Protein AF-A0A2P5K7M0-F1 (afdb_monomer_lite)

Radius of gyration: 25.57 Å; chains: 1; bounding box: 89×86×61 Å

InterPro domains:
  IPR017946 PLC-like phosphodiesterase, TIM beta/alpha-barrel domain superfamily [G3DSA:3.20.20.190] (125-371)
  IPR017946 PLC-like phosphodiesterase, TIM beta/alpha-barrel domain superfamily [SSF51695] (128-298)
  IPR030395 Glycerophosphodiester phosphodiesterase domain [PF03009] (141-300)

Organism: NCBI:txid417203

pLDDT: mean 74.97, std 17.8, range [32.47, 98.62]

Secondary structure (DSSP, 8-state):
------HHHHHHHHHHHHHHHHT-TTHHHHHHHHHHHHHTT--TT--TT-PPTTHHHHHHHHHHHHHHHHHH-TT--HHHHHHHHTTHHHHHHHHHHHS---TT----HHHHHHHHHHHHHT--TTSEEEEETTTTSPPSEETTEEPPTT-HHHHSSPPTTSHHHHHHHHHTB--SSS--B-EEEEEEEE-TTS-EEE-S-SBHHHH--TT---TT--TT-BGGGS-HHHHTT-B-SSTT-B--BHHHHHHHTTTHHHHHHHHHSSPEEEEEEE---SS-STTHHHHHHHHHHHHHHHHHHHHHH-S-GGGEEEEEE-SSHHHHHHHHHHHHH-GGGTT-EEEEE--TT-HHHH--SEEEEEE-HHHHHHHHHSGGGGS--EEEEEET-----S-TT--S---------HHHHHHHHHHHHTTSSHHHHHHHHHHHHHHHHHHH-S-SPEEEEEES-GGGHHHHHHHHTT-S--HHHHHHHHHTT-------------

Foldseek 3Di:
DPPDPAPLVVLVVVLLVLQVLLVDPCSCVLCCLLVVLCVVPDDVPDDNQDDDPPSLVVSLVVLLVVLLVLLPPLPNFLSNLLSSLLCLQNNLSSVCSPPVDDSFDDPDSSVVSNLSVLQSLLAFLLQEAEEEELAQAFDCQFLQGGDALPDCSNAVTAQRVFPRRNLNRLVQDAFPVQFFHLEYEFEWAAALVLFTKTDPAQFPVSQAHPPWPDPDRDRPDGRNDHDPVVQQVTAHHDPRNGIDTPLVSLVSCQVRLVVRCVRGSHAREYEYEYDFHNDDPPCRVVRLVSNLVNNLVSLLVSLVPDPRSSSYAYEYEYADLVVLSVLCSSSNNGSSCSSYFYEYWDDPPRCVVSPGQEYEAELDPLLLVCCVPDCVQVDNHEYEYEFPLDDPDPDPPDDGHTSDSDNDNPVSSVQSVVQCVPCHHPRNVSLLSSLVSSLVCSVPDPPTGRYYYHDNNSVCRSVSSCVSVVVDDRVVVVVVVVVVPPDPPPDDDDDDDD

Structure (mmCIF, N/CA/C/O backbone):
data_AF-A0A2P5K7M0-F1
#
_entry.id   AF-A0A2P5K7M0-F1
#
loop_
_atom_site.group_PDB
_atom_site.id
_atom_site.type_symbol
_atom_site.label_atom_id
_atom_site.label_alt_id
_atom_site.label_comp_id
_atom_site.label_asym_id
_atom_site.label_entity_id
_atom_site.label_seq_id
_atom_site.pdbx_PDB_ins_code
_atom_site.Cartn_x
_atom_site.Cartn_y
_atom_site.Cartn_z
_atom_site.occupancy
_atom_site.B_iso_or_equiv
_atom_site.auth_seq_id
_atom_site.auth_comp_id
_atom_site.auth_asym_id
_atom_site.auth_atom_id
_atom_site.pdbx_PDB_model_num
ATOM 1 N N . MET A 1 1 ? -37.890 12.053 9.248 1.00 37.19 1 MET A N 1
ATOM 2 C CA . MET A 1 1 ? -36.636 12.473 9.912 1.00 37.19 1 MET A CA 1
ATOM 3 C C . MET A 1 1 ? -36.109 13.717 9.213 1.00 37.19 1 MET A C 1
ATOM 5 O O . MET A 1 1 ? -35.822 13.639 8.026 1.00 37.19 1 MET A O 1
ATOM 9 N N . LYS A 1 2 ? -36.056 14.869 9.896 1.00 32.47 2 LYS A N 1
ATOM 10 C CA . LYS A 1 2 ? -35.421 16.084 9.357 1.00 32.47 2 LYS A CA 1
ATOM 11 C C . LYS A 1 2 ? -33.904 15.856 9.306 1.00 32.47 2 LYS A C 1
ATOM 13 O O . LYS A 1 2 ? -33.331 15.390 10.283 1.00 32.47 2 LYS A O 1
ATOM 18 N N . GLU A 1 3 ? -33.267 16.149 8.173 1.00 34.50 3 GLU A N 1
ATOM 19 C CA . GLU A 1 3 ? -31.807 16.091 8.033 1.00 34.50 3 GLU A CA 1
ATOM 20 C C . GLU A 1 3 ? -31.141 17.087 8.992 1.00 34.50 3 GLU A C 1
ATOM 22 O O . GLU A 1 3 ? -31.204 18.301 8.793 1.00 34.50 3 GLU A O 1
ATOM 27 N N . PHE A 1 4 ? -30.469 16.575 10.021 1.00 38.88 4 PHE A N 1
ATOM 28 C CA . PHE A 1 4 ? -29.641 17.373 10.919 1.00 38.88 4 PHE A CA 1
ATOM 29 C C . PHE A 1 4 ? -28.419 17.915 10.149 1.00 38.88 4 PHE A C 1
ATOM 31 O O . PHE A 1 4 ? -27.549 17.165 9.696 1.00 38.88 4 PHE A O 1
ATOM 38 N N . LYS A 1 5 ? -28.381 19.238 9.932 1.00 36.28 5 LYS A N 1
ATOM 39 C CA . LYS A 1 5 ? -27.406 19.940 9.069 1.00 36.28 5 LYS A CA 1
ATOM 40 C C . LYS A 1 5 ? -26.126 20.406 9.780 1.00 36.28 5 LYS A C 1
ATOM 42 O O . LYS A 1 5 ? -25.376 21.182 9.200 1.00 36.28 5 LYS A O 1
ATOM 47 N N . THR A 1 6 ? -25.813 19.915 10.972 1.00 52.28 6 THR A N 1
ATOM 48 C CA . THR A 1 6 ? -24.583 20.266 11.704 1.00 52.28 6 THR A CA 1
ATOM 49 C C . THR A 1 6 ? -23.452 19.261 11.404 1.00 52.28 6 THR A C 1
ATOM 51 O O . THR A 1 6 ? -23.667 18.049 11.284 1.00 52.28 6 THR A O 1
ATOM 54 N N . ARG A 1 7 ? -22.217 19.750 11.193 1.00 55.56 7 ARG A N 1
ATOM 55 C CA . ARG A 1 7 ? -21.053 18.937 10.757 1.00 55.56 7 ARG A CA 1
ATOM 56 C C . ARG A 1 7 ? -20.733 17.728 11.662 1.00 55.56 7 ARG A C 1
ATOM 58 O O . ARG A 1 7 ? -20.451 16.670 11.089 1.00 55.56 7 ARG A O 1
ATOM 65 N N . PRO A 1 8 ? -20.781 17.828 13.007 1.00 54.31 8 PRO A N 1
ATOM 66 C CA . PRO A 1 8 ? -20.544 16.689 13.902 1.00 54.31 8 PRO A CA 1
ATOM 67 C C . PRO A 1 8 ? -21.585 15.576 13.726 1.00 54.31 8 PRO A C 1
ATOM 69 O O . PRO A 1 8 ? -21.228 14.410 13.581 1.00 54.31 8 PRO A O 1
ATOM 72 N N . PHE A 1 9 ? -22.864 15.934 13.590 1.00 57.84 9 PHE A N 1
ATOM 73 C CA . PHE A 1 9 ? -23.969 14.983 13.428 1.00 57.84 9 PHE A CA 1
ATOM 74 C C . PHE A 1 9 ? -23.925 14.236 12.095 1.00 57.84 9 PHE A C 1
ATOM 76 O O . PHE A 1 9 ? -24.226 13.046 12.028 1.00 57.84 9 PHE A O 1
ATOM 83 N N . ARG A 1 10 ? -23.448 14.885 11.025 1.00 64.12 10 ARG A N 1
ATOM 84 C CA . ARG A 1 10 ? -23.165 14.186 9.760 1.00 64.12 10 ARG A CA 1
ATOM 85 C C . ARG A 1 10 ? -22.044 13.155 9.894 1.00 64.12 10 ARG A C 1
ATOM 87 O O . ARG A 1 10 ? -22.083 12.150 9.187 1.00 64.12 10 ARG A O 1
ATOM 94 N N . LYS A 1 11 ? -21.032 13.404 10.736 1.00 64.50 11 LYS A N 1
ATOM 95 C CA . LYS A 1 11 ? -19.967 12.423 11.003 1.00 64.50 11 LYS A CA 1
ATOM 96 C C . LYS A 1 11 ? -20.510 11.260 11.827 1.00 64.50 11 LYS A C 1
ATOM 98 O O . LYS A 1 11 ? -20.302 10.128 11.418 1.00 64.50 11 LYS A O 1
ATOM 103 N N . ILE A 1 12 ? -21.284 11.551 12.874 1.00 63.34 12 ILE A N 1
ATOM 104 C CA . ILE A 1 12 ? -21.985 10.553 13.692 1.00 63.34 12 ILE A CA 1
ATOM 105 C C . ILE A 1 12 ? -22.838 9.641 12.810 1.00 63.34 12 ILE A C 1
ATOM 107 O O . ILE A 1 12 ? -22.583 8.447 12.763 1.00 63.34 12 ILE A O 1
ATOM 111 N N . ASN A 1 13 ? -23.758 10.192 12.014 1.00 64.50 13 ASN A N 1
ATOM 112 C CA . ASN A 1 13 ? -24.632 9.388 11.155 1.00 64.50 13 ASN A CA 1
ATOM 113 C C . ASN A 1 13 ? -23.854 8.498 10.176 1.00 64.50 13 ASN A C 1
ATOM 115 O O . ASN A 1 13 ? -24.241 7.360 9.942 1.00 64.50 13 ASN A O 1
ATOM 119 N N . ARG A 1 14 ? -22.738 8.986 9.618 1.00 69.12 14 ARG A N 1
ATOM 120 C CA . ARG A 1 14 ? -21.881 8.172 8.739 1.00 69.12 14 ARG A CA 1
ATOM 121 C C . ARG A 1 14 ? -21.170 7.055 9.495 1.00 69.12 14 ARG A C 1
ATOM 123 O O . ARG A 1 14 ? -21.085 5.948 8.979 1.00 69.12 14 ARG A O 1
ATOM 130 N N . SER A 1 15 ? -20.658 7.343 10.686 1.00 67.25 15 SER A N 1
ATOM 131 C CA . SER A 1 15 ? -20.027 6.352 11.555 1.00 67.25 15 SER A CA 1
ATOM 132 C C . SER A 1 15 ? -21.031 5.277 11.989 1.00 67.25 15 SER A C 1
ATOM 134 O O . SER A 1 15 ? -20.723 4.096 11.880 1.00 67.25 15 SER A O 1
ATOM 136 N N . LEU A 1 16 ? -22.257 5.662 12.362 1.00 67.12 16 LEU A N 1
ATOM 137 C CA . LEU A 1 16 ? -23.335 4.725 12.701 1.00 67.12 16 LEU A CA 1
ATOM 138 C C . LEU A 1 16 ? -23.734 3.860 11.496 1.00 67.12 16 LEU A C 1
ATOM 140 O O . LEU A 1 16 ? -23.862 2.653 11.639 1.00 67.12 16 LEU A O 1
ATOM 144 N N . GLN A 1 17 ? -23.832 4.435 10.291 1.00 70.88 17 GLN A N 1
ATOM 145 C CA . GLN A 1 17 ? -24.083 3.665 9.062 1.00 70.88 17 GLN A CA 1
ATOM 146 C C . GLN A 1 17 ? -22.982 2.639 8.755 1.00 70.88 17 GLN A C 1
ATOM 148 O O . GLN A 1 17 ? -23.269 1.590 8.185 1.00 70.88 17 GLN A O 1
ATOM 153 N N . LEU A 1 18 ? -21.718 2.941 9.074 1.00 69.31 18 LEU A N 1
ATOM 154 C CA . LEU A 1 18 ? -20.620 1.988 8.895 1.00 69.31 18 LEU A CA 1
ATOM 155 C C . LEU A 1 18 ? -20.689 0.848 9.908 1.00 69.31 18 LEU A C 1
ATOM 157 O O . LEU A 1 18 ? -20.469 -0.297 9.522 1.00 69.31 18 LEU A O 1
ATOM 161 N N . LEU A 1 19 ? -21.003 1.159 11.168 1.00 68.06 19 LEU A N 1
ATOM 162 C CA . LEU A 1 19 ? -21.202 0.149 12.203 1.00 68.06 19 LEU A CA 1
ATOM 163 C C . LEU A 1 19 ? -22.386 -0.768 11.851 1.00 68.06 19 LEU A C 1
ATOM 165 O O . LEU A 1 19 ? -22.241 -1.985 11.914 1.00 68.06 19 LEU A O 1
ATOM 169 N N . ASP A 1 20 ? -23.514 -0.197 11.418 1.00 68.94 20 ASP A N 1
ATOM 170 C CA . ASP A 1 20 ? -24.747 -0.927 11.079 1.00 68.94 20 ASP A CA 1
ATOM 171 C C . ASP A 1 20 ? -24.501 -1.929 9.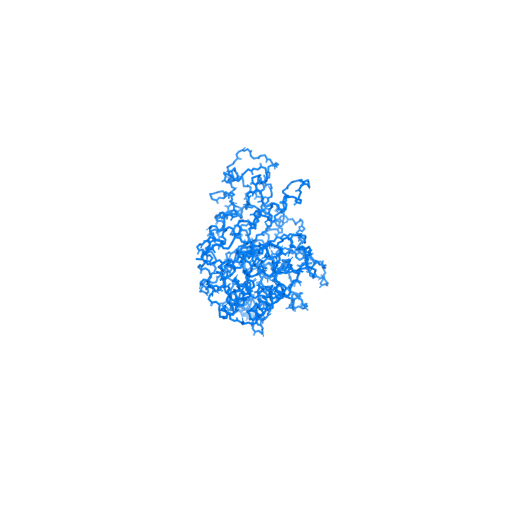944 1.00 68.94 20 ASP A C 1
ATOM 173 O O . ASP A 1 20 ? -24.766 -3.123 10.062 1.00 68.94 20 ASP A O 1
ATOM 177 N N . ARG A 1 21 ? -23.825 -1.481 8.879 1.00 70.81 21 ARG A N 1
ATOM 178 C CA . ARG A 1 21 ? -23.405 -2.356 7.770 1.00 70.81 21 ARG A CA 1
ATOM 179 C C . ARG A 1 21 ? -22.434 -3.461 8.184 1.00 70.81 21 ARG A C 1
ATOM 181 O O . ARG A 1 21 ? -22.356 -4.478 7.496 1.00 70.81 21 ARG A O 1
ATOM 188 N N . ALA A 1 22 ? -21.651 -3.248 9.239 1.00 67.38 22 ALA A N 1
ATOM 189 C CA . ALA A 1 22 ? -20.701 -4.239 9.725 1.00 67.38 22 ALA A CA 1
ATOM 190 C C . ALA A 1 22 ? -21.351 -5.310 10.611 1.00 67.38 22 ALA A C 1
ATOM 192 O O . ALA A 1 22 ? -20.707 -6.331 10.842 1.00 67.38 22 ALA A O 1
ATOM 193 N N . ASN A 1 23 ? -22.608 -5.115 11.038 1.00 70.44 23 ASN A N 1
ATOM 194 C CA . ASN A 1 23 ? -23.347 -6.023 11.918 1.00 70.44 23 ASN A CA 1
ATOM 195 C C . ASN A 1 23 ? -22.568 -6.360 13.206 1.00 70.44 23 ASN A C 1
ATOM 197 O O . ASN A 1 23 ? -22.436 -7.524 13.579 1.00 70.44 23 ASN A O 1
ATOM 201 N N . ILE A 1 24 ? -21.991 -5.334 13.838 1.00 67.69 24 ILE A N 1
ATOM 202 C CA . ILE A 1 24 ? -21.176 -5.470 15.053 1.00 67.69 24 ILE A CA 1
ATOM 203 C C . ILE A 1 24 ? -22.067 -5.773 16.266 1.00 67.69 24 ILE A C 1
ATOM 205 O O . ILE A 1 24 ? -23.018 -5.044 16.544 1.00 67.69 24 ILE A O 1
ATOM 209 N N . GLU A 1 25 ? -21.716 -6.798 17.045 1.00 60.56 25 GLU A N 1
ATOM 210 C CA . GLU A 1 25 ? -22.354 -7.074 18.339 1.00 60.56 25 GLU A CA 1
ATOM 211 C C . GLU A 1 25 ? -22.121 -5.906 19.323 1.00 60.56 25 GLU A C 1
ATOM 213 O O . GLU A 1 25 ? -21.001 -5.408 19.462 1.00 60.56 25 GLU A O 1
ATOM 218 N N . ASN A 1 26 ? -23.171 -5.476 20.035 1.00 58.47 26 ASN A N 1
ATOM 219 C CA . ASN A 1 26 ? -23.208 -4.291 20.921 1.00 58.47 26 ASN A CA 1
ATOM 220 C C . ASN A 1 26 ? -23.175 -2.929 20.205 1.00 58.47 26 ASN A C 1
ATOM 222 O O . ASN A 1 26 ? -22.952 -1.892 20.836 1.00 58.47 26 ASN A O 1
ATOM 226 N N . ILE A 1 27 ? -23.434 -2.902 18.893 1.00 59.09 27 ILE A N 1
ATOM 227 C CA . ILE A 1 27 ? -23.670 -1.646 18.179 1.00 59.09 27 ILE A CA 1
ATOM 228 C C . ILE A 1 27 ? -24.803 -0.840 18.821 1.00 59.09 27 ILE A C 1
ATOM 230 O O . ILE A 1 27 ? -24.690 0.379 18.907 1.00 59.09 27 ILE A O 1
ATOM 234 N N . ASP A 1 28 ? -25.840 -1.513 19.321 1.00 56.94 28 ASP A N 1
ATOM 235 C CA . ASP A 1 28 ? -27.009 -0.876 19.918 1.00 56.94 28 ASP A CA 1
ATOM 236 C C . ASP A 1 28 ? -26.656 -0.064 21.162 1.00 56.94 28 ASP A C 1
ATOM 238 O O . ASP A 1 28 ? -27.229 0.999 21.334 1.00 56.94 28 ASP A O 1
ATOM 242 N N . ASP A 1 29 ? -25.664 -0.456 21.964 1.00 59.62 29 ASP A N 1
ATOM 243 C CA . ASP A 1 29 ? -25.228 0.326 23.132 1.00 59.62 29 ASP A CA 1
ATOM 244 C C . ASP A 1 29 ? -24.412 1.562 22.728 1.00 59.62 29 ASP A C 1
ATOM 246 O O . ASP A 1 29 ? -24.553 2.640 23.317 1.00 59.62 29 ASP A O 1
ATOM 250 N N . ILE A 1 30 ? -23.581 1.436 21.684 1.00 61.38 30 ILE A N 1
ATOM 251 C CA . ILE A 1 30 ? -22.819 2.556 21.110 1.00 61.38 30 ILE A CA 1
ATOM 252 C C . ILE A 1 30 ? -23.785 3.544 20.451 1.00 61.38 30 ILE A C 1
ATOM 254 O O . ILE A 1 30 ? -23.723 4.746 20.711 1.00 61.38 30 ILE A O 1
ATOM 258 N N . VAL A 1 31 ? -24.698 3.043 19.616 1.00 59.38 31 VAL A N 1
ATOM 259 C CA . VAL A 1 31 ? -25.737 3.822 18.938 1.00 59.38 31 VAL A CA 1
ATOM 260 C C . VAL A 1 31 ? -26.665 4.436 19.969 1.00 59.38 31 VAL A C 1
ATOM 262 O O . VAL A 1 31 ? -26.881 5.637 19.904 1.00 59.38 31 VAL A O 1
ATOM 265 N N . ALA A 1 32 ? -27.177 3.672 20.933 1.00 56.81 32 ALA A N 1
ATOM 266 C CA . ALA A 1 32 ? -28.058 4.179 21.974 1.00 56.81 32 ALA A CA 1
ATOM 267 C C . ALA A 1 32 ? -27.348 5.244 22.790 1.00 56.81 32 ALA A C 1
ATOM 269 O O . ALA A 1 32 ? -27.918 6.303 22.972 1.00 56.81 32 ALA A O 1
ATOM 270 N N . THR A 1 33 ? -26.096 5.073 23.207 1.00 59.09 33 THR A N 1
ATOM 271 C CA . THR A 1 33 ? -25.444 6.117 24.012 1.00 59.09 33 THR A CA 1
ATOM 272 C C . THR A 1 33 ? -25.128 7.371 23.198 1.00 59.09 33 THR A C 1
ATOM 274 O O . THR A 1 33 ? -25.347 8.485 23.675 1.00 59.09 33 THR A O 1
ATOM 277 N N . VAL A 1 34 ? -24.690 7.217 21.945 1.00 60.53 34 VAL A N 1
ATOM 278 C CA . VAL A 1 34 ? -24.469 8.352 21.040 1.00 60.53 34 VAL A CA 1
ATOM 279 C C . VAL A 1 34 ? -25.795 9.060 20.746 1.00 60.53 34 VAL A C 1
ATOM 281 O O . VAL A 1 34 ? -25.895 10.268 20.916 1.00 60.53 34 VAL A O 1
ATOM 284 N N . VAL A 1 35 ? -26.839 8.332 20.359 1.00 56.59 35 VAL A N 1
ATOM 285 C CA . VAL A 1 35 ? -28.153 8.879 19.988 1.00 56.59 35 VAL A CA 1
ATOM 286 C C . VAL A 1 35 ? -28.909 9.417 21.202 1.00 56.59 35 VAL A C 1
ATOM 288 O O . VAL A 1 35 ? -29.479 10.495 21.114 1.00 56.59 35 VAL A O 1
ATOM 291 N N . PHE A 1 36 ? -28.910 8.723 22.337 1.00 52.56 36 PHE A N 1
ATOM 292 C CA . PHE A 1 36 ? -29.613 9.102 23.570 1.00 52.56 36 PHE A CA 1
ATOM 293 C C . PHE A 1 36 ? -28.892 10.237 24.299 1.00 52.56 36 PHE A C 1
ATOM 295 O O . PHE A 1 36 ? -29.540 11.170 24.769 1.00 52.56 36 PHE A O 1
ATOM 302 N N . GLY A 1 37 ? -27.556 10.225 24.321 1.00 54.53 37 GLY A N 1
ATOM 303 C CA . GLY A 1 37 ? -26.759 11.337 24.830 1.00 54.53 37 GLY A CA 1
ATOM 304 C C . GLY A 1 37 ? -26.921 12.613 23.995 1.00 54.53 37 GLY A C 1
ATOM 305 O O . GLY A 1 37 ? -26.982 13.708 24.554 1.00 54.53 37 GLY A O 1
ATOM 306 N N . LEU A 1 38 ? -27.072 12.479 22.672 1.00 54.28 38 LEU A N 1
ATOM 307 C CA . LEU A 1 38 ? -27.371 13.605 21.786 1.00 54.28 38 LEU A CA 1
ATOM 308 C C . LEU A 1 38 ? -28.842 14.043 21.857 1.00 54.28 38 LEU A C 1
ATOM 310 O O . LEU A 1 38 ? -29.089 15.241 21.865 1.00 54.28 38 LEU A O 1
ATOM 314 N N . ASN A 1 39 ? -29.806 13.117 21.939 1.00 46.50 39 ASN A N 1
ATOM 315 C CA . ASN A 1 39 ? -31.244 13.421 21.956 1.00 46.50 39 ASN A CA 1
ATOM 316 C C . ASN A 1 39 ? -31.726 14.006 23.292 1.00 46.50 39 ASN A C 1
ATOM 318 O O . ASN A 1 39 ? -32.560 14.902 23.273 1.00 46.50 39 ASN A O 1
ATOM 322 N N . ASN A 1 40 ? -31.211 13.553 24.441 1.00 43.84 40 ASN A N 1
ATOM 323 C CA . ASN A 1 40 ? -31.650 14.065 25.751 1.00 43.84 40 ASN A CA 1
ATOM 324 C C . ASN A 1 40 ? -31.080 15.435 26.113 1.00 43.84 40 ASN A C 1
ATOM 326 O O . ASN A 1 40 ? -31.511 16.036 27.094 1.00 43.84 40 ASN A O 1
ATOM 330 N N . LYS A 1 41 ? -30.101 15.923 25.351 1.00 47.16 41 LYS A N 1
ATOM 331 C CA . LYS A 1 41 ? -29.553 17.266 25.527 1.00 47.16 41 LYS A CA 1
ATOM 332 C C . LYS A 1 41 ? -29.832 18.177 24.331 1.00 47.16 41 LYS A C 1
ATOM 334 O O . LYS A 1 41 ? -29.496 19.345 24.422 1.00 47.16 41 LYS A O 1
ATOM 339 N N . PHE A 1 42 ? -30.451 17.687 23.250 1.00 41.56 42 PHE A N 1
ATOM 340 C CA . PHE A 1 42 ? -30.622 18.451 22.013 1.00 41.56 42 PHE A CA 1
ATOM 341 C C . PHE A 1 42 ? -31.480 19.703 22.233 1.00 41.56 42 PHE A C 1
ATOM 343 O O . PHE A 1 42 ? -32.709 19.635 22.265 1.00 41.56 42 PHE A O 1
ATOM 350 N N . ASP A 1 43 ? -30.820 20.852 22.328 1.00 47.47 43 ASP A N 1
ATOM 351 C CA . ASP A 1 43 ? -31.452 22.146 22.141 1.00 47.47 43 ASP A CA 1
ATOM 352 C C . ASP A 1 43 ? -31.387 22.478 20.637 1.00 47.47 43 ASP A C 1
ATOM 354 O O . ASP A 1 43 ? -30.291 22.484 20.060 1.00 47.47 43 ASP A O 1
ATOM 358 N N . PRO A 1 44 ? -32.524 22.706 19.953 1.00 49.22 44 PRO A N 1
ATOM 359 C CA . PRO A 1 44 ? -32.527 23.150 18.561 1.00 49.22 44 PRO A CA 1
ATOM 360 C C . PRO A 1 44 ? -31.715 24.438 18.311 1.00 49.22 44 PRO A C 1
ATOM 362 O O . PRO A 1 44 ? -31.369 24.686 17.153 1.00 49.22 44 PRO A O 1
ATOM 365 N N . ASP A 1 45 ? -31.359 25.192 19.357 1.00 47.25 45 ASP A N 1
ATOM 366 C CA . ASP A 1 45 ? -30.563 26.422 19.290 1.00 47.25 45 ASP A CA 1
ATOM 367 C C . ASP A 1 45 ? -29.041 26.225 19.487 1.00 47.25 45 ASP A C 1
ATOM 369 O O . ASP A 1 45 ? -28.288 27.206 19.523 1.00 47.25 45 ASP A O 1
ATOM 373 N N . TRP A 1 46 ? -28.533 24.986 19.567 1.00 47.00 46 TRP A N 1
ATOM 374 C CA . TRP A 1 46 ? -27.085 24.739 19.644 1.00 47.00 46 TRP A CA 1
ATOM 375 C C . TRP A 1 46 ? -26.324 25.291 18.434 1.00 47.00 46 TRP A C 1
ATOM 377 O O . TRP A 1 46 ? -26.466 24.833 17.295 1.00 47.00 46 TRP A O 1
ATOM 387 N N . LYS A 1 47 ? -25.437 26.251 18.708 1.00 46.72 47 LYS A N 1
ATOM 388 C CA . LYS A 1 47 ? -24.446 26.748 17.749 1.00 46.72 47 LYS A CA 1
ATOM 389 C C . LYS A 1 47 ? -23.300 25.738 17.619 1.00 46.72 47 LYS A C 1
ATOM 391 O O . LYS A 1 47 ? -23.104 24.897 18.490 1.00 46.72 47 LYS A O 1
ATOM 396 N N . GLU A 1 48 ? -22.534 25.819 16.526 1.00 43.50 48 GLU A N 1
ATOM 397 C CA . GLU A 1 48 ? -21.441 24.888 16.162 1.00 43.50 48 GLU A CA 1
ATOM 398 C C . GLU A 1 48 ? -20.364 24.667 17.253 1.00 43.50 48 GLU A C 1
ATOM 400 O O . GLU A 1 48 ? -19.545 23.763 17.108 1.00 43.50 48 GLU A O 1
ATOM 405 N N . GLU A 1 49 ? -20.379 25.454 18.332 1.00 44.12 49 GLU A N 1
ATOM 406 C CA . GLU A 1 49 ? -19.314 25.585 19.331 1.00 44.12 49 GLU A CA 1
ATOM 407 C C . GLU A 1 49 ? -19.650 25.001 20.717 1.00 44.12 49 GLU A C 1
ATOM 409 O O . GLU A 1 49 ? -18.775 24.964 21.573 1.00 44.12 49 GLU A O 1
ATOM 414 N N . THR A 1 50 ? -20.872 24.514 20.968 1.00 48.38 50 THR A N 1
ATOM 415 C CA . THR A 1 50 ? -21.267 24.040 22.311 1.00 48.38 50 THR A CA 1
ATOM 416 C C . THR A 1 50 ? -21.691 22.572 22.295 1.00 48.38 50 THR A C 1
ATOM 418 O O . THR A 1 50 ? -22.870 22.251 22.147 1.00 48.38 50 THR A O 1
ATOM 421 N N . VAL A 1 51 ? -20.725 21.660 22.444 1.00 51.69 51 VAL A N 1
ATOM 422 C CA . VAL A 1 51 ? -21.007 20.277 22.870 1.00 51.69 51 VAL A CA 1
ATOM 423 C C . VAL A 1 51 ? -21.307 20.318 24.375 1.00 51.69 51 VAL A C 1
ATOM 425 O O . VAL A 1 51 ? -20.563 20.974 25.101 1.00 51.69 51 VAL A O 1
ATOM 428 N N . PRO A 1 52 ? -22.365 19.661 24.885 1.00 51.75 52 PRO A N 1
ATOM 429 C CA . PRO A 1 52 ? -22.649 19.676 26.317 1.00 51.75 52 PRO A CA 1
ATOM 430 C C . PRO A 1 52 ? -21.519 19.087 27.139 1.00 51.75 52 PRO A C 1
ATOM 432 O O . PRO A 1 52 ? -21.030 18.000 26.818 1.00 51.75 52 PRO A O 1
ATOM 435 N N . GLU A 1 53 ? -21.222 19.725 28.269 1.00 52.59 53 GLU A N 1
ATOM 436 C CA . GLU A 1 53 ? -20.301 19.186 29.267 1.00 52.59 53 GLU A CA 1
ATOM 437 C C . GLU A 1 53 ? -20.653 17.721 29.615 1.00 52.59 53 GLU A C 1
ATOM 439 O O . GLU A 1 53 ? -21.819 17.362 29.856 1.00 52.59 53 GLU A O 1
ATOM 444 N N . GLY A 1 54 ? -19.631 16.857 29.566 1.00 57.59 54 GLY A N 1
ATOM 445 C CA . GLY A 1 54 ? -19.672 15.435 29.936 1.00 57.59 54 GLY A CA 1
ATOM 446 C C . GLY A 1 54 ? -20.232 14.457 28.890 1.00 57.59 54 GLY A C 1
ATOM 447 O O . GLY A 1 54 ? -20.075 13.242 29.051 1.00 57.59 54 GLY A O 1
ATOM 448 N N . LEU A 1 55 ? -20.867 14.935 27.809 1.00 60.72 55 LEU A N 1
ATOM 449 C CA . LEU A 1 55 ? -21.372 14.053 26.743 1.00 60.72 55 LEU A CA 1
ATOM 450 C C . LEU A 1 55 ? -20.220 13.452 25.925 1.00 60.72 55 LEU A C 1
ATOM 452 O O . LEU A 1 55 ? -20.209 12.260 25.621 1.00 60.72 55 LEU A O 1
ATOM 456 N N . SER A 1 56 ? -19.244 14.285 25.590 1.00 65.31 56 SER A N 1
ATOM 457 C CA . SER A 1 56 ? -18.038 13.922 24.850 1.00 65.31 56 SER A CA 1
ATOM 458 C C . SER A 1 56 ? -17.221 12.866 25.591 1.00 65.31 56 SER A C 1
ATOM 460 O O . SER A 1 56 ? -16.937 11.828 24.996 1.00 65.31 56 SER A O 1
ATOM 462 N N . SER A 1 57 ? -16.942 13.045 26.885 1.00 69.62 57 SER A N 1
ATOM 463 C CA . SER A 1 57 ? -16.143 12.089 27.667 1.00 69.62 57 SER A CA 1
ATOM 464 C C . SER A 1 57 ? -16.795 10.697 27.752 1.00 69.62 57 SER A C 1
ATOM 466 O O . SER A 1 57 ? -16.123 9.691 27.535 1.00 69.62 57 SER A O 1
ATOM 468 N N . SER A 1 58 ? -18.117 10.628 27.959 1.00 70.06 58 SER A N 1
ATOM 469 C CA . SER A 1 58 ? -18.856 9.352 28.032 1.00 70.06 58 SER A CA 1
ATOM 470 C C . SER A 1 58 ? -18.868 8.604 26.691 1.00 70.06 58 SER A C 1
ATOM 472 O O . SER A 1 58 ? -18.676 7.389 26.637 1.00 70.06 58 SER A O 1
ATOM 474 N N . VAL A 1 59 ? -19.067 9.329 25.581 1.00 70.69 59 VAL A N 1
ATOM 475 C CA . VAL A 1 59 ? -19.036 8.743 24.230 1.00 70.69 59 VAL A CA 1
ATOM 476 C C . VAL A 1 59 ? -17.627 8.264 23.873 1.00 70.69 59 VAL A C 1
ATOM 478 O O . VAL A 1 59 ? -17.476 7.184 23.303 1.00 70.69 59 VAL A O 1
ATOM 481 N N . ILE A 1 60 ? -16.597 9.040 24.218 1.00 74.12 60 ILE A N 1
ATOM 482 C CA . ILE A 1 60 ? -15.194 8.668 24.000 1.00 74.12 60 ILE A CA 1
ATOM 483 C C . ILE A 1 60 ? -14.861 7.377 24.751 1.00 74.12 60 ILE A C 1
ATOM 485 O O . ILE A 1 60 ? -14.320 6.464 24.133 1.00 74.12 60 ILE A O 1
ATOM 489 N N . GLU A 1 61 ? -15.233 7.260 26.028 1.00 77.12 61 GLU A N 1
ATOM 490 C CA . GLU A 1 61 ? -14.953 6.069 26.841 1.00 77.12 61 GLU A CA 1
ATOM 491 C C . GLU A 1 61 ? -15.592 4.801 26.250 1.00 77.12 61 GLU A C 1
ATOM 493 O O . GLU A 1 61 ? -14.965 3.742 26.193 1.00 77.12 61 GLU A O 1
ATOM 498 N N . ILE A 1 62 ? -16.831 4.896 25.761 1.00 75.75 62 ILE A N 1
ATOM 499 C CA . ILE A 1 62 ? -17.528 3.765 25.130 1.00 75.75 62 ILE A CA 1
ATOM 500 C C . ILE A 1 62 ? -16.847 3.358 23.825 1.00 75.75 62 ILE A C 1
ATOM 502 O O . ILE A 1 62 ? -16.627 2.168 23.590 1.00 75.75 62 ILE A O 1
ATOM 506 N N . VAL A 1 63 ? -16.478 4.331 22.988 1.00 76.25 63 VAL A N 1
ATOM 507 C CA . VAL A 1 63 ? -15.741 4.062 21.747 1.00 76.25 63 VAL A CA 1
ATOM 508 C C . VAL A 1 63 ? -14.380 3.431 22.061 1.00 76.25 63 VAL A C 1
ATOM 510 O O . VAL A 1 63 ? -14.019 2.432 21.444 1.00 76.25 63 VAL A O 1
ATOM 513 N N . GLU A 1 64 ? -13.653 3.945 23.053 1.00 78.25 64 GLU A N 1
ATOM 514 C CA . GLU A 1 64 ? -12.380 3.383 23.521 1.00 78.25 64 GLU A CA 1
ATOM 515 C C . GLU A 1 64 ? -12.540 1.931 23.998 1.00 78.25 64 GLU A C 1
ATOM 517 O O . GLU A 1 64 ? -11.774 1.058 23.574 1.00 78.25 64 GLU A O 1
ATOM 522 N N . LYS A 1 65 ? -13.567 1.635 24.806 1.00 80.50 65 LYS A N 1
ATOM 523 C CA . LYS A 1 65 ? -13.880 0.269 25.258 1.00 80.50 65 LYS A CA 1
ATOM 524 C C . LYS A 1 65 ? -14.202 -0.661 24.092 1.00 80.50 65 LYS A C 1
ATOM 526 O O . LYS A 1 65 ? -13.644 -1.757 24.033 1.00 80.50 65 LYS A O 1
ATOM 531 N N . ALA A 1 66 ? -15.037 -0.224 23.151 1.00 79.19 66 ALA A N 1
ATOM 532 C CA . ALA A 1 66 ? -15.442 -1.032 22.005 1.00 79.19 66 ALA A CA 1
ATOM 533 C C . ALA A 1 66 ? -14.254 -1.376 21.092 1.00 79.19 66 ALA A C 1
ATOM 535 O O . ALA A 1 66 ? -14.057 -2.538 20.735 1.00 79.19 66 ALA A O 1
ATOM 536 N N . ILE A 1 67 ? -13.405 -0.391 20.773 1.00 79.00 67 ILE A N 1
ATOM 537 C CA . ILE A 1 67 ? -12.198 -0.620 19.963 1.00 79.00 67 ILE A CA 1
ATOM 538 C C . ILE A 1 67 ? -11.214 -1.521 20.731 1.00 79.00 67 ILE A C 1
ATOM 540 O O . ILE A 1 67 ? -10.623 -2.427 20.144 1.00 79.00 67 ILE A O 1
ATOM 544 N N . THR A 1 68 ? -11.078 -1.344 22.050 1.00 83.06 68 THR A N 1
ATOM 545 C CA . THR A 1 68 ? -10.213 -2.195 22.889 1.00 83.06 68 THR A CA 1
ATOM 546 C C . THR A 1 68 ? -10.698 -3.642 22.911 1.00 83.06 68 THR A C 1
ATOM 548 O O . THR A 1 68 ? -9.898 -4.572 22.798 1.00 83.06 68 THR A O 1
ATOM 551 N N . GLN A 1 69 ? -12.008 -3.859 23.016 1.00 82.50 69 GLN A N 1
ATOM 552 C CA . GLN A 1 69 ? -12.599 -5.191 22.945 1.00 82.50 69 GLN A CA 1
ATOM 553 C C . GLN A 1 69 ? -12.364 -5.830 21.571 1.00 82.50 69 GLN A C 1
ATOM 555 O O . GLN A 1 69 ? -11.954 -6.989 21.504 1.00 82.50 69 GLN A O 1
ATOM 560 N N . ALA A 1 70 ? -12.527 -5.070 20.486 1.00 81.88 70 ALA A N 1
ATOM 561 C CA . ALA A 1 70 ? -12.239 -5.532 19.130 1.00 81.88 70 ALA A CA 1
ATOM 562 C C . ALA A 1 70 ? -10.753 -5.881 18.923 1.00 81.88 70 ALA A C 1
ATOM 564 O O . ALA A 1 70 ? -10.417 -6.875 18.273 1.00 81.88 70 ALA A O 1
ATOM 565 N N . GLN A 1 71 ? -9.840 -5.109 19.512 1.00 84.56 71 GLN A N 1
ATOM 566 C CA . GLN A 1 71 ? -8.409 -5.409 19.490 1.00 84.56 71 GLN A CA 1
ATOM 567 C C . GLN A 1 71 ? -8.119 -6.751 20.188 1.00 84.56 71 GLN A C 1
ATOM 569 O O . GLN A 1 71 ? -7.474 -7.622 19.591 1.00 84.56 71 GLN A O 1
ATOM 574 N N . LYS A 1 72 ? -8.679 -6.967 21.386 1.00 83.94 72 LYS A N 1
ATOM 575 C CA . LYS A 1 72 ? -8.489 -8.193 22.186 1.00 83.94 72 LYS A CA 1
ATOM 576 C C . LYS A 1 72 ? -9.193 -9.427 21.613 1.00 83.94 72 LYS A C 1
ATOM 578 O O . LYS A 1 72 ? -8.695 -10.541 21.775 1.00 83.94 72 LYS A O 1
ATOM 583 N N . ASN A 1 73 ? -10.331 -9.262 20.939 1.00 83.56 73 ASN A N 1
ATOM 584 C CA . ASN A 1 73 ? -11.095 -10.376 20.380 1.00 83.56 73 ASN A CA 1
ATOM 585 C C . ASN A 1 73 ? -10.368 -10.988 19.175 1.00 83.56 73 ASN A C 1
ATOM 587 O O . ASN A 1 73 ? -10.342 -10.398 18.100 1.00 83.56 73 ASN A O 1
ATOM 591 N N . LYS A 1 74 ? -9.807 -12.193 19.309 1.00 80.44 74 LYS A N 1
ATOM 592 C CA . LYS A 1 74 ? -9.073 -12.890 18.231 1.00 80.44 74 LYS A CA 1
ATOM 593 C C . LYS A 1 74 ? -9.883 -13.090 16.940 1.00 80.44 74 LYS A C 1
ATOM 595 O O . LYS A 1 74 ? -9.272 -13.229 15.888 1.00 80.44 74 LYS A O 1
ATOM 600 N N . ASN A 1 75 ? -11.213 -13.049 17.014 1.00 85.62 75 ASN A N 1
ATOM 601 C CA . ASN A 1 75 ? -12.106 -13.278 15.879 1.00 85.62 75 ASN A CA 1
ATOM 602 C C . ASN A 1 75 ? -12.549 -11.998 15.161 1.00 85.62 75 ASN A C 1
ATOM 604 O O . ASN A 1 75 ? -13.294 -12.103 14.191 1.00 85.62 75 ASN A O 1
ATOM 608 N N . THR A 1 76 ? -12.102 -10.815 15.601 1.00 86.44 76 THR A N 1
ATOM 609 C CA . THR A 1 76 ? -12.422 -9.554 14.919 1.00 86.44 76 THR A CA 1
ATOM 610 C C . THR A 1 76 ? -12.010 -9.619 13.453 1.00 86.44 76 THR A C 1
ATOM 612 O O . THR A 1 76 ? -10.841 -9.829 13.128 1.00 86.44 76 THR A O 1
ATOM 615 N N . THR A 1 77 ? -12.983 -9.419 12.579 1.00 89.81 77 THR A N 1
ATOM 616 C CA . THR A 1 77 ? -12.856 -9.452 11.125 1.00 89.81 77 THR A CA 1
ATOM 617 C C . THR A 1 77 ? -12.409 -8.098 10.572 1.00 89.81 77 THR A C 1
ATOM 619 O O . THR A 1 77 ? -12.586 -7.053 11.203 1.00 89.81 77 THR A O 1
ATOM 622 N N . ALA A 1 78 ? -11.900 -8.079 9.335 1.00 90.44 78 ALA A N 1
ATOM 623 C CA . ALA A 1 78 ? -11.567 -6.823 8.656 1.00 90.44 78 ALA A CA 1
ATOM 624 C C . ALA A 1 78 ? -12.794 -5.911 8.469 1.00 90.44 78 ALA A C 1
ATOM 626 O O . ALA A 1 78 ? -12.670 -4.687 8.497 1.00 90.44 78 ALA A O 1
ATOM 627 N N . ARG A 1 79 ? -13.989 -6.501 8.310 1.00 90.31 79 ARG A N 1
ATOM 628 C CA . ARG A 1 79 ? -15.259 -5.768 8.219 1.00 90.31 79 ARG A CA 1
ATOM 629 C C . ARG A 1 79 ? -15.537 -4.989 9.502 1.00 90.31 79 ARG A C 1
ATOM 631 O O . ARG A 1 79 ? -15.796 -3.788 9.434 1.00 90.31 79 ARG A O 1
ATOM 638 N N . GLU A 1 80 ? -15.446 -5.653 10.651 1.00 88.25 80 GLU A N 1
ATOM 639 C CA . GLU A 1 80 ? -15.644 -5.025 11.962 1.00 88.25 80 GLU A CA 1
ATOM 640 C C . GLU A 1 80 ? -14.559 -3.978 12.231 1.00 88.25 80 GLU A C 1
ATOM 642 O O . GLU A 1 80 ? -14.870 -2.837 12.576 1.00 88.25 80 GLU A O 1
ATOM 647 N N . ALA A 1 81 ? -13.288 -4.317 11.979 1.00 89.81 81 ALA A N 1
ATOM 648 C CA . ALA A 1 81 ? -12.171 -3.387 12.133 1.00 89.81 81 ALA A CA 1
ATOM 649 C C . ALA A 1 81 ? -12.364 -2.105 11.308 1.00 89.81 81 ALA A C 1
ATOM 651 O O . ALA A 1 81 ? -12.209 -1.002 11.833 1.00 89.81 81 ALA A O 1
ATOM 652 N N . ASN A 1 82 ? -12.792 -2.232 10.047 1.00 89.25 82 ASN A N 1
ATOM 653 C CA . ASN A 1 82 ? -13.079 -1.094 9.179 1.00 89.25 82 ASN A CA 1
ATOM 654 C C . ASN A 1 82 ? -14.176 -0.173 9.735 1.00 89.25 82 ASN A C 1
ATOM 656 O O . ASN A 1 82 ? -14.096 1.049 9.585 1.00 89.25 82 ASN A O 1
ATOM 660 N N . ALA A 1 83 ? -15.191 -0.725 10.395 1.00 84.94 83 ALA A N 1
ATOM 661 C CA . ALA A 1 83 ? -16.224 0.091 11.015 1.00 84.94 83 ALA A CA 1
ATOM 662 C C . ALA A 1 83 ? -15.714 0.812 12.274 1.00 84.94 83 ALA A C 1
ATOM 664 O O . ALA A 1 83 ? -15.982 2.006 12.431 1.00 84.94 83 ALA A O 1
ATOM 665 N N . TYR A 1 84 ? -14.891 0.154 13.099 1.00 86.25 84 TYR A N 1
ATOM 666 C CA . TYR A 1 84 ? -14.216 0.797 14.234 1.00 86.25 84 TYR A CA 1
ATOM 667 C C . TYR A 1 84 ? -13.271 1.924 13.802 1.00 86.25 84 TYR A C 1
ATOM 669 O O . TYR A 1 84 ? -13.226 2.977 14.441 1.00 86.25 84 TYR A O 1
ATOM 677 N N . TYR A 1 85 ? -12.558 1.759 12.687 1.00 87.81 85 TYR A N 1
ATOM 678 C CA . TYR A 1 85 ? -11.751 2.827 12.094 1.00 87.81 85 TYR A CA 1
ATOM 679 C C . TYR A 1 85 ? -12.590 4.038 11.668 1.00 87.81 85 TYR A C 1
ATOM 681 O O . TYR A 1 85 ? -12.147 5.181 11.773 1.00 87.81 85 TYR A O 1
ATOM 689 N N . GLY A 1 86 ? -13.836 3.820 11.248 1.00 81.06 86 GLY A N 1
ATOM 690 C CA . GLY A 1 86 ? -14.778 4.893 10.933 1.00 81.06 86 GLY A CA 1
ATOM 691 C C . GLY A 1 86 ? -15.131 5.798 12.123 1.00 81.06 86 GLY A C 1
ATOM 692 O O . GLY A 1 86 ? -15.753 6.846 11.923 1.00 81.06 86 GLY A O 1
ATOM 693 N N . LEU A 1 87 ? -14.745 5.439 13.352 1.00 79.62 87 LEU A N 1
ATOM 694 C CA . LEU A 1 87 ? -15.024 6.213 14.564 1.00 79.62 87 LEU A CA 1
ATOM 695 C C . LEU A 1 87 ? -13.962 7.280 14.872 1.00 79.62 87 LEU A C 1
ATOM 697 O O . LEU A 1 87 ? -14.258 8.219 15.611 1.00 79.62 87 LEU A O 1
ATOM 701 N N . SER A 1 88 ? -12.762 7.220 14.282 1.00 78.62 88 SER A N 1
ATOM 702 C CA . SER A 1 88 ? -11.671 8.159 14.614 1.00 78.62 88 SER A CA 1
ATOM 703 C C . SER A 1 88 ? -12.050 9.629 14.386 1.00 78.62 88 SER A C 1
ATOM 705 O O . SER A 1 88 ? -11.784 10.457 15.262 1.00 78.62 88 SER A O 1
ATOM 707 N N . PRO A 1 89 ? -12.736 10.002 13.282 1.00 76.62 89 PRO A N 1
ATOM 708 C CA . PRO A 1 89 ? -13.160 11.386 13.095 1.00 76.62 89 PRO A CA 1
ATOM 709 C C . PRO A 1 89 ? -14.230 11.865 14.068 1.00 76.62 89 PRO A C 1
ATOM 711 O O . PRO A 1 89 ? -14.356 13.077 14.257 1.00 76.62 89 PRO A O 1
ATOM 714 N N . LEU A 1 90 ? -15.024 10.953 14.637 1.00 75.38 90 LEU A N 1
ATOM 715 C CA . LEU A 1 90 ? -16.001 11.284 15.670 1.00 75.38 90 LEU A CA 1
ATOM 716 C C . LEU A 1 90 ? -15.273 11.652 16.961 1.00 75.38 90 LEU A C 1
ATOM 718 O O . LEU A 1 90 ? -15.436 12.771 17.437 1.00 75.38 90 LEU A O 1
ATOM 722 N N . VAL A 1 91 ? -14.405 10.759 17.446 1.00 76.00 91 VAL A N 1
ATOM 723 C CA . VAL A 1 91 ? -13.592 10.978 18.654 1.00 76.00 91 VAL A CA 1
ATOM 724 C C . VAL A 1 91 ? -12.793 12.276 18.544 1.00 76.00 91 VAL A C 1
ATOM 726 O O . VAL A 1 91 ? -12.862 13.117 19.434 1.00 76.00 91 VAL A O 1
ATOM 729 N N . SER A 1 92 ? -12.103 12.484 17.418 1.00 74.44 92 SER A N 1
ATOM 730 C CA . SER A 1 92 ? -11.325 13.705 17.177 1.00 74.44 92 SER A CA 1
ATOM 731 C C . SER A 1 92 ? -12.191 14.973 17.194 1.00 74.44 92 SER A C 1
ATOM 733 O O . SER A 1 92 ? -11.761 16.003 17.706 1.00 74.44 92 SER A O 1
ATOM 735 N N . SER A 1 93 ? -13.426 14.910 16.678 1.00 70.81 93 SER A N 1
ATOM 736 C CA . SER A 1 93 ? -14.328 16.072 16.697 1.00 70.81 93 SER A CA 1
ATOM 737 C C . SER A 1 93 ? -14.875 16.367 18.093 1.00 70.81 93 SER A C 1
ATOM 739 O O . SER A 1 93 ? -15.079 17.533 18.405 1.00 70.81 93 SER A O 1
ATOM 741 N N . LEU A 1 94 ? -15.128 15.334 18.904 1.00 70.75 94 LEU A N 1
ATOM 742 C CA . LEU A 1 94 ? -15.620 15.488 20.274 1.00 70.75 94 LEU A CA 1
ATOM 743 C C . LEU A 1 94 ? -14.534 16.057 21.198 1.00 70.75 94 LEU A C 1
ATOM 745 O O . LEU A 1 94 ? -14.811 17.014 21.908 1.00 70.75 94 LEU A O 1
ATOM 749 N N . LYS A 1 95 ? -13.294 15.552 21.117 1.00 68.94 95 LYS A N 1
ATOM 750 C CA . LYS A 1 95 ? -12.164 16.069 21.917 1.00 68.94 95 LYS A CA 1
ATOM 751 C C . LYS A 1 95 ? -11.802 17.512 21.560 1.00 68.94 95 LYS A C 1
ATOM 753 O O . LYS A 1 95 ? -11.643 18.350 22.438 1.00 68.94 95 LYS A O 1
ATOM 758 N N . GLY A 1 96 ? -11.773 17.838 20.265 1.00 64.81 96 GLY A N 1
ATOM 759 C CA . GLY A 1 96 ? -11.505 19.208 19.815 1.00 64.81 96 GLY A CA 1
ATOM 760 C C . GLY A 1 96 ? -12.556 20.237 20.253 1.00 64.81 96 GLY A C 1
ATOM 761 O O . GLY A 1 96 ? -12.267 21.429 20.225 1.00 64.81 96 GLY A O 1
ATOM 762 N N . ALA A 1 97 ? -13.758 19.798 20.646 1.00 57.22 97 ALA A N 1
ATOM 763 C CA . ALA A 1 97 ? -14.786 20.667 21.214 1.00 57.22 97 ALA A CA 1
ATOM 764 C C . ALA A 1 97 ? -14.629 20.878 22.734 1.00 57.22 97 ALA A C 1
ATOM 766 O O . ALA A 1 97 ? -15.072 21.906 23.230 1.00 57.22 97 ALA A O 1
ATOM 767 N N . GLU A 1 98 ? -14.000 19.945 23.461 1.00 57.38 98 GLU A N 1
ATOM 768 C CA . GLU A 1 98 ? -13.760 20.060 24.911 1.00 57.38 98 GLU A CA 1
ATOM 769 C C . GLU A 1 98 ? -12.553 20.950 25.239 1.00 57.38 98 GLU A C 1
ATOM 771 O O . GLU A 1 98 ? -12.581 21.687 26.220 1.00 57.38 98 GLU A O 1
ATOM 776 N N . GLU A 1 99 ? -11.488 20.890 24.437 1.00 54.41 99 GLU A N 1
ATOM 777 C CA . GLU A 1 99 ? -10.175 21.394 24.872 1.00 54.41 99 GLU A CA 1
ATOM 778 C C . GLU A 1 99 ? -9.784 22.756 24.283 1.00 54.41 99 GLU A C 1
ATOM 780 O O . GLU A 1 99 ? -8.761 23.316 24.672 1.00 54.41 99 GLU A O 1
ATOM 785 N N . GLY A 1 100 ? -10.559 23.315 23.345 1.00 47.66 100 GLY A N 1
ATOM 786 C CA . GLY A 1 100 ? -10.253 24.614 22.723 1.00 47.66 100 GLY A CA 1
ATOM 787 C C . GLY A 1 100 ? -8.852 24.715 22.085 1.00 47.66 100 GLY A C 1
ATOM 788 O O . GLY A 1 100 ? -8.394 25.821 21.799 1.00 47.66 100 GLY A O 1
ATOM 789 N N . GLN A 1 101 ? -8.161 23.585 21.876 1.00 43.59 101 GLN A N 1
ATOM 790 C CA . GLN A 1 101 ? -6.738 23.503 21.536 1.00 43.59 101 GLN A CA 1
ATOM 791 C C . GLN A 1 101 ? -6.452 22.841 20.180 1.00 43.59 101 GLN A C 1
ATOM 793 O O . GLN A 1 101 ? -7.291 22.191 19.553 1.00 43.59 101 GLN A O 1
ATOM 798 N N . ASP A 1 102 ? -5.230 23.107 19.717 1.00 43.94 102 ASP A N 1
ATOM 799 C CA . ASP A 1 102 ? -4.711 22.905 18.370 1.00 43.94 102 ASP A CA 1
ATOM 800 C C . ASP A 1 102 ? -4.695 21.429 17.926 1.00 43.94 102 ASP A C 1
ATOM 802 O O . ASP A 1 102 ? -4.349 20.514 18.672 1.00 43.94 102 ASP A O 1
ATOM 806 N N . LYS A 1 103 ? -5.052 21.192 16.662 1.00 48.59 103 LYS A N 1
ATOM 807 C CA . LYS A 1 103 ? -5.382 19.870 16.084 1.00 48.59 103 LYS A CA 1
ATOM 808 C C . LYS A 1 103 ? -4.167 18.959 15.829 1.00 48.59 103 LYS A C 1
ATOM 810 O O . LYS A 1 103 ? -4.332 17.919 15.197 1.00 48.59 103 LYS A O 1
ATOM 815 N N . GLY A 1 104 ? -2.967 19.370 16.240 1.00 41.34 104 GLY A N 1
ATOM 816 C CA . GLY A 1 104 ? -1.696 18.830 15.743 1.00 41.34 104 GLY A CA 1
ATOM 817 C C . GLY A 1 104 ? -1.116 17.633 16.497 1.00 41.34 104 GLY A C 1
ATOM 818 O O . GLY A 1 104 ? -0.407 16.843 15.889 1.00 41.34 104 GLY A O 1
ATOM 819 N N . THR A 1 105 ? -1.423 17.439 17.783 1.00 43.28 105 THR A N 1
ATOM 820 C CA . THR A 1 105 ? -0.567 16.587 18.641 1.00 43.28 105 THR A CA 1
ATOM 821 C C . THR A 1 105 ? -1.339 15.565 19.475 1.00 43.28 105 THR A C 1
ATOM 823 O O . THR A 1 105 ? -1.038 15.366 20.648 1.00 43.28 105 THR A O 1
ATOM 826 N N . TYR A 1 106 ? -2.349 14.902 18.908 1.00 50.25 106 TYR A N 1
ATOM 827 C CA . TYR A 1 106 ? -3.145 13.924 19.663 1.00 50.25 106 TYR A CA 1
ATOM 828 C C . TYR A 1 106 ? -2.909 12.481 19.220 1.00 50.25 106 TYR A C 1
ATOM 830 O O . TYR A 1 106 ? -3.668 11.913 18.436 1.00 50.25 106 TYR A O 1
ATOM 838 N N . VAL A 1 107 ? -1.897 11.857 19.828 1.00 53.28 107 VAL A N 1
ATOM 839 C CA . VAL A 1 107 ? -1.791 10.396 19.960 1.00 53.28 107 VAL A CA 1
ATOM 840 C C . VAL A 1 107 ? -2.676 9.989 21.139 1.00 53.28 107 VAL A C 1
ATOM 842 O O . VAL A 1 107 ? -2.252 9.944 22.290 1.00 53.28 107 VAL A O 1
ATOM 845 N N . SER A 1 108 ? -3.970 9.815 20.878 1.00 66.38 108 SER A N 1
ATOM 846 C CA . SER A 1 108 ? -4.918 9.372 21.907 1.00 66.38 108 SER A CA 1
ATOM 847 C C . SER A 1 108 ? -4.846 7.856 22.119 1.00 66.38 108 SER A C 1
ATOM 849 O O . SER A 1 108 ? -4.444 7.128 21.214 1.00 66.38 108 SER A O 1
ATOM 851 N N . ILE A 1 109 ? -5.326 7.364 23.267 1.00 66.00 109 ILE A N 1
ATOM 852 C CA . ILE A 1 109 ? -5.538 5.923 23.521 1.00 66.00 109 ILE A CA 1
ATOM 853 C C . ILE A 1 109 ? -6.300 5.266 22.355 1.00 66.00 109 ILE A C 1
ATOM 855 O O . ILE A 1 109 ? -5.958 4.161 21.944 1.00 66.00 109 ILE A O 1
ATOM 859 N N . VAL A 1 110 ? -7.272 5.965 21.753 1.00 71.81 110 VAL A N 1
ATOM 860 C CA . VAL A 1 110 ? -7.983 5.489 20.553 1.00 71.81 110 VAL A CA 1
ATOM 861 C C . VAL A 1 110 ? -7.041 5.214 19.386 1.00 71.81 110 VAL A C 1
ATOM 863 O O . VAL A 1 110 ? -7.201 4.183 18.739 1.00 71.81 110 VAL A O 1
ATOM 866 N N . ASP A 1 111 ? -6.077 6.093 19.102 1.00 76.50 111 ASP A N 1
ATOM 867 C CA . ASP A 1 111 ? -5.152 5.867 17.986 1.00 76.50 111 ASP A CA 1
ATOM 868 C C . ASP A 1 111 ? -4.256 4.661 18.252 1.00 76.50 111 ASP A C 1
ATOM 870 O O . ASP A 1 111 ? -4.095 3.826 17.371 1.00 76.50 111 ASP A O 1
ATOM 874 N N . GLU A 1 112 ? -3.761 4.506 19.480 1.00 78.44 112 GLU A N 1
ATOM 875 C CA . GLU A 1 112 ? -2.926 3.363 19.861 1.00 78.44 112 GLU A CA 1
ATOM 876 C C . GLU A 1 112 ? -3.675 2.031 19.778 1.00 78.44 112 GLU A C 1
ATOM 878 O O . GLU A 1 112 ? -3.183 1.059 19.202 1.00 78.44 112 GLU A O 1
ATOM 883 N N . VAL A 1 113 ? -4.914 1.982 20.267 1.00 79.81 113 VAL A N 1
ATOM 884 C CA . VAL A 1 113 ? -5.734 0.769 20.165 1.00 79.81 113 VAL A CA 1
ATOM 885 C C . VAL A 1 113 ? -6.111 0.489 18.703 1.00 79.81 113 VAL A C 1
ATOM 887 O O . VAL A 1 113 ? -6.064 -0.661 18.257 1.00 79.81 113 VAL A O 1
ATOM 890 N N . GLN A 1 114 ? -6.439 1.519 17.916 1.00 86.06 114 GLN A N 1
ATOM 891 C CA . GLN A 1 114 ? -6.705 1.360 16.483 1.00 86.06 114 GLN A CA 1
ATOM 892 C C . GLN A 1 114 ? -5.456 0.946 15.703 1.00 86.06 114 GLN A C 1
ATOM 894 O O . GLN A 1 114 ? -5.567 0.174 14.752 1.00 86.06 114 GLN A O 1
ATOM 899 N N . ARG A 1 115 ? -4.277 1.413 16.112 1.00 87.00 115 ARG A N 1
ATOM 900 C CA . ARG A 1 115 ? -2.982 0.998 15.580 1.00 87.00 115 ARG A CA 1
ATOM 901 C C . ARG A 1 115 ? -2.744 -0.476 15.853 1.00 87.00 115 ARG A C 1
ATOM 903 O O . ARG A 1 115 ? -2.534 -1.229 14.910 1.00 87.00 115 ARG A O 1
ATOM 910 N N . ALA A 1 116 ? -2.891 -0.924 17.095 1.00 85.62 116 ALA A N 1
ATOM 911 C CA . ALA A 1 116 ? -2.807 -2.344 17.430 1.00 85.62 116 ALA A CA 1
ATOM 912 C C . ALA A 1 116 ? -3.800 -3.192 16.608 1.00 85.62 116 ALA A C 1
ATOM 914 O O . ALA A 1 116 ? -3.447 -4.261 16.105 1.00 85.62 116 ALA A O 1
ATOM 915 N N . LEU A 1 117 ? -5.023 -2.691 16.391 1.00 87.38 117 LEU A N 1
ATOM 916 C CA . LEU A 1 117 ? -5.998 -3.341 15.515 1.00 87.38 117 LEU A CA 1
ATOM 917 C C . LEU A 1 117 ? -5.527 -3.377 14.049 1.00 87.38 117 LEU A C 1
ATOM 919 O O . LEU A 1 117 ? -5.653 -4.417 13.412 1.00 87.38 117 LEU A O 1
ATOM 923 N N . ARG A 1 118 ? -4.955 -2.288 13.513 1.00 91.44 118 ARG A N 1
ATOM 924 C CA . ARG A 1 118 ? -4.354 -2.241 12.161 1.00 91.44 118 ARG A CA 1
ATOM 925 C C . ARG A 1 118 ? -3.264 -3.296 12.002 1.00 91.44 118 ARG A C 1
ATOM 927 O O . ARG A 1 118 ? -3.298 -4.077 11.054 1.00 91.44 118 ARG A O 1
ATOM 934 N N . LEU A 1 119 ? -2.334 -3.374 12.943 1.00 89.06 119 LEU A N 1
ATOM 935 C CA . LEU A 1 119 ? -1.232 -4.336 12.890 1.00 89.06 119 LEU A CA 1
ATOM 936 C C . LEU A 1 119 ? -1.729 -5.780 12.883 1.00 89.06 119 LEU A C 1
ATOM 938 O O . LEU A 1 119 ? -1.247 -6.594 12.100 1.00 89.06 119 LEU A O 1
ATOM 942 N N . LYS A 1 120 ? -2.749 -6.071 13.693 1.00 86.38 120 LYS A N 1
ATOM 943 C CA . LYS A 1 120 ? -3.434 -7.363 13.691 1.00 86.38 120 LYS A CA 1
ATOM 944 C C . LYS A 1 120 ? -4.104 -7.660 12.346 1.00 86.38 120 LYS A C 1
ATOM 946 O O . LYS A 1 120 ? -3.957 -8.761 11.834 1.00 86.38 120 LYS A O 1
ATOM 951 N N . MET A 1 121 ? -4.802 -6.692 11.744 1.00 89.44 121 MET A N 1
ATOM 952 C CA . MET A 1 121 ? -5.442 -6.869 10.427 1.00 89.44 121 MET A CA 1
ATOM 953 C C . MET A 1 121 ? -4.434 -7.053 9.280 1.00 89.44 121 MET A C 1
ATOM 955 O O . MET A 1 121 ? -4.771 -7.645 8.256 1.00 89.44 121 MET A O 1
ATOM 959 N N . ALA A 1 122 ? -3.193 -6.594 9.458 1.00 91.06 122 ALA A N 1
ATOM 960 C CA . ALA A 1 122 ? -2.114 -6.806 8.498 1.00 91.06 122 ALA A CA 1
ATOM 961 C C . ALA A 1 122 ? -1.459 -8.197 8.611 1.00 91.06 122 ALA A C 1
ATOM 963 O O . ALA A 1 122 ? -0.622 -8.537 7.772 1.00 91.06 122 ALA A O 1
ATOM 964 N N . GLN A 1 123 ? -1.766 -9.000 9.638 1.00 87.81 123 GLN A N 1
ATOM 965 C CA . GLN A 1 123 ? -1.228 -10.358 9.780 1.00 87.81 123 GLN A CA 1
ATOM 966 C C . GLN A 1 123 ? -1.873 -11.303 8.757 1.00 87.81 123 GLN A C 1
ATOM 968 O O . GLN A 1 123 ? -3.088 -11.323 8.581 1.00 87.81 123 GLN A O 1
ATOM 973 N N . ARG A 1 124 ? -1.058 -12.127 8.089 1.00 87.00 124 ARG A N 1
ATOM 974 C CA . ARG A 1 124 ? -1.529 -13.164 7.155 1.00 87.00 124 ARG A CA 1
ATOM 975 C C . ARG A 1 124 ? -1.471 -14.534 7.821 1.00 87.00 124 ARG A C 1
ATOM 977 O O . ARG A 1 124 ? -0.602 -14.788 8.649 1.00 87.00 124 ARG A O 1
ATOM 984 N N . SER A 1 125 ? -2.377 -15.441 7.452 1.00 79.69 125 SER A N 1
ATOM 985 C CA . SER A 1 125 ? -2.494 -16.757 8.108 1.00 79.69 125 SER A CA 1
ATOM 986 C C . SER A 1 125 ? -1.266 -17.658 7.928 1.00 79.69 125 SER A C 1
ATOM 988 O O . SER A 1 125 ? -1.063 -18.593 8.692 1.00 79.69 125 SER A O 1
ATOM 990 N N . ASP A 1 126 ? -0.470 -17.407 6.893 1.00 80.44 126 ASP A N 1
ATOM 991 C CA . ASP A 1 126 ? 0.811 -18.065 6.623 1.00 80.44 126 ASP A CA 1
ATOM 992 C C . ASP A 1 126 ? 2.014 -17.295 7.198 1.00 80.44 126 ASP A C 1
ATOM 994 O O . ASP A 1 126 ? 3.150 -17.713 7.005 1.00 80.44 126 ASP A O 1
ATOM 998 N N . GLY A 1 127 ? 1.787 -16.193 7.915 1.00 83.25 127 GLY A N 1
ATOM 999 C CA . GLY A 1 127 ? 2.817 -15.419 8.606 1.00 83.25 127 GLY A CA 1
ATOM 1000 C C . GLY A 1 127 ? 3.602 -14.437 7.735 1.00 83.25 127 GLY A C 1
ATOM 1001 O O . GLY A 1 127 ? 4.408 -13.690 8.288 1.00 83.25 127 GLY A O 1
ATOM 1002 N N . VAL A 1 128 ? 3.376 -14.394 6.414 1.00 89.56 128 VAL A N 1
ATOM 1003 C CA . VAL A 1 128 ? 4.025 -13.419 5.522 1.00 89.56 128 VAL A CA 1
ATOM 1004 C C . VAL A 1 128 ? 3.052 -12.851 4.495 1.00 89.56 128 VAL A C 1
ATOM 1006 O O . VAL A 1 128 ? 2.250 -13.575 3.921 1.00 89.56 128 VAL A O 1
ATOM 1009 N N . SER A 1 129 ? 3.177 -11.571 4.185 1.00 94.00 129 SER A N 1
ATOM 1010 C CA . SER A 1 129 ? 2.534 -10.918 3.048 1.00 94.00 129 SER A CA 1
ATOM 1011 C C . SER A 1 129 ? 3.551 -10.751 1.913 1.00 94.00 129 SER A C 1
ATOM 1013 O O . SER A 1 129 ? 4.678 -10.325 2.155 1.00 94.00 129 SER A O 1
ATOM 1015 N N . ILE A 1 130 ? 3.204 -11.092 0.674 1.00 95.12 130 ILE A N 1
ATOM 1016 C CA . ILE A 1 130 ? 4.074 -10.917 -0.497 1.00 95.12 130 ILE A CA 1
ATOM 1017 C C . ILE A 1 130 ? 3.468 -9.860 -1.411 1.00 95.12 130 ILE A C 1
ATOM 1019 O O . ILE A 1 130 ? 2.372 -10.035 -1.949 1.00 95.12 130 ILE A O 1
ATOM 1023 N N . ILE A 1 131 ? 4.218 -8.782 -1.612 1.00 95.94 131 ILE A N 1
ATOM 1024 C CA . ILE A 1 131 ? 3.781 -7.581 -2.316 1.00 95.94 131 ILE A CA 1
ATOM 1025 C C . ILE A 1 131 ? 4.563 -7.447 -3.618 1.00 95.94 131 ILE A C 1
ATOM 1027 O O . ILE A 1 131 ? 5.794 -7.507 -3.632 1.00 95.94 131 ILE A O 1
ATOM 1031 N N . ALA A 1 132 ? 3.850 -7.273 -4.729 1.00 94.56 132 ALA A N 1
ATOM 1032 C CA . ALA A 1 132 ? 4.474 -7.032 -6.023 1.00 94.56 132 ALA A CA 1
ATOM 1033 C C . ALA A 1 132 ? 4.928 -5.572 -6.137 1.00 94.56 132 ALA A C 1
ATOM 1035 O O . ALA A 1 132 ? 4.090 -4.671 -6.178 1.00 94.56 132 ALA A O 1
ATOM 1036 N N . HIS A 1 133 ? 6.237 -5.349 -6.221 1.00 91.69 133 HIS A N 1
ATOM 1037 C CA . HIS A 1 133 ? 6.822 -4.020 -6.387 1.00 91.69 133 HIS A CA 1
ATOM 1038 C C . HIS A 1 133 ? 6.475 -3.476 -7.779 1.00 91.69 133 HIS A C 1
ATOM 1040 O O . HIS A 1 133 ? 6.915 -4.029 -8.788 1.00 91.69 133 HIS A O 1
ATOM 1046 N N . ARG A 1 134 ? 5.648 -2.420 -7.837 1.00 91.38 134 ARG A N 1
ATOM 1047 C CA . ARG A 1 134 ? 5.195 -1.757 -9.080 1.00 91.38 134 ARG A CA 1
ATOM 1048 C C . ARG A 1 134 ? 4.443 -2.666 -10.050 1.00 91.38 134 ARG A C 1
ATOM 1050 O O . ARG A 1 134 ? 4.504 -2.493 -11.275 1.00 91.38 134 ARG A O 1
ATOM 1057 N N . GLY A 1 135 ? 3.737 -3.652 -9.503 1.00 91.06 135 GLY A N 1
ATOM 1058 C CA . GLY A 1 135 ? 3.051 -4.697 -10.259 1.00 91.06 135 GLY A CA 1
ATOM 1059 C C . GLY A 1 135 ? 3.997 -5.802 -10.745 1.00 91.06 135 GLY A C 1
ATOM 1060 O O . GLY A 1 135 ? 4.970 -6.151 -10.090 1.00 91.06 135 GLY A O 1
ATOM 1061 N N . HIS A 1 136 ? 3.690 -6.419 -11.888 1.00 85.12 136 HIS A N 1
ATOM 1062 C CA . HIS A 1 136 ? 4.460 -7.552 -12.426 1.00 85.12 136 HIS A CA 1
ATOM 1063 C C . HIS A 1 136 ? 5.644 -7.146 -13.333 1.00 85.12 136 HIS A C 1
ATOM 1065 O O . HIS A 1 136 ? 6.362 -8.008 -13.865 1.00 85.12 136 HIS A O 1
ATOM 1071 N N . GLY A 1 137 ? 5.870 -5.846 -13.525 1.00 72.69 137 GLY A N 1
ATOM 1072 C CA . GLY A 1 137 ? 7.005 -5.314 -14.282 1.00 72.69 137 GLY A CA 1
ATOM 1073 C C . GLY A 1 137 ? 8.307 -5.329 -13.473 1.00 72.69 137 GLY A C 1
ATOM 1074 O O . GLY A 1 137 ? 8.264 -5.430 -12.252 1.00 72.69 137 GLY A O 1
ATOM 1075 N N . PRO A 1 138 ? 9.486 -5.303 -14.112 1.00 72.25 138 PRO A N 1
ATOM 1076 C CA . PRO A 1 138 ? 10.734 -5.050 -13.411 1.00 72.25 138 PRO A CA 1
ATOM 1077 C C . PRO A 1 138 ? 10.929 -3.551 -13.197 1.00 72.25 138 PRO A C 1
ATOM 1079 O O . PRO A 1 138 ? 10.592 -2.743 -14.059 1.00 72.25 138 PRO A O 1
ATOM 1082 N N . THR A 1 139 ? 11.578 -3.208 -12.092 1.00 71.12 139 THR A N 1
ATOM 1083 C CA . THR A 1 139 ? 12.051 -1.856 -11.797 1.00 71.12 139 THR A CA 1
ATOM 1084 C C . THR A 1 139 ? 12.905 -1.306 -12.949 1.00 71.12 139 THR A C 1
ATOM 1086 O O . THR A 1 139 ? 13.913 -1.926 -13.296 1.00 71.12 139 THR A O 1
ATOM 1089 N N . ASN A 1 140 ? 12.556 -0.155 -13.544 1.00 63.97 140 ASN A N 1
ATOM 1090 C CA . ASN A 1 140 ? 13.320 0.420 -14.676 1.00 63.97 140 ASN A CA 1
ATOM 1091 C C . ASN A 1 140 ? 14.734 0.851 -14.271 1.00 63.97 140 ASN A C 1
ATOM 1093 O O . ASN A 1 140 ? 15.670 0.822 -15.073 1.00 63.97 140 ASN A O 1
ATOM 1097 N N . ARG A 1 141 ? 14.896 1.226 -13.005 1.00 60.94 141 ARG A N 1
ATOM 1098 C CA . ARG A 1 141 ? 16.179 1.493 -12.374 1.00 60.94 141 ARG A CA 1
ATOM 1099 C C . ARG A 1 141 ? 16.522 0.304 -11.498 1.00 60.94 141 ARG A C 1
ATOM 1101 O O . ARG A 1 141 ? 16.039 0.186 -10.381 1.00 60.94 141 ARG A O 1
ATOM 1108 N N . THR A 1 142 ? 17.372 -0.595 -11.982 1.00 53.12 142 THR A N 1
ATOM 1109 C CA . THR A 1 142 ? 18.026 -1.499 -11.036 1.00 53.12 142 THR A CA 1
ATOM 1110 C C . THR A 1 142 ? 18.942 -0.695 -10.136 1.00 53.12 142 THR A C 1
ATOM 1112 O O . THR A 1 142 ? 19.348 0.412 -10.474 1.00 53.12 142 THR A O 1
ATOM 1115 N N . ARG A 1 143 ? 19.340 -1.282 -9.012 1.00 51.09 143 ARG A N 1
ATOM 1116 C CA . ARG A 1 143 ? 20.211 -0.612 -8.049 1.00 51.09 143 ARG A CA 1
ATOM 1117 C C . ARG A 1 143 ? 21.448 -0.015 -8.722 1.00 51.09 143 ARG A C 1
ATOM 1119 O O . ARG A 1 143 ? 21.775 1.098 -8.381 1.00 51.09 143 ARG A O 1
ATOM 1126 N N . GLY A 1 144 ? 21.984 -0.656 -9.772 1.00 43.06 144 GLY A N 1
ATOM 1127 C CA . GLY A 1 144 ? 23.062 -0.226 -10.687 1.00 43.06 144 GLY A CA 1
ATOM 1128 C C . GLY A 1 144 ? 22.855 1.033 -11.549 1.00 43.06 144 GLY A C 1
ATOM 1129 O O . GLY A 1 144 ? 23.646 1.262 -12.464 1.00 43.06 144 GLY A O 1
ATOM 1130 N N . GLY A 1 145 ? 21.769 1.779 -11.340 1.00 52.69 145 GLY A N 1
ATOM 1131 C CA . GLY A 1 145 ? 21.304 2.831 -12.241 1.00 52.69 145 GLY A CA 1
ATOM 1132 C C . GLY A 1 145 ? 20.272 2.339 -13.261 1.00 52.69 145 GLY A C 1
ATOM 1133 O O . GLY A 1 145 ? 19.777 1.205 -13.207 1.00 52.69 145 GLY A O 1
ATOM 1134 N N . LEU A 1 146 ? 19.910 3.231 -14.186 1.00 62.09 146 LEU A N 1
ATOM 1135 C CA . LEU A 1 146 ? 18.890 2.967 -15.197 1.00 62.09 146 LEU A CA 1
ATOM 1136 C C . LEU A 1 146 ? 19.264 1.725 -16.017 1.00 62.09 146 LEU A C 1
ATOM 1138 O O . LEU A 1 146 ? 20.354 1.639 -16.588 1.00 62.09 146 LEU A O 1
ATOM 1142 N N . ILE A 1 147 ? 18.359 0.748 -16.082 1.00 63.59 147 ILE A N 1
ATOM 1143 C CA . ILE A 1 147 ? 18.549 -0.407 -16.954 1.00 63.59 147 ILE A CA 1
ATOM 1144 C C . ILE A 1 147 ? 18.494 0.098 -18.397 1.00 63.59 147 ILE A C 1
ATOM 1146 O O . ILE A 1 147 ? 17.570 0.829 -18.766 1.00 63.59 147 ILE A O 1
ATOM 1150 N N . LYS A 1 148 ? 19.466 -0.324 -19.218 1.00 65.56 148 LYS A N 1
ATOM 1151 C CA . LYS A 1 148 ? 19.509 0.005 -20.649 1.00 65.56 148 LYS A CA 1
ATOM 1152 C C . LYS A 1 148 ? 18.163 -0.292 -21.312 1.00 65.56 148 LYS A C 1
ATOM 1154 O O . LYS A 1 148 ? 17.541 -1.313 -21.026 1.00 65.56 148 LYS A O 1
ATOM 1159 N N . LEU A 1 149 ? 17.748 0.579 -22.226 1.00 65.81 149 LEU A N 1
ATOM 1160 C CA . LEU A 1 149 ? 16.444 0.494 -22.889 1.00 65.81 149 LEU A CA 1
ATOM 1161 C C . LEU A 1 149 ? 16.266 -0.802 -23.700 1.00 65.81 149 LEU A C 1
ATOM 1163 O O . LEU A 1 149 ? 15.148 -1.286 -23.840 1.00 65.81 149 LEU A O 1
ATOM 1167 N N . THR A 1 150 ? 17.375 -1.403 -24.139 1.00 66.75 150 THR A N 1
ATOM 1168 C CA . THR A 1 150 ? 17.440 -2.675 -24.874 1.00 66.75 150 THR A CA 1
ATOM 1169 C C . THR A 1 150 ? 17.517 -3.924 -23.986 1.00 66.75 150 THR A C 1
ATOM 1171 O O . THR A 1 150 ? 17.684 -5.032 -24.496 1.00 66.75 150 THR A O 1
ATOM 1174 N N . ASP A 1 151 ? 17.516 -3.789 -22.657 1.00 68.44 151 ASP A N 1
ATOM 1175 C CA . ASP A 1 151 ? 17.616 -4.943 -21.760 1.00 68.44 151 ASP A CA 1
ATOM 1176 C C . ASP A 1 151 ? 16.325 -5.767 -21.812 1.00 68.44 151 ASP A C 1
ATOM 1178 O O . ASP A 1 151 ? 15.236 -5.236 -21.587 1.00 68.44 151 ASP A O 1
ATOM 1182 N N . LYS A 1 152 ? 16.457 -7.083 -22.025 1.00 69.19 152 LYS A N 1
ATOM 1183 C CA . LYS A 1 152 ? 15.329 -8.027 -22.106 1.00 69.19 152 LYS A CA 1
ATOM 1184 C C . LYS A 1 152 ? 14.362 -7.935 -20.933 1.00 69.19 152 LYS A C 1
ATOM 1186 O O . LYS A 1 152 ? 13.175 -8.191 -21.082 1.00 69.19 152 LYS A O 1
ATOM 1191 N N . ARG A 1 153 ? 14.833 -7.536 -19.748 1.00 68.44 153 ARG A N 1
ATOM 1192 C CA . ARG A 1 153 ? 13.950 -7.319 -18.597 1.00 68.44 153 ARG A CA 1
ATOM 1193 C C . ARG A 1 153 ? 12.934 -6.208 -18.883 1.00 68.44 153 ARG A C 1
ATOM 1195 O O . ARG A 1 153 ? 11.772 -6.394 -18.552 1.00 68.44 153 ARG A O 1
ATOM 1202 N N . ARG A 1 154 ? 13.341 -5.101 -19.514 1.00 67.94 154 ARG A N 1
ATOM 1203 C CA . ARG A 1 154 ? 12.450 -3.982 -19.871 1.00 67.94 154 ARG A CA 1
ATOM 1204 C C . ARG A 1 154 ? 11.576 -4.275 -21.090 1.00 67.94 154 ARG A C 1
ATOM 1206 O O . ARG A 1 154 ? 10.507 -3.684 -21.192 1.00 67.94 154 ARG A O 1
ATOM 1213 N N . THR A 1 155 ? 12.019 -5.134 -22.008 1.00 69.44 155 THR A N 1
ATOM 1214 C CA . THR A 1 155 ? 11.296 -5.402 -23.265 1.00 69.44 155 THR A CA 1
ATOM 1215 C C . THR A 1 155 ? 10.373 -6.618 -23.200 1.00 69.44 155 THR A C 1
ATOM 1217 O O . THR A 1 155 ? 9.341 -6.616 -23.860 1.00 69.44 155 THR A O 1
ATOM 1220 N N . ASP A 1 156 ? 10.705 -7.636 -22.399 1.00 74.06 156 ASP A N 1
ATOM 1221 C CA . ASP A 1 156 ? 9.984 -8.921 -22.378 1.00 74.06 156 ASP A CA 1
ATOM 1222 C C . ASP A 1 156 ? 8.947 -8.999 -21.240 1.00 74.06 156 ASP A C 1
ATOM 1224 O O . ASP A 1 156 ? 8.243 -9.999 -21.086 1.00 74.06 156 ASP A O 1
ATOM 1228 N N . ARG A 1 157 ? 8.868 -7.966 -20.394 1.00 76.75 157 ARG A N 1
ATOM 1229 C CA . ARG A 1 157 ? 7.913 -7.858 -19.284 1.00 76.75 157 ARG A CA 1
ATOM 1230 C C . ARG A 1 157 ? 7.116 -6.554 -19.401 1.00 76.75 157 ARG A C 1
ATOM 1232 O O . ARG A 1 157 ? 7.645 -5.578 -19.931 1.00 76.75 157 ARG A O 1
ATOM 1239 N N . PRO A 1 158 ? 5.889 -6.506 -18.849 1.00 85.50 158 PRO A N 1
ATOM 1240 C CA . PRO A 1 158 ? 5.128 -5.262 -18.739 1.00 85.50 158 PRO A CA 1
ATOM 1241 C C . PRO A 1 158 ? 5.947 -4.138 -18.088 1.00 85.50 158 PRO A C 1
ATOM 1243 O O . PRO A 1 158 ? 6.731 -4.415 -17.177 1.00 85.50 158 PRO A O 1
ATOM 1246 N N . ALA A 1 159 ? 5.760 -2.879 -18.503 1.00 86.38 159 ALA A N 1
ATOM 1247 C CA . ALA A 1 159 ? 6.347 -1.734 -17.791 1.00 86.38 159 ALA A CA 1
ATOM 1248 C C . ALA A 1 159 ? 5.918 -1.727 -16.321 1.00 86.38 159 ALA A C 1
ATOM 1250 O O . ALA A 1 159 ? 4.740 -1.917 -16.027 1.00 86.38 159 ALA A O 1
ATOM 1251 N N . GLU A 1 160 ? 6.837 -1.431 -15.400 1.00 88.50 160 GLU A N 1
ATOM 1252 C CA . GLU A 1 160 ? 6.480 -1.095 -14.014 1.00 88.50 160 GLU A CA 1
ATOM 1253 C C . GLU A 1 160 ? 5.377 -0.022 -13.972 1.00 88.50 160 GLU A C 1
ATOM 1255 O O . GLU A 1 160 ? 5.317 0.837 -14.853 1.00 88.50 160 GLU A O 1
ATOM 1260 N N . ASN A 1 161 ? 4.503 -0.034 -12.965 1.00 93.56 161 ASN A N 1
ATOM 1261 C CA . ASN A 1 161 ? 3.459 0.989 -12.818 1.00 93.56 161 ASN A CA 1
ATOM 1262 C C . ASN A 1 161 ? 2.544 1.142 -14.066 1.00 93.56 161 ASN A C 1
ATOM 1264 O O . ASN A 1 161 ? 2.030 2.225 -14.345 1.00 93.56 161 ASN A O 1
ATOM 1268 N N . SER A 1 162 ? 2.379 0.096 -14.884 1.00 93.75 162 SER A N 1
ATOM 1269 C CA . SER A 1 162 ? 1.468 0.073 -16.044 1.00 93.75 162 SER A CA 1
ATOM 1270 C C . SER A 1 162 ? 0.227 -0.762 -15.764 1.00 93.75 162 SER A C 1
ATOM 1272 O O . SER A 1 162 ? 0.238 -1.650 -14.910 1.00 93.75 162 SER A O 1
ATOM 1274 N N . GLU A 1 163 ? -0.839 -0.531 -16.529 1.00 94.75 163 GLU A N 1
ATOM 1275 C CA . GLU A 1 163 ? -2.046 -1.354 -16.452 1.00 94.75 163 GLU A CA 1
ATOM 1276 C C . GLU A 1 163 ? -1.742 -2.844 -16.658 1.00 94.75 163 GLU A C 1
ATOM 1278 O O . GLU A 1 163 ? -2.177 -3.667 -15.853 1.00 94.75 163 GLU A O 1
ATOM 1283 N N . SER A 1 164 ? -0.948 -3.197 -17.671 1.00 92.81 164 SER A N 1
ATOM 1284 C CA . SER A 1 164 ? -0.587 -4.592 -17.948 1.00 92.81 164 SER A CA 1
ATOM 1285 C C . SER A 1 164 ? 0.219 -5.228 -16.804 1.00 92.81 164 SER A C 1
ATOM 1287 O O . SER A 1 164 ? -0.031 -6.382 -16.443 1.00 92.81 164 SER A O 1
ATOM 1289 N N . ALA A 1 165 ? 1.116 -4.478 -16.150 1.00 93.00 165 ALA A N 1
ATOM 1290 C CA . ALA A 1 165 ? 1.824 -4.952 -14.958 1.00 93.00 165 ALA A CA 1
ATOM 1291 C C . ALA A 1 165 ? 0.882 -5.208 -13.778 1.00 93.00 165 ALA A C 1
ATOM 1293 O O . ALA A 1 165 ? 1.032 -6.223 -13.092 1.00 93.00 165 ALA A O 1
ATOM 1294 N N . PHE A 1 166 ? -0.085 -4.322 -13.535 1.00 96.06 166 PHE A N 1
ATOM 1295 C CA . PHE A 1 166 ? -1.038 -4.498 -12.441 1.00 96.06 166 PHE A CA 1
ATOM 1296 C C . PHE A 1 166 ? -2.049 -5.603 -12.728 1.00 96.06 166 PHE A C 1
ATOM 1298 O O . PHE A 1 166 ? -2.296 -6.420 -11.848 1.00 96.06 166 PHE A O 1
ATOM 1305 N N . ARG A 1 167 ? -2.564 -5.722 -13.958 1.00 95.12 167 ARG A N 1
ATOM 1306 C CA . ARG A 1 167 ? -3.422 -6.849 -14.365 1.00 95.12 167 ARG A CA 1
ATOM 1307 C C . ARG A 1 167 ? -2.723 -8.188 -14.153 1.00 95.12 167 ARG A C 1
ATOM 1309 O O . ARG A 1 167 ? -3.309 -9.097 -13.570 1.00 95.12 167 ARG A O 1
ATOM 1316 N N . ALA A 1 168 ? -1.457 -8.297 -14.552 1.00 92.88 168 ALA A N 1
ATOM 1317 C CA . ALA A 1 168 ? -0.664 -9.495 -14.304 1.00 92.88 168 ALA A CA 1
ATOM 1318 C C . ALA A 1 168 ? -0.479 -9.775 -12.798 1.00 92.88 168 ALA A C 1
ATOM 1320 O O . ALA A 1 168 ? -0.601 -10.923 -12.374 1.00 92.88 168 ALA A O 1
ATOM 1321 N N . ALA A 1 169 ? -0.247 -8.746 -11.975 1.00 94.81 169 ALA A N 1
ATOM 1322 C CA . ALA A 1 169 ? -0.155 -8.903 -10.523 1.00 94.81 169 ALA A CA 1
ATOM 1323 C C . ALA A 1 169 ? -1.498 -9.313 -9.887 1.00 94.81 169 ALA A C 1
ATOM 1325 O O . ALA A 1 169 ? -1.530 -10.226 -9.068 1.00 94.81 169 ALA A O 1
ATOM 1326 N N . PHE A 1 170 ? -2.621 -8.725 -10.308 1.00 95.56 170 PHE A N 1
ATOM 1327 C CA . PHE A 1 170 ? -3.957 -9.125 -9.857 1.00 95.56 170 PHE A CA 1
ATOM 1328 C C . PHE A 1 170 ? -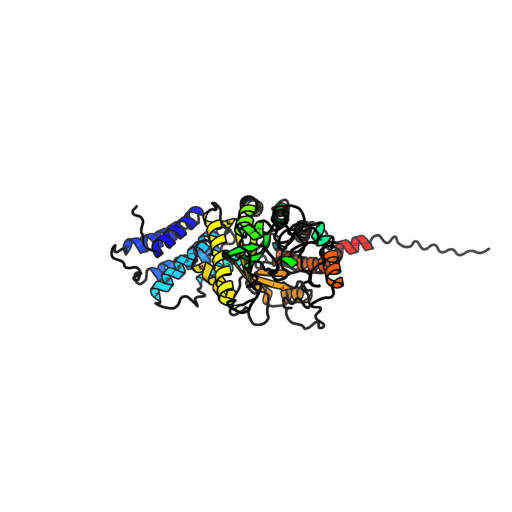4.289 -10.569 -10.253 1.00 95.56 170 PHE A C 1
ATOM 1330 O O . PHE A 1 170 ? -4.888 -11.303 -9.467 1.00 95.56 170 PHE A O 1
ATOM 1337 N N . ASN A 1 171 ? -3.854 -11.027 -11.426 1.00 92.88 171 ASN A N 1
ATOM 1338 C CA . ASN A 1 171 ? -4.018 -12.425 -11.826 1.00 92.88 171 ASN A CA 1
ATOM 1339 C C . ASN A 1 171 ? -3.183 -13.376 -10.953 1.00 92.88 171 ASN A C 1
ATOM 1341 O O . ASN A 1 171 ? -3.651 -14.462 -10.627 1.00 92.88 171 ASN A O 1
ATOM 1345 N N . ALA A 1 172 ? -1.995 -12.947 -10.517 1.00 92.69 172 ALA A N 1
ATOM 1346 C CA . ALA A 1 172 ? -1.117 -13.700 -9.617 1.00 92.69 172 ALA A CA 1
ATOM 1347 C C . ALA A 1 172 ? -1.465 -13.553 -8.119 1.00 92.69 172 ALA A C 1
ATOM 1349 O O . ALA A 1 172 ? -0.822 -14.171 -7.265 1.00 92.69 172 ALA A O 1
ATOM 1350 N N . ALA A 1 173 ? -2.458 -12.730 -7.775 1.00 92.88 173 ALA A N 1
ATOM 1351 C CA . ALA A 1 173 ? -2.896 -12.568 -6.398 1.00 92.88 173 ALA A CA 1
ATOM 1352 C C . ALA A 1 173 ? -3.648 -13.804 -5.895 1.00 92.88 173 ALA A C 1
ATOM 1354 O O . ALA A 1 173 ? -4.505 -14.363 -6.589 1.00 92.88 173 ALA A O 1
ATOM 1355 N N . GLY A 1 174 ? -3.269 -14.230 -4.693 1.00 85.44 174 GLY A N 1
ATOM 1356 C CA . GLY A 1 174 ? -3.556 -15.553 -4.167 1.00 85.44 174 GLY A CA 1
ATOM 1357 C C . GLY A 1 174 ? -4.975 -15.734 -3.642 1.00 85.44 174 GLY A C 1
ATOM 1358 O O . GLY A 1 174 ? -5.739 -14.798 -3.442 1.00 85.44 174 GLY A O 1
ATOM 1359 N N . THR A 1 175 ? -5.311 -16.986 -3.376 1.00 83.81 175 THR A N 1
ATOM 1360 C CA . THR A 1 175 ? -6.443 -17.414 -2.554 1.00 83.81 175 THR A CA 1
ATOM 1361 C C . THR A 1 175 ? -5.939 -18.455 -1.556 1.00 83.81 175 THR A C 1
ATOM 1363 O O . THR A 1 175 ? -4.812 -18.944 -1.670 1.00 83.81 175 THR A O 1
ATOM 1366 N N . LYS A 1 176 ? -6.773 -18.878 -0.602 1.00 75.69 176 LYS A N 1
ATOM 1367 C CA . LYS A 1 176 ? -6.412 -19.978 0.307 1.00 75.69 176 LYS A CA 1
ATOM 1368 C C . LYS A 1 176 ? -6.069 -21.288 -0.422 1.00 75.69 176 LYS A C 1
ATOM 1370 O O . LYS A 1 176 ? -5.265 -22.068 0.083 1.00 75.69 176 LYS A O 1
ATOM 1375 N N . LEU A 1 177 ? -6.665 -21.533 -1.593 1.00 78.50 177 LEU A N 1
ATOM 1376 C CA . LEU A 1 177 ? -6.430 -22.742 -2.396 1.00 78.50 177 LEU A CA 1
ATOM 1377 C C . LEU A 1 177 ? -5.255 -22.595 -3.369 1.00 78.50 177 LEU A C 1
ATOM 1379 O O . LEU A 1 177 ? -4.585 -23.579 -3.669 1.00 78.50 177 LEU A O 1
ATOM 1383 N N . GLN A 1 178 ? -5.002 -21.377 -3.841 1.00 86.19 178 GLN A N 1
ATOM 1384 C CA . GLN A 1 178 ? -3.919 -21.045 -4.763 1.00 86.19 178 GLN A CA 1
ATOM 1385 C C . GLN A 1 178 ? -3.111 -19.895 -4.162 1.00 86.19 178 GLN A C 1
ATOM 1387 O O . GLN A 1 178 ? -3.432 -18.734 -4.420 1.00 86.19 178 GLN A O 1
ATOM 1392 N N . PRO A 1 179 ? -2.128 -20.183 -3.295 1.00 89.50 179 PRO A N 1
ATOM 1393 C CA . PRO A 1 179 ? -1.383 -19.133 -2.624 1.00 89.50 179 PRO A CA 1
ATOM 1394 C C . PRO A 1 179 ? -0.599 -18.294 -3.640 1.00 89.50 179 PRO A C 1
ATOM 1396 O O . PRO A 1 179 ? -0.092 -18.812 -4.630 1.00 89.50 179 PRO A O 1
ATOM 1399 N N . GLY A 1 180 ? -0.482 -16.994 -3.393 1.00 93.75 180 GLY A N 1
ATOM 1400 C CA . GLY A 1 180 ? 0.088 -16.053 -4.355 1.00 93.75 180 GLY A CA 1
ATOM 1401 C C . GLY A 1 180 ? 0.394 -14.709 -3.709 1.00 93.75 180 GLY A C 1
ATOM 1402 O O . GLY A 1 180 ? 0.773 -14.666 -2.540 1.00 93.75 180 GLY A O 1
ATOM 1403 N N . LEU A 1 181 ? 0.243 -13.627 -4.473 1.00 95.81 181 LEU A N 1
ATOM 1404 C CA . LEU A 1 181 ? 0.445 -12.264 -3.968 1.00 95.81 181 LEU A CA 1
ATOM 1405 C C . LEU A 1 181 ? -0.688 -11.837 -3.032 1.00 95.81 181 LEU A C 1
ATOM 1407 O O . LEU A 1 181 ? -1.852 -12.150 -3.288 1.00 95.81 181 LEU A O 1
ATOM 1411 N N . ASP A 1 182 ? -0.344 -11.058 -2.012 1.00 96.81 182 ASP A N 1
ATOM 1412 C CA . ASP A 1 182 ? -1.285 -10.459 -1.055 1.00 96.81 182 ASP A CA 1
ATOM 1413 C C . ASP A 1 182 ? -1.511 -8.961 -1.326 1.00 96.81 182 ASP A C 1
ATOM 1415 O O . ASP A 1 182 ? -2.393 -8.333 -0.734 1.00 96.81 182 ASP A O 1
ATOM 1419 N N . GLY A 1 183 ? -0.711 -8.379 -2.223 1.00 97.25 183 GLY A N 1
ATOM 1420 C CA . GLY A 1 183 ? -0.803 -6.971 -2.564 1.00 97.25 183 GLY A CA 1
ATOM 1421 C C . GLY A 1 183 ? 0.099 -6.527 -3.707 1.00 97.25 183 GLY A C 1
ATOM 1422 O O . GLY A 1 183 ? 0.873 -7.300 -4.282 1.00 97.25 183 GLY A O 1
ATOM 1423 N N . ILE A 1 184 ? -0.007 -5.241 -4.010 1.00 97.69 184 ILE A N 1
ATOM 1424 C CA . ILE A 1 184 ? 0.832 -4.514 -4.962 1.00 97.69 184 ILE A CA 1
ATOM 1425 C C . ILE A 1 184 ? 1.370 -3.246 -4.308 1.00 97.69 184 ILE A C 1
ATOM 1427 O O . ILE A 1 184 ? 0.744 -2.688 -3.411 1.00 97.69 184 ILE A O 1
ATOM 1431 N N . GLU A 1 185 ? 2.494 -2.767 -4.808 1.00 96.50 185 GLU A N 1
ATOM 1432 C CA . GLU A 1 185 ? 3.025 -1.439 -4.531 1.00 96.50 185 GLU A CA 1
ATOM 1433 C C . GLU A 1 185 ? 3.000 -0.610 -5.825 1.00 96.50 185 GLU A C 1
ATOM 1435 O O . GLU A 1 185 ? 3.010 -1.166 -6.930 1.00 96.50 185 GLU A O 1
ATOM 1440 N N . CYS A 1 186 ? 2.887 0.710 -5.689 1.00 96.00 186 CYS A N 1
ATOM 1441 C CA . CYS A 1 186 ? 2.988 1.660 -6.786 1.00 96.00 186 CYS A CA 1
ATOM 1442 C C . CYS A 1 186 ? 3.585 2.997 -6.329 1.00 96.00 186 CYS A C 1
ATOM 1444 O O . CYS A 1 186 ? 3.364 3.442 -5.201 1.00 96.00 186 CYS A O 1
ATOM 1446 N N . ASP A 1 187 ? 4.250 3.678 -7.259 1.00 95.00 187 ASP A N 1
ATOM 1447 C CA . ASP A 1 187 ? 4.831 5.003 -7.047 1.00 95.00 187 ASP A CA 1
ATOM 1448 C C . ASP A 1 187 ? 3.945 6.093 -7.664 1.00 95.00 187 ASP A C 1
ATOM 1450 O O . ASP A 1 187 ? 3.404 5.915 -8.760 1.00 95.00 187 ASP A O 1
ATOM 1454 N N . VAL A 1 188 ? 3.837 7.248 -7.005 1.00 95.81 188 VAL A N 1
ATOM 1455 C CA . VAL A 1 188 ? 2.959 8.346 -7.426 1.00 95.81 188 VAL A CA 1
ATOM 1456 C C . VAL A 1 188 ? 3.685 9.688 -7.495 1.00 95.81 188 VAL A C 1
ATOM 1458 O O . VAL A 1 188 ? 4.298 10.142 -6.523 1.00 95.81 188 VAL A O 1
ATOM 1461 N N . PHE A 1 189 ? 3.480 10.375 -8.619 1.00 95.00 189 PHE A N 1
ATOM 1462 C CA . PHE A 1 189 ? 3.724 11.808 -8.811 1.00 95.00 189 PHE A CA 1
ATOM 1463 C C . PHE A 1 189 ? 2.408 12.542 -9.111 1.00 95.00 189 PHE A C 1
ATOM 1465 O O . PHE A 1 189 ? 1.388 11.916 -9.397 1.00 95.00 189 PHE A O 1
ATOM 1472 N N . LEU A 1 190 ? 2.413 13.874 -9.067 1.00 95.19 190 LEU A N 1
ATOM 1473 C CA . LEU A 1 190 ? 1.329 14.699 -9.591 1.00 95.19 190 LEU A CA 1
ATOM 1474 C C . LEU A 1 190 ? 1.653 15.175 -11.002 1.00 95.19 190 LEU A C 1
ATOM 1476 O O . LEU A 1 190 ? 2.756 15.648 -11.265 1.00 95.19 190 LEU A O 1
ATOM 1480 N N . SER A 1 191 ? 0.661 15.101 -11.882 1.00 95.44 191 SER A N 1
ATOM 1481 C CA . SER A 1 191 ? 0.644 15.857 -13.132 1.00 95.44 191 SER A CA 1
ATOM 1482 C C . SER A 1 191 ? 0.464 17.360 -12.877 1.00 95.44 191 SER A C 1
ATOM 1484 O O . SER A 1 191 ? 0.108 17.786 -11.773 1.00 95.44 191 SER A O 1
ATOM 1486 N N . LYS A 1 192 ? 0.629 18.170 -13.927 1.00 93.81 192 LYS A N 1
ATOM 1487 C CA . LYS A 1 192 ? 0.420 19.628 -13.902 1.00 93.81 192 LYS A CA 1
ATOM 1488 C C . LYS A 1 192 ? -0.967 20.041 -13.388 1.00 93.81 192 LYS A C 1
ATOM 1490 O O . LYS A 1 192 ? -1.110 21.057 -12.713 1.00 93.81 192 LYS A O 1
ATOM 1495 N N . ASP A 1 193 ? -1.990 19.245 -13.686 1.00 95.75 193 ASP A N 1
ATOM 1496 C CA . ASP A 1 193 ? -3.381 19.419 -13.256 1.00 95.75 193 ASP A CA 1
ATOM 1497 C C . ASP A 1 193 ? -3.710 18.712 -11.922 1.00 95.75 193 ASP A C 1
ATOM 1499 O O . ASP A 1 193 ? -4.879 18.548 -11.571 1.00 95.75 193 ASP A O 1
ATOM 1503 N N . ASN A 1 194 ? -2.688 18.351 -11.135 1.00 95.25 194 ASN A N 1
ATOM 1504 C CA . ASN A 1 194 ? -2.789 17.724 -9.811 1.00 95.25 194 ASN A CA 1
ATOM 1505 C C . ASN A 1 194 ? -3.496 16.356 -9.802 1.00 95.25 194 ASN A C 1
ATOM 1507 O O . ASN A 1 194 ? -4.124 15.973 -8.808 1.00 95.25 194 ASN A O 1
ATOM 1511 N N . ILE A 1 195 ? -3.389 15.591 -10.887 1.00 97.81 195 ILE A N 1
ATOM 1512 C CA . ILE A 1 195 ? -3.858 14.206 -10.922 1.00 97.81 195 ILE A CA 1
ATOM 1513 C C . ILE A 1 195 ? -2.718 13.286 -10.466 1.00 97.81 195 ILE A C 1
ATOM 1515 O O . ILE A 1 195 ? -1.604 13.408 -10.970 1.00 97.81 195 ILE A O 1
ATOM 1519 N N . PRO A 1 196 ? -2.958 12.348 -9.529 1.00 97.81 196 PRO A N 1
ATOM 1520 C CA . PRO A 1 196 ? -1.960 11.351 -9.154 1.00 97.81 196 PRO A CA 1
ATOM 1521 C C . PRO A 1 196 ? -1.684 10.378 -10.311 1.00 97.81 196 PRO A C 1
ATOM 1523 O O . PRO A 1 196 ? -2.574 9.616 -10.702 1.00 97.81 196 PRO A O 1
ATOM 1526 N N . ILE A 1 197 ? -0.463 10.397 -10.841 1.00 98.00 197 ILE A N 1
ATOM 1527 C CA . ILE A 1 197 ? 0.017 9.574 -11.957 1.00 98.00 197 ILE A CA 1
ATOM 1528 C C . ILE A 1 197 ? 0.998 8.528 -11.441 1.00 98.00 197 ILE A C 1
ATOM 1530 O O . ILE A 1 197 ? 1.895 8.848 -10.660 1.00 98.00 197 I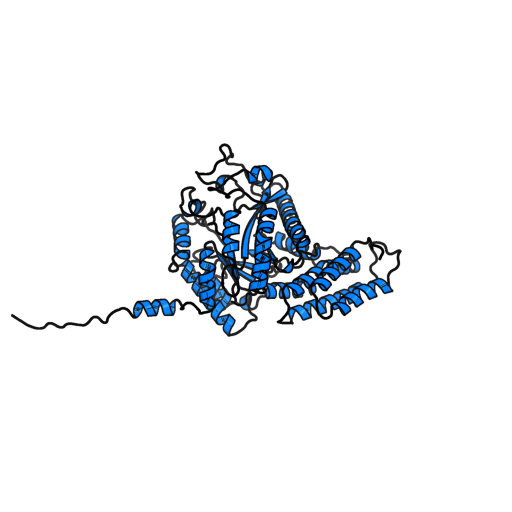LE A O 1
ATOM 1534 N N . LEU A 1 198 ? 0.837 7.288 -11.907 1.00 96.50 198 LEU A N 1
ATOM 1535 C CA . LEU A 1 198 ? 1.720 6.187 -11.548 1.00 96.50 198 LEU A CA 1
ATOM 1536 C C . LEU A 1 198 ? 3.011 6.241 -12.361 1.00 96.50 198 LEU A C 1
ATOM 1538 O O . LEU A 1 198 ? 2.996 6.076 -13.582 1.00 96.50 198 LEU A O 1
ATOM 1542 N N . SER A 1 199 ? 4.127 6.471 -11.678 1.00 93.00 199 SER A N 1
ATOM 1543 C CA . SER A 1 199 ? 5.466 6.470 -12.265 1.00 93.00 199 SER A CA 1
ATOM 1544 C C . SER A 1 199 ? 6.503 6.358 -11.163 1.00 93.00 199 SER A C 1
ATOM 1546 O O . SER A 1 199 ? 6.397 7.040 -10.148 1.00 93.00 199 SER A O 1
ATOM 1548 N N . HIS A 1 200 ? 7.540 5.555 -11.388 1.00 88.00 200 HIS A N 1
ATOM 1549 C CA . HIS A 1 200 ? 8.662 5.494 -10.458 1.00 88.00 200 HIS A CA 1
ATOM 1550 C C . HIS A 1 200 ? 9.585 6.709 -10.569 1.00 88.00 200 HIS A C 1
ATOM 1552 O O . HIS A 1 200 ? 10.089 7.201 -9.562 1.00 88.00 200 HIS A O 1
ATOM 1558 N N . GLU A 1 201 ? 9.813 7.181 -11.794 1.00 86.56 201 GLU A N 1
ATOM 1559 C CA . GLU A 1 201 ? 10.720 8.294 -12.063 1.00 86.56 201 GLU A CA 1
ATOM 1560 C C . GLU A 1 201 ? 9.925 9.551 -12.394 1.00 86.56 201 GLU A C 1
ATOM 1562 O O . GLU A 1 201 ? 8.894 9.502 -13.076 1.00 86.56 201 GLU A O 1
ATOM 1567 N N . GLY A 1 202 ? 10.437 10.686 -11.925 1.00 86.50 202 GLY A N 1
ATOM 1568 C CA . GLY A 1 202 ? 9.841 11.984 -12.200 1.00 86.50 202 GLY A CA 1
ATOM 1569 C C . GLY A 1 202 ? 10.082 12.436 -13.640 1.00 86.50 202 GLY A C 1
ATOM 1570 O O . GLY A 1 202 ? 9.199 13.045 -14.236 1.00 86.50 202 GLY A O 1
ATOM 1571 N N . LYS A 1 203 ? 11.245 12.110 -14.224 1.00 88.00 203 LYS A N 1
ATOM 1572 C CA . LYS A 1 203 ? 11.571 12.403 -15.628 1.00 88.00 203 LYS A CA 1
ATOM 1573 C C . LYS A 1 203 ? 10.930 11.370 -16.554 1.00 88.00 203 LYS A C 1
ATOM 1575 O O . LYS A 1 203 ? 11.165 10.169 -16.419 1.00 88.00 203 LYS A O 1
ATOM 1580 N N . ILE A 1 204 ? 10.169 11.834 -17.547 1.00 87.75 204 ILE A N 1
ATOM 1581 C CA . ILE A 1 204 ? 9.413 10.951 -18.451 1.00 87.75 204 ILE A CA 1
ATOM 1582 C C . ILE A 1 204 ? 10.358 10.073 -19.274 1.00 87.75 204 ILE A C 1
ATOM 1584 O O . ILE A 1 204 ? 10.103 8.881 -19.441 1.00 87.75 204 ILE A O 1
ATOM 1588 N N . LYS A 1 205 ? 11.473 10.635 -19.756 1.00 83.06 205 LYS A N 1
ATOM 1589 C CA . LYS A 1 205 ? 12.424 9.929 -20.627 1.00 83.06 205 LYS A CA 1
ATOM 1590 C C . LYS A 1 205 ? 13.035 8.686 -19.970 1.00 83.06 205 LYS A C 1
ATOM 1592 O O . LYS A 1 205 ? 13.296 7.707 -20.660 1.00 83.06 205 LYS A O 1
ATOM 1597 N N . GLU A 1 206 ? 13.191 8.673 -18.647 1.00 80.06 206 GLU A N 1
ATOM 1598 C CA . GLU A 1 206 ? 13.726 7.515 -17.913 1.00 80.06 206 GLU A CA 1
ATOM 1599 C C . GLU A 1 206 ? 12.773 6.305 -17.942 1.00 80.06 206 GLU A C 1
ATOM 1601 O O . GLU A 1 206 ? 13.199 5.148 -17.868 1.00 80.06 206 GLU A O 1
ATOM 1606 N N . GLN A 1 207 ? 11.478 6.561 -18.125 1.00 81.50 207 GLN A N 1
ATOM 1607 C CA . GLN A 1 207 ? 10.435 5.541 -18.205 1.00 81.50 207 GLN A CA 1
ATOM 1608 C C . GLN A 1 207 ? 10.245 4.980 -19.623 1.00 81.50 207 GLN A C 1
ATOM 1610 O O . GLN A 1 207 ? 9.614 3.934 -19.776 1.00 81.50 207 GLN A O 1
ATOM 1615 N N . LEU A 1 208 ? 10.791 5.629 -20.655 1.00 80.38 208 LEU A N 1
ATOM 1616 C CA . LEU A 1 208 ? 10.647 5.203 -22.049 1.00 80.38 208 LEU A CA 1
ATOM 1617 C C . LEU A 1 208 ? 11.691 4.154 -22.435 1.00 80.38 208 LEU A C 1
ATOM 1619 O O . LEU A 1 208 ? 12.801 4.161 -21.918 1.00 80.38 208 LEU A O 1
ATOM 1623 N N . SER A 1 209 ? 11.335 3.268 -23.363 1.00 71.25 209 SER A N 1
ATOM 1624 C CA . SER A 1 209 ? 12.266 2.383 -24.081 1.00 71.25 209 SER A CA 1
ATOM 1625 C C . SER A 1 209 ? 12.591 2.936 -25.475 1.00 71.25 209 SER A C 1
ATOM 1627 O O . SER A 1 209 ? 11.877 3.805 -25.966 1.00 71.25 209 SER A O 1
ATOM 1629 N N . ASP A 1 210 ? 13.599 2.383 -26.160 1.00 64.75 210 ASP A N 1
ATOM 1630 C CA . ASP A 1 210 ? 13.923 2.751 -27.554 1.00 64.75 210 ASP A CA 1
ATOM 1631 C C . ASP A 1 210 ? 12.754 2.468 -28.519 1.00 64.75 210 ASP A C 1
ATOM 1633 O O . ASP A 1 210 ? 12.657 3.056 -29.591 1.00 64.75 210 ASP A O 1
ATOM 1637 N N . SER A 1 211 ? 11.843 1.572 -28.121 1.00 56.72 211 SER A N 1
ATOM 1638 C CA . SER A 1 211 ? 10.621 1.224 -28.857 1.00 56.72 211 SER A CA 1
ATOM 1639 C C . SER A 1 211 ? 9.423 2.139 -28.555 1.00 56.72 211 SER A C 1
ATOM 1641 O O . SER A 1 211 ? 8.327 1.911 -29.070 1.00 56.72 211 SER A O 1
ATOM 1643 N N . ALA A 1 212 ? 9.593 3.148 -27.695 1.00 61.16 212 ALA A N 1
ATOM 1644 C CA . ALA A 1 212 ? 8.533 4.076 -27.326 1.00 61.16 212 ALA A CA 1
ATOM 1645 C C . ALA A 1 212 ? 8.150 4.987 -28.500 1.00 61.16 212 ALA A C 1
ATOM 1647 O O . ALA A 1 212 ? 8.991 5.622 -29.133 1.00 61.16 212 ALA A O 1
ATOM 1648 N N . SER A 1 213 ? 6.850 5.114 -28.752 1.00 54.53 213 SER A N 1
ATOM 1649 C CA . SER A 1 213 ? 6.314 6.025 -29.759 1.00 54.53 213 SER A CA 1
ATOM 1650 C C . SER A 1 213 ? 5.936 7.361 -29.114 1.00 54.53 213 SER A C 1
ATOM 1652 O O . SER A 1 213 ? 4.789 7.546 -28.707 1.00 54.53 213 SER A O 1
ATOM 1654 N N . TYR A 1 214 ? 6.882 8.298 -29.005 1.00 61.78 214 TYR A N 1
ATOM 1655 C CA . TYR A 1 214 ? 6.551 9.720 -28.837 1.00 61.78 214 TYR A CA 1
ATOM 1656 C C . TYR A 1 214 ? 7.708 10.617 -29.321 1.00 61.78 214 TYR A C 1
ATOM 1658 O O . TYR A 1 214 ? 8.628 10.898 -28.553 1.00 61.78 214 TYR A O 1
ATOM 1666 N N . PRO A 1 215 ? 7.702 11.066 -30.590 1.00 54.25 215 PRO A N 1
ATOM 1667 C CA . PRO A 1 215 ? 8.897 11.618 -31.236 1.00 54.25 215 PRO A CA 1
ATOM 1668 C C . PRO A 1 215 ? 9.446 12.956 -30.691 1.00 54.25 215 PRO A C 1
ATOM 1670 O O . PRO A 1 215 ? 10.452 13.428 -31.207 1.00 54.25 215 PRO A O 1
ATOM 1673 N N . HIS A 1 216 ? 8.866 13.570 -29.649 1.00 60.38 216 HIS A N 1
ATOM 1674 C CA . HIS A 1 216 ? 9.242 14.927 -29.203 1.00 60.38 216 HIS A CA 1
ATOM 1675 C C . HIS A 1 216 ? 9.164 15.167 -27.678 1.00 60.38 216 HIS A C 1
ATOM 1677 O O . HIS A 1 216 ? 8.777 16.254 -27.236 1.00 60.38 216 HIS A O 1
ATOM 1683 N N . ILE A 1 217 ? 9.493 14.173 -26.843 1.00 69.31 217 ILE A N 1
ATOM 1684 C CA . ILE A 1 217 ? 9.642 14.422 -25.396 1.00 69.31 217 ILE A CA 1
ATOM 1685 C C . ILE A 1 217 ? 11.037 14.982 -25.126 1.00 69.31 217 ILE A C 1
ATOM 1687 O O . ILE A 1 217 ? 12.033 14.272 -25.242 1.00 69.31 217 ILE A O 1
ATOM 1691 N N . ASP A 1 218 ? 11.071 16.267 -24.784 1.00 72.81 218 ASP A N 1
ATOM 1692 C CA . ASP A 1 218 ? 12.249 16.968 -24.273 1.00 72.81 218 ASP A CA 1
ATOM 1693 C C . ASP A 1 218 ? 12.850 16.219 -23.067 1.00 72.81 218 ASP A C 1
ATOM 1695 O O . ASP A 1 218 ? 12.114 15.684 -22.234 1.00 72.81 218 ASP A O 1
ATOM 1699 N N . GLU A 1 219 ? 14.181 16.168 -22.979 1.00 72.38 219 GLU A N 1
ATOM 1700 C CA . GLU A 1 219 ? 14.909 15.440 -21.931 1.00 72.38 219 GLU A CA 1
ATOM 1701 C C . GLU A 1 219 ? 14.573 15.944 -20.524 1.00 72.38 219 GLU A C 1
ATOM 1703 O O . GLU A 1 219 ? 14.582 15.162 -19.571 1.00 72.38 219 GLU A O 1
ATOM 1708 N N . GLU A 1 220 ? 14.207 17.221 -20.407 1.00 77.81 220 GLU A N 1
ATOM 1709 C CA . GLU A 1 220 ? 13.858 17.855 -19.134 1.00 77.81 220 GLU A CA 1
ATOM 1710 C C . GLU A 1 220 ? 12.368 17.754 -18.775 1.00 77.81 220 GLU A C 1
ATOM 1712 O O . GLU A 1 220 ? 11.943 18.218 -17.715 1.00 77.81 220 GLU A O 1
ATOM 1717 N N . LYS A 1 221 ? 11.532 17.125 -19.615 1.00 85.94 221 LYS A N 1
ATOM 1718 C CA . LYS A 1 221 ? 10.115 16.942 -19.276 1.00 85.94 221 LYS A CA 1
ATOM 1719 C C . LYS A 1 221 ? 9.923 15.895 -18.177 1.00 85.94 221 LYS A C 1
ATOM 1721 O O . LYS A 1 221 ? 10.180 14.701 -18.360 1.00 85.94 221 LYS A O 1
ATOM 1726 N N . SER A 1 222 ? 9.376 16.348 -17.057 1.00 90.38 222 SER A N 1
ATOM 1727 C CA . SER A 1 222 ? 8.900 15.543 -15.943 1.00 90.38 222 SER A CA 1
ATOM 1728 C C . SER A 1 222 ? 7.376 15.391 -15.939 1.00 90.38 222 SER A C 1
ATOM 1730 O O . SER A 1 222 ? 6.661 16.035 -16.712 1.00 90.38 222 SER A O 1
ATOM 1732 N N . ILE A 1 223 ? 6.874 14.512 -15.068 1.00 92.50 223 ILE A N 1
ATOM 1733 C CA . ILE A 1 223 ? 5.441 14.237 -14.895 1.00 92.50 223 ILE A CA 1
ATOM 1734 C C . ILE A 1 223 ? 4.645 15.516 -14.581 1.00 92.50 223 ILE A C 1
ATOM 1736 O O . ILE A 1 223 ? 3.571 15.717 -15.143 1.00 92.50 223 ILE A O 1
ATOM 1740 N N . ASP A 1 224 ? 5.181 16.414 -13.753 1.00 92.00 224 ASP A N 1
ATOM 1741 C CA . ASP A 1 224 ? 4.518 17.651 -13.321 1.00 92.00 224 ASP A CA 1
ATOM 1742 C C . ASP A 1 224 ? 4.486 18.758 -14.393 1.00 92.00 224 ASP A C 1
ATOM 1744 O O . ASP A 1 224 ? 3.814 19.773 -14.212 1.00 92.00 224 ASP A O 1
ATOM 1748 N N . HIS A 1 225 ? 5.139 18.559 -15.545 1.00 91.88 225 HIS A N 1
ATOM 1749 C CA . HIS A 1 225 ? 5.079 19.489 -16.679 1.00 91.88 225 HIS A CA 1
ATOM 1750 C C . HIS A 1 225 ? 3.883 19.257 -17.612 1.00 91.88 225 HIS A C 1
ATOM 1752 O O . HIS A 1 225 ? 3.529 20.160 -18.376 1.00 91.88 225 HIS A O 1
ATOM 1758 N N . LEU A 1 226 ? 3.266 18.074 -17.573 1.00 92.50 226 LEU A N 1
ATOM 1759 C CA . LEU A 1 226 ? 2.180 17.680 -18.475 1.00 92.50 226 LEU A CA 1
ATOM 1760 C C . LEU A 1 226 ? 0.882 17.442 -17.703 1.00 92.50 226 LEU A C 1
ATOM 1762 O O . LEU A 1 226 ? 0.904 17.010 -16.549 1.00 92.50 226 LEU A O 1
ATOM 1766 N N . ASN A 1 227 ? -0.258 17.701 -18.342 1.00 95.75 227 ASN A N 1
ATOM 1767 C CA . ASN A 1 227 ? -1.554 17.304 -17.797 1.00 95.75 227 ASN A CA 1
ATOM 1768 C C . ASN A 1 227 ? -1.745 15.784 -17.924 1.00 95.75 227 ASN A C 1
ATOM 1770 O O . ASN A 1 227 ? -1.124 15.120 -18.763 1.00 95.75 227 ASN A O 1
ATOM 1774 N N . ALA A 1 228 ? -2.659 15.226 -17.133 1.00 96.62 228 ALA A N 1
ATOM 1775 C CA . ALA A 1 228 ? -2.935 13.792 -17.118 1.00 96.62 228 ALA A CA 1
ATOM 1776 C C . ALA A 1 228 ? -3.281 13.216 -18.506 1.00 96.62 228 ALA A C 1
ATOM 1778 O O . ALA A 1 228 ? -2.746 12.181 -18.898 1.00 96.62 228 ALA A O 1
ATOM 1779 N N . GLU A 1 229 ? -4.115 13.911 -19.285 1.00 95.31 229 GLU A N 1
ATOM 1780 C CA . GLU A 1 229 ? -4.519 13.466 -20.628 1.00 95.31 229 GLU A CA 1
ATOM 1781 C C . GLU A 1 229 ? -3.356 13.380 -21.624 1.00 95.31 229 GLU A C 1
ATOM 1783 O O . GLU A 1 229 ? -3.383 12.562 -22.544 1.00 95.31 229 GLU A O 1
ATOM 1788 N N . GLU A 1 230 ? -2.339 14.228 -21.465 1.00 93.62 230 GLU A N 1
ATOM 1789 C CA . GLU A 1 230 ? -1.129 14.182 -22.286 1.00 93.62 230 GLU A CA 1
ATOM 1790 C C . GLU A 1 230 ? -0.272 12.978 -21.886 1.00 93.62 230 GLU A C 1
ATOM 1792 O O . GLU A 1 230 ? 0.191 12.233 -22.749 1.00 93.62 230 GLU A O 1
ATOM 1797 N N . LEU A 1 231 ? -0.134 12.732 -20.579 1.00 93.81 231 LEU A N 1
ATOM 1798 C CA . LEU A 1 231 ? 0.604 11.589 -20.038 1.00 93.81 231 LEU A CA 1
ATOM 1799 C C . LEU A 1 231 ? -0.007 10.251 -20.466 1.00 93.81 231 LEU A C 1
ATOM 1801 O O . LEU A 1 231 ? 0.723 9.341 -20.857 1.00 93.81 231 LEU A O 1
ATOM 1805 N N . TYR A 1 232 ? -1.336 10.140 -20.488 1.00 94.12 232 TYR A N 1
ATOM 1806 C CA . TYR A 1 232 ? -2.027 8.919 -20.921 1.00 94.12 232 TYR A CA 1
ATOM 1807 C C . TYR A 1 232 ? -1.781 8.563 -22.389 1.00 94.12 232 TYR A C 1
ATOM 1809 O O . TYR A 1 232 ? -1.982 7.414 -22.773 1.00 94.12 232 TYR A O 1
ATOM 1817 N N . LYS A 1 233 ? -1.329 9.506 -23.223 1.00 90.50 233 LYS A N 1
ATOM 1818 C CA . LYS A 1 233 ? -0.998 9.256 -24.636 1.00 90.50 233 LYS A CA 1
ATOM 1819 C C . LYS A 1 233 ? 0.434 8.751 -24.828 1.00 90.50 233 LYS A C 1
ATOM 1821 O O . LYS A 1 233 ? 0.763 8.272 -25.911 1.00 90.50 233 LYS A O 1
ATOM 1826 N N . ILE A 1 234 ? 1.283 8.839 -23.803 1.00 88.88 234 ILE A N 1
ATOM 1827 C CA . ILE A 1 234 ? 2.688 8.437 -23.886 1.00 88.88 234 ILE A CA 1
ATOM 1828 C C . ILE A 1 234 ? 2.811 6.939 -23.605 1.00 88.88 234 ILE A C 1
ATOM 1830 O O . ILE A 1 234 ? 2.515 6.471 -22.507 1.00 88.88 234 ILE A O 1
ATOM 1834 N N . ARG A 1 235 ? 3.299 6.194 -24.599 1.00 86.94 235 ARG A N 1
ATOM 1835 C CA . ARG A 1 235 ? 3.545 4.746 -24.544 1.00 86.94 235 ARG A CA 1
ATOM 1836 C C . ARG A 1 235 ? 5.008 4.470 -24.183 1.00 86.94 235 ARG A C 1
ATOM 1838 O O . ARG A 1 235 ? 5.900 4.993 -24.847 1.00 86.94 235 ARG A O 1
ATOM 1845 N N . ARG A 1 236 ? 5.262 3.654 -23.153 1.00 82.81 236 ARG A N 1
ATOM 1846 C CA . ARG A 1 236 ? 6.605 3.451 -22.571 1.00 82.81 236 ARG A CA 1
ATOM 1847 C C . ARG A 1 236 ? 7.394 2.293 -23.195 1.00 82.81 236 ARG A C 1
ATOM 1849 O O . ARG A 1 236 ? 8.537 2.479 -23.613 1.00 82.81 236 ARG A O 1
ATOM 1856 N N . ASN A 1 237 ? 6.810 1.099 -23.262 1.00 76.19 237 ASN A N 1
ATOM 1857 C CA . ASN A 1 237 ? 7.427 -0.123 -23.798 1.00 76.19 237 ASN A CA 1
ATOM 1858 C C . ASN A 1 237 ? 6.362 -1.099 -24.351 1.00 76.19 237 ASN A C 1
ATOM 1860 O O . ASN A 1 237 ? 5.800 -1.922 -23.639 1.00 76.19 237 ASN A O 1
ATOM 1864 N N . GLY A 1 238 ? 6.055 -1.036 -25.647 1.00 70.00 238 GLY A N 1
ATOM 1865 C CA . GLY A 1 238 ? 5.057 -1.954 -26.218 1.00 70.00 238 GLY A CA 1
ATOM 1866 C C . GLY A 1 238 ? 3.615 -1.652 -25.773 1.00 70.00 238 GLY A C 1
ATOM 1867 O O . GLY A 1 238 ? 3.330 -0.562 -25.276 1.00 70.00 238 GLY A O 1
ATOM 1868 N N . GLU A 1 239 ? 2.663 -2.520 -26.133 1.00 70.25 239 GLU A N 1
ATOM 1869 C CA . GLU A 1 239 ? 1.211 -2.256 -25.995 1.00 70.25 239 GLU A CA 1
ATOM 1870 C C . GLU A 1 239 ? 0.797 -2.146 -24.519 1.00 70.25 239 GLU A C 1
ATOM 1872 O O . GLU A 1 239 ? 1.422 -2.754 -23.657 1.00 70.25 239 GLU A O 1
ATOM 1877 N N . GLU A 1 240 ? -0.214 -1.323 -24.216 1.00 81.44 240 GLU A N 1
ATOM 1878 C CA . GLU A 1 240 ? -0.749 -1.132 -22.850 1.00 81.44 240 GLU A CA 1
ATOM 1879 C C . GLU A 1 240 ? 0.277 -0.665 -21.792 1.00 81.44 240 GLU A C 1
ATOM 1881 O O . GLU A 1 240 ? 0.125 -0.900 -20.590 1.00 81.44 240 GLU A O 1
ATOM 1886 N N . SER A 1 241 ? 1.338 0.016 -22.227 1.00 87.06 241 SER A N 1
ATOM 1887 C CA . SER A 1 241 ? 2.398 0.546 -21.356 1.00 87.06 241 SER A CA 1
ATOM 1888 C C . SER A 1 241 ? 2.243 2.035 -21.042 1.00 87.06 241 SER A C 1
ATOM 1890 O O . SER A 1 241 ? 3.182 2.679 -20.572 1.00 87.06 241 SER A O 1
ATOM 1892 N N . ASN A 1 242 ? 1.078 2.610 -21.322 1.00 91.81 242 ASN A N 1
ATOM 1893 C CA . ASN A 1 242 ? 0.815 4.022 -21.095 1.00 91.81 242 ASN A CA 1
ATOM 1894 C C . ASN A 1 242 ? 0.916 4.373 -19.599 1.00 91.81 242 ASN A C 1
ATOM 1896 O O . ASN A 1 242 ? 0.827 3.501 -18.724 1.00 91.81 242 ASN A O 1
ATOM 1900 N N . PHE A 1 243 ? 1.137 5.651 -19.295 1.00 94.50 243 PHE A N 1
ATOM 1901 C CA . PHE A 1 243 ? 0.934 6.135 -17.930 1.00 94.50 243 PHE A CA 1
ATOM 1902 C C . PHE A 1 243 ? -0.546 6.013 -17.567 1.00 94.50 243 PHE A C 1
ATOM 1904 O O . PHE A 1 243 ? -1.419 6.211 -18.411 1.00 94.50 243 PHE A O 1
ATOM 1911 N N . ILE A 1 244 ? -0.825 5.712 -16.302 1.00 97.00 244 ILE A N 1
ATOM 1912 C CA . ILE A 1 244 ? -2.185 5.635 -15.764 1.00 97.00 244 ILE A CA 1
ATOM 1913 C C . ILE A 1 244 ? -2.267 6.435 -14.465 1.00 97.00 244 ILE A C 1
ATOM 1915 O O . ILE A 1 244 ? -1.251 6.695 -13.818 1.00 97.00 244 ILE A O 1
ATOM 1919 N N . SER A 1 245 ? -3.471 6.845 -14.072 1.00 98.44 245 SER A N 1
ATOM 1920 C CA . SER A 1 245 ? -3.680 7.456 -12.758 1.00 98.44 245 SER A CA 1
ATOM 1921 C C . SER A 1 245 ? -3.840 6.424 -11.652 1.00 98.44 245 SER A C 1
ATOM 1923 O O . SER A 1 245 ? -4.202 5.270 -11.893 1.00 98.44 245 SER A O 1
ATOM 1925 N N . LEU A 1 246 ? -3.684 6.889 -10.411 1.00 98.62 246 LEU A N 1
ATOM 1926 C CA . LEU A 1 246 ? -4.096 6.127 -9.236 1.00 98.62 246 LEU A CA 1
ATOM 1927 C C . LEU A 1 246 ? -5.585 5.745 -9.312 1.00 98.62 246 LEU A C 1
ATOM 1929 O O . LEU A 1 246 ? -5.927 4.609 -9.019 1.00 98.62 246 LEU A O 1
ATOM 1933 N N . GLU A 1 247 ? -6.476 6.648 -9.750 1.00 98.44 247 GLU A N 1
ATOM 1934 C CA . GLU A 1 247 ? -7.915 6.341 -9.887 1.00 98.44 247 GLU A CA 1
ATOM 1935 C C . GLU A 1 247 ? -8.158 5.164 -10.845 1.00 98.44 247 GLU A C 1
ATOM 1937 O O . GLU A 1 247 ? -8.971 4.288 -10.547 1.00 98.44 247 GLU A O 1
ATOM 1942 N N . HIS A 1 248 ? -7.406 5.096 -11.949 1.00 98.25 248 HIS A N 1
ATOM 1943 C CA . HIS A 1 248 ? -7.475 3.972 -12.883 1.00 98.25 248 HIS A CA 1
ATOM 1944 C C . HIS A 1 248 ? -6.989 2.662 -12.254 1.00 98.25 248 HIS A C 1
ATOM 1946 O O . HIS A 1 248 ? -7.683 1.653 -12.352 1.00 98.25 248 HIS A O 1
ATOM 1952 N N . LEU A 1 249 ? -5.857 2.671 -11.537 1.00 98.19 249 LEU A N 1
ATOM 1953 C CA . LEU A 1 249 ? -5.380 1.491 -10.803 1.00 98.19 249 LEU A CA 1
ATOM 1954 C C . LEU A 1 249 ? -6.408 0.987 -9.783 1.00 98.19 249 LEU A C 1
ATOM 1956 O O . LEU A 1 249 ? -6.684 -0.211 -9.726 1.00 98.19 249 LEU A O 1
ATOM 1960 N N . LEU A 1 250 ? -7.000 1.887 -8.994 1.00 98.56 250 LEU A N 1
ATOM 1961 C CA . LEU A 1 250 ? -8.006 1.497 -8.005 1.00 98.56 250 LEU A CA 1
ATOM 1962 C C . LEU A 1 250 ? -9.213 0.835 -8.679 1.00 98.56 250 LEU A C 1
ATOM 1964 O O . LEU A 1 250 ? -9.691 -0.189 -8.193 1.00 98.56 250 LEU A O 1
ATOM 1968 N N . LYS A 1 251 ? -9.638 1.340 -9.843 1.00 97.75 251 LYS A N 1
ATOM 1969 C CA . LYS A 1 251 ? -10.701 0.723 -10.645 1.00 97.75 251 LYS A CA 1
ATOM 1970 C C . LYS A 1 251 ? -10.344 -0.696 -11.106 1.00 97.75 251 LYS A C 1
ATOM 1972 O O . LYS A 1 251 ? -11.187 -1.585 -11.051 1.00 97.75 251 LYS A O 1
ATOM 1977 N N . LEU A 1 252 ? -9.094 -0.946 -11.505 1.00 96.69 252 LEU A N 1
ATOM 1978 C CA . LEU A 1 252 ? -8.637 -2.298 -11.868 1.00 96.69 252 LEU A CA 1
ATOM 1979 C C . LEU A 1 252 ? -8.729 -3.289 -10.694 1.00 96.69 252 LEU A C 1
ATOM 1981 O O . LEU A 1 252 ? -8.910 -4.486 -10.915 1.00 96.69 252 LEU A O 1
ATOM 1985 N N . SER A 1 253 ? -8.640 -2.801 -9.454 1.00 97.44 253 SER A N 1
ATOM 1986 C CA . SER A 1 253 ? -8.720 -3.638 -8.252 1.00 97.44 253 SER A CA 1
ATOM 1987 C C . SER A 1 253 ? -10.151 -4.019 -7.835 1.00 97.44 253 SER A C 1
ATOM 1989 O O . SER A 1 253 ? -10.302 -4.922 -7.012 1.00 97.44 253 SER A O 1
ATOM 1991 N N . GLU A 1 254 ? -11.191 -3.389 -8.406 1.00 96.19 254 GLU A N 1
ATOM 1992 C CA . GLU A 1 254 ? -12.601 -3.528 -7.980 1.00 96.19 254 GLU A CA 1
ATOM 1993 C C . GLU A 1 254 ? -13.107 -4.970 -7.981 1.00 96.19 254 GLU A C 1
ATOM 1995 O O . GLU A 1 254 ? -13.841 -5.369 -7.084 1.00 96.19 254 GLU A O 1
ATOM 2000 N N . GLN A 1 255 ? -12.682 -5.776 -8.953 1.00 92.19 255 GLN A N 1
ATOM 2001 C CA . GLN A 1 255 ? -13.063 -7.188 -9.015 1.00 92.19 255 GLN A CA 1
ATOM 2002 C C . GLN A 1 255 ? -12.141 -8.074 -8.174 1.00 92.19 255 GLN A C 1
ATOM 2004 O O . GLN A 1 255 ? -12.585 -9.065 -7.588 1.00 92.19 255 GLN A O 1
ATOM 2009 N N . LYS A 1 256 ? -10.845 -7.741 -8.112 1.00 94.69 256 LYS A N 1
ATOM 2010 C CA . LYS A 1 256 ? -9.854 -8.633 -7.509 1.00 94.69 256 LYS A CA 1
ATOM 2011 C C . LYS A 1 256 ? -9.857 -8.570 -5.988 1.00 94.69 256 LYS A C 1
ATOM 2013 O O . LYS A 1 256 ? -9.775 -9.624 -5.364 1.00 94.69 256 LYS A O 1
ATOM 2018 N N . ALA A 1 257 ? -9.962 -7.385 -5.393 1.00 96.81 257 ALA A N 1
ATOM 2019 C CA . ALA A 1 257 ? -9.882 -7.237 -3.943 1.00 96.81 257 ALA A CA 1
ATOM 2020 C C . ALA A 1 257 ? -11.029 -7.952 -3.196 1.00 96.81 257 ALA A C 1
ATOM 2022 O O . ALA A 1 257 ? -10.722 -8.693 -2.262 1.00 96.81 257 ALA A O 1
ATOM 2023 N N . PRO A 1 258 ? -12.309 -7.877 -3.622 1.00 96.06 258 PRO A N 1
ATOM 2024 C CA . PRO A 1 258 ? -13.374 -8.678 -3.011 1.00 96.06 258 PRO A CA 1
ATOM 2025 C C . PRO A 1 258 ? -13.185 -10.188 -3.200 1.00 96.06 258 PRO A C 1
ATOM 2027 O O . PRO A 1 258 ? -13.377 -10.962 -2.267 1.00 96.06 258 PRO A O 1
ATOM 2030 N N . SER A 1 259 ? -12.750 -10.629 -4.388 1.00 94.69 259 SER A N 1
ATOM 2031 C CA . SER A 1 259 ? -12.456 -12.047 -4.645 1.00 94.69 259 SER A CA 1
ATOM 2032 C C . SER A 1 259 ? -11.323 -12.569 -3.751 1.00 94.69 259 SER A C 1
ATOM 2034 O O . SER A 1 259 ? -11.446 -13.641 -3.155 1.00 94.69 259 SER A O 1
ATOM 2036 N N . TYR A 1 260 ? -10.252 -11.786 -3.609 1.00 95.38 260 TYR A N 1
ATOM 2037 C CA . TYR A 1 260 ? -9.146 -12.062 -2.697 1.00 95.38 260 TYR A CA 1
ATOM 2038 C C . TYR A 1 260 ? -9.629 -12.120 -1.243 1.00 95.38 260 TYR A C 1
ATOM 2040 O O . TYR A 1 260 ? -9.332 -13.087 -0.538 1.00 95.38 260 TYR A O 1
ATOM 2048 N N . PHE A 1 261 ? -10.429 -11.139 -0.815 1.00 95.12 261 PHE A N 1
ATOM 2049 C CA . PHE A 1 261 ? -10.999 -11.082 0.528 1.00 95.12 261 PHE A CA 1
ATOM 2050 C C . PHE A 1 261 ? -11.848 -12.316 0.835 1.00 95.12 261 PHE A C 1
ATOM 2052 O O . PHE A 1 261 ? -11.608 -12.992 1.829 1.00 95.12 261 PHE A O 1
ATOM 2059 N N . ASN A 1 262 ? -12.761 -12.697 -0.057 1.00 93.44 262 ASN A N 1
ATOM 2060 C CA . ASN A 1 262 ? -13.592 -13.892 0.115 1.00 93.44 262 ASN A CA 1
ATOM 2061 C C . ASN A 1 262 ? -12.762 -15.185 0.170 1.00 93.44 262 ASN A C 1
ATOM 2063 O O . ASN A 1 262 ? -13.115 -16.128 0.875 1.00 93.44 262 ASN A O 1
ATOM 2067 N N . GLY A 1 263 ? -11.644 -15.234 -0.560 1.00 91.50 263 GLY A N 1
ATOM 2068 C CA . GLY A 1 263 ? -10.754 -16.391 -0.592 1.00 91.50 263 GLY A CA 1
ATOM 2069 C C . GLY A 1 263 ? -9.782 -16.491 0.586 1.00 91.50 263 GLY A C 1
ATOM 2070 O O . GLY A 1 263 ? -9.244 -17.574 0.809 1.00 91.50 263 GLY A O 1
ATOM 2071 N N . THR A 1 264 ? -9.517 -15.400 1.311 1.00 91.12 264 THR A N 1
ATOM 2072 C CA . THR A 1 264 ? -8.442 -15.327 2.326 1.00 91.12 264 THR A CA 1
ATOM 2073 C C . THR A 1 264 ? -8.884 -14.764 3.679 1.00 91.12 264 THR A C 1
ATOM 2075 O O . THR A 1 264 ? -8.131 -14.865 4.646 1.00 91.12 264 THR A O 1
ATOM 2078 N N . ASN A 1 265 ? -10.076 -14.168 3.753 1.00 91.00 265 ASN A N 1
ATOM 2079 C CA . ASN A 1 265 ? -10.563 -13.318 4.845 1.00 91.00 265 ASN A CA 1
ATOM 2080 C C . ASN A 1 265 ? -9.630 -12.137 5.188 1.00 91.00 265 ASN A C 1
ATOM 2082 O O . ASN A 1 265 ? -9.692 -11.583 6.283 1.00 91.00 265 ASN A O 1
ATOM 2086 N N . ASN A 1 266 ? -8.741 -11.772 4.262 1.00 92.50 266 ASN A N 1
ATOM 2087 C CA . ASN A 1 266 ? -7.772 -10.698 4.406 1.00 92.50 266 ASN A CA 1
ATOM 2088 C C . ASN A 1 266 ? -8.013 -9.642 3.323 1.00 92.50 266 ASN A C 1
ATOM 2090 O O . ASN A 1 266 ? -8.311 -10.005 2.184 1.00 92.50 266 ASN A O 1
ATOM 2094 N N . PRO A 1 267 ? -7.893 -8.344 3.632 1.00 95.62 267 PRO A N 1
ATOM 2095 C CA . PRO A 1 267 ? -7.971 -7.308 2.612 1.00 95.62 267 PRO A CA 1
ATOM 2096 C C . PRO A 1 267 ? -6.800 -7.413 1.627 1.00 95.62 267 PRO A C 1
ATOM 2098 O O . PRO A 1 267 ? -5.686 -7.783 2.003 1.00 95.62 267 PRO A O 1
ATOM 2101 N N . PHE A 1 268 ? -7.049 -7.071 0.362 1.00 97.31 268 PHE A N 1
ATOM 2102 C CA . PHE A 1 268 ? -5.986 -6.961 -0.630 1.00 97.31 268 PHE A CA 1
ATOM 2103 C C . PHE A 1 268 ? -5.222 -5.657 -0.422 1.00 97.31 268 PHE A C 1
ATOM 2105 O O . PHE A 1 268 ? -5.822 -4.581 -0.314 1.00 97.31 268 PHE A O 1
ATOM 2112 N N . ARG A 1 269 ? -3.897 -5.749 -0.379 1.00 97.69 269 ARG A N 1
ATOM 2113 C CA . ARG A 1 269 ? -3.048 -4.627 0.004 1.00 97.69 269 ARG A CA 1
ATOM 2114 C C . ARG A 1 269 ? -2.586 -3.803 -1.195 1.00 97.69 269 ARG A C 1
ATOM 2116 O O . ARG A 1 269 ? -2.142 -4.346 -2.205 1.00 97.69 269 ARG A O 1
ATOM 2123 N N . ILE A 1 270 ? -2.676 -2.482 -1.073 1.00 98.25 270 ILE A N 1
ATOM 2124 C CA . ILE A 1 270 ? -2.193 -1.516 -2.061 1.00 98.25 270 ILE A CA 1
ATOM 2125 C C . ILE A 1 270 ? -1.280 -0.522 -1.348 1.00 98.25 270 ILE A C 1
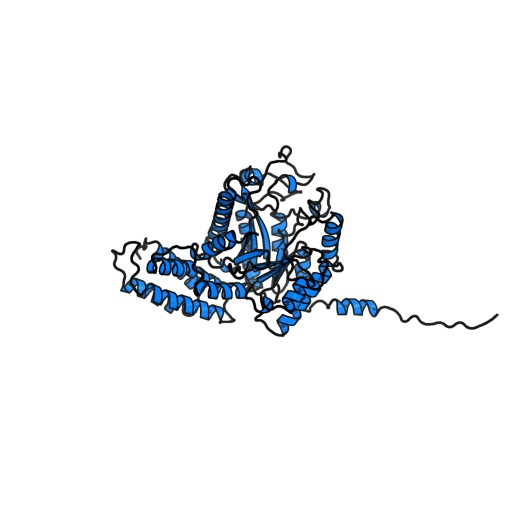ATOM 2127 O O . ILE A 1 270 ? -1.731 0.293 -0.538 1.00 98.25 270 ILE A O 1
ATOM 2131 N N . GLU A 1 271 ? 0.007 -0.593 -1.669 1.00 97.56 271 GLU A N 1
ATOM 2132 C CA . GLU A 1 271 ? 1.020 0.316 -1.152 1.00 97.56 271 GLU A CA 1
ATOM 2133 C C . GLU A 1 271 ? 1.273 1.466 -2.117 1.00 97.56 271 GLU A C 1
ATOM 2135 O O . GLU A 1 271 ? 1.459 1.254 -3.313 1.00 97.56 271 GLU A O 1
ATOM 2140 N N . ILE A 1 272 ? 1.251 2.692 -1.596 1.00 97.31 272 ILE A N 1
ATOM 2141 C CA . ILE A 1 272 ? 1.360 3.908 -2.400 1.00 97.31 272 ILE A CA 1
ATOM 2142 C C . ILE A 1 272 ? 2.556 4.718 -1.901 1.00 97.31 272 ILE A C 1
ATOM 2144 O O . ILE A 1 272 ? 2.481 5.361 -0.851 1.00 97.31 272 ILE A O 1
ATOM 2148 N N . GLU A 1 273 ? 3.650 4.699 -2.661 1.00 93.94 273 GLU A N 1
ATOM 2149 C CA . GLU A 1 273 ? 4.846 5.503 -2.410 1.00 93.94 273 GLU A CA 1
ATOM 2150 C C . GLU A 1 273 ? 4.741 6.871 -3.099 1.00 93.94 273 GLU A C 1
ATOM 2152 O O . GLU A 1 273 ? 4.629 6.981 -4.318 1.00 93.94 273 GLU A O 1
ATOM 2157 N N . MET A 1 274 ? 4.778 7.947 -2.315 1.00 91.69 274 MET A N 1
ATOM 2158 C CA . MET A 1 274 ? 4.727 9.321 -2.818 1.00 91.69 274 MET A CA 1
ATOM 2159 C C . MET A 1 274 ? 6.141 9.849 -3.059 1.00 91.69 274 MET A C 1
ATOM 2161 O O . MET A 1 274 ? 6.916 10.005 -2.122 1.00 91.69 274 MET A O 1
ATOM 2165 N N . LYS A 1 275 ? 6.480 10.161 -4.314 1.00 86.06 275 LYS A N 1
ATOM 2166 C CA . LYS A 1 275 ? 7.874 10.421 -4.728 1.00 86.06 275 LYS A CA 1
ATOM 2167 C C . LYS A 1 275 ? 8.361 11.863 -4.559 1.00 86.06 275 LYS A C 1
ATOM 2169 O O . LYS A 1 275 ? 9.522 12.155 -4.831 1.00 86.06 275 LYS A O 1
ATOM 2174 N N . GLY A 1 276 ? 7.507 12.770 -4.087 1.00 79.94 276 GLY A N 1
ATOM 2175 C CA . GLY A 1 276 ? 7.831 14.196 -4.003 1.00 79.94 276 GLY A CA 1
ATOM 2176 C C . GLY A 1 276 ? 7.938 14.860 -5.383 1.00 79.94 276 GLY A C 1
ATOM 2177 O O . GLY A 1 276 ? 7.508 14.300 -6.393 1.00 79.94 276 GLY A O 1
ATOM 2178 N N . LYS A 1 277 ? 8.430 16.103 -5.424 1.00 79.88 277 LYS A N 1
ATOM 2179 C CA . LYS A 1 277 ? 8.501 16.888 -6.664 1.00 79.88 277 LYS A CA 1
ATOM 2180 C C . LYS A 1 277 ? 9.681 16.424 -7.546 1.00 79.88 277 LYS A C 1
ATOM 2182 O O . LYS A 1 277 ? 10.790 16.350 -7.019 1.00 79.88 277 LYS A O 1
ATOM 2187 N N . PRO A 1 278 ? 9.478 16.146 -8.852 1.00 66.00 278 PRO A N 1
ATOM 2188 C CA . PRO A 1 278 ? 10.536 15.715 -9.778 1.00 66.00 278 PRO A CA 1
ATOM 2189 C C . PRO A 1 278 ? 11.706 16.691 -9.961 1.00 66.00 278 PRO A C 1
ATOM 2191 O O . PRO A 1 278 ? 12.834 16.252 -10.180 1.00 66.00 278 PRO A O 1
ATOM 2194 N N . SER A 1 279 ? 11.439 18.000 -9.913 1.00 63.88 279 SER A N 1
ATOM 2195 C CA . SER A 1 279 ? 12.402 19.064 -10.228 1.00 63.88 279 SER A CA 1
ATOM 2196 C C . SER A 1 279 ? 12.101 20.354 -9.450 1.00 63.88 279 SER A C 1
ATOM 2198 O O . SER A 1 279 ? 10.941 20.689 -9.215 1.00 63.88 279 SER A O 1
ATOM 2200 N N . ASP A 1 280 ? 13.157 21.087 -9.080 1.00 56.94 280 ASP A N 1
ATOM 2201 C CA . ASP A 1 280 ? 13.192 22.307 -8.249 1.00 56.94 280 ASP A CA 1
ATOM 2202 C C . ASP A 1 280 ? 12.833 22.166 -6.757 1.00 56.94 280 ASP A C 1
ATOM 2204 O O . ASP A 1 280 ? 11.745 21.736 -6.380 1.00 56.94 280 ASP A O 1
ATOM 2208 N N . GLU A 1 281 ? 13.712 22.686 -5.888 1.00 60.09 281 GLU A N 1
ATOM 2209 C CA . GLU A 1 281 ? 13.434 22.872 -4.451 1.00 60.09 281 GLU A CA 1
ATOM 2210 C C . GLU A 1 281 ? 12.316 23.900 -4.198 1.00 60.09 281 GLU A C 1
ATOM 2212 O O . GLU A 1 281 ? 11.635 23.860 -3.168 1.00 60.09 281 GLU A O 1
ATOM 2217 N N . LYS A 1 282 ? 12.078 24.808 -5.156 1.00 65.00 282 LYS A N 1
ATOM 2218 C CA . LYS A 1 282 ? 11.016 25.814 -5.062 1.00 65.00 282 LYS A CA 1
ATOM 2219 C C . LYS A 1 282 ? 9.643 25.131 -5.043 1.00 65.00 282 LYS A C 1
ATOM 2221 O O . LYS A 1 282 ? 9.263 24.411 -5.971 1.00 65.00 282 LYS A O 1
ATOM 2226 N N . ASN A 1 283 ? 8.890 25.400 -3.979 1.00 79.06 283 ASN A N 1
ATOM 2227 C CA . ASN A 1 283 ? 7.544 24.884 -3.705 1.00 79.06 283 ASN A CA 1
ATOM 2228 C C . ASN A 1 283 ? 7.465 23.367 -3.436 1.00 79.06 283 ASN A C 1
ATOM 2230 O O . ASN A 1 283 ? 6.381 22.792 -3.555 1.00 79.06 283 ASN A O 1
ATOM 2234 N N . LYS A 1 284 ? 8.566 22.706 -3.032 1.00 82.12 284 LYS A N 1
ATOM 2235 C CA . LYS A 1 284 ? 8.555 21.271 -2.669 1.00 82.12 284 LYS A CA 1
ATOM 2236 C C . LYS A 1 284 ? 7.479 20.951 -1.623 1.00 82.12 284 LYS A C 1
ATOM 2238 O O . LYS A 1 284 ? 6.734 19.991 -1.790 1.00 82.12 284 LYS A O 1
ATOM 2243 N N . ASP A 1 285 ? 7.351 21.778 -0.586 1.00 83.50 285 ASP A N 1
ATOM 2244 C CA . ASP A 1 285 ? 6.369 21.553 0.482 1.00 83.50 285 ASP A CA 1
ATOM 2245 C C . ASP A 1 285 ? 4.918 21.719 0.010 1.00 83.50 285 ASP A C 1
ATOM 2247 O O . ASP A 1 285 ? 4.045 20.953 0.417 1.00 83.50 285 ASP A O 1
ATOM 2251 N N . GLU A 1 286 ? 4.643 22.696 -0.858 1.00 87.94 286 GLU A N 1
ATOM 2252 C CA . GLU A 1 286 ? 3.308 22.878 -1.441 1.00 87.94 286 GLU A CA 1
ATOM 2253 C C . GLU A 1 286 ? 2.941 21.689 -2.331 1.00 87.94 286 GLU A C 1
ATOM 2255 O O . GLU A 1 286 ? 1.853 21.125 -2.201 1.00 87.94 286 GLU A O 1
ATOM 2260 N N . TYR A 1 287 ? 3.878 21.247 -3.172 1.00 88.81 287 TYR A N 1
ATOM 2261 C CA . TYR A 1 287 ? 3.696 20.064 -4.001 1.00 88.81 287 TYR A CA 1
ATOM 2262 C C . TYR A 1 287 ? 3.440 18.813 -3.149 1.00 88.81 287 TYR A C 1
ATOM 2264 O O . TYR A 1 287 ? 2.474 18.097 -3.404 1.00 88.81 287 TYR A O 1
ATOM 2272 N N . SER A 1 288 ? 4.236 18.561 -2.101 1.00 87.44 288 SER A N 1
ATOM 2273 C CA . SER A 1 288 ? 4.038 17.408 -1.207 1.00 87.44 288 SER A CA 1
ATOM 2274 C C . SER A 1 288 ? 2.680 17.443 -0.498 1.00 87.44 288 SER A C 1
ATOM 2276 O O . SER A 1 288 ? 2.002 16.414 -0.397 1.00 87.44 288 SER A O 1
ATOM 2278 N N . LYS A 1 289 ? 2.223 18.628 -0.066 1.00 87.50 289 LYS A N 1
ATOM 2279 C CA . LYS A 1 289 ? 0.874 18.812 0.500 1.00 87.50 289 LYS A CA 1
ATOM 2280 C C . LYS A 1 289 ? -0.214 18.506 -0.530 1.00 87.50 289 LYS A C 1
ATOM 2282 O O . LYS A 1 289 ? -1.164 17.779 -0.221 1.00 87.50 289 LYS A O 1
ATOM 2287 N N . ASN A 1 290 ? -0.070 19.009 -1.756 1.00 91.69 290 ASN A N 1
ATOM 2288 C CA . ASN A 1 290 ? -1.015 18.757 -2.844 1.00 91.69 290 ASN A CA 1
ATOM 2289 C C . ASN A 1 290 ? -1.038 17.279 -3.245 1.00 91.69 290 ASN A C 1
ATOM 2291 O O . ASN A 1 290 ? -2.121 16.732 -3.469 1.00 91.69 290 ASN A O 1
ATOM 2295 N N . LEU A 1 291 ? 0.121 16.615 -3.276 1.00 92.75 291 LEU A N 1
ATOM 2296 C CA . LEU A 1 291 ? 0.252 15.190 -3.578 1.00 92.75 291 LEU A CA 1
ATOM 2297 C C . LEU A 1 291 ? -0.496 14.360 -2.536 1.00 92.75 291 LEU A C 1
ATOM 2299 O O . LEU A 1 291 ? -1.405 13.606 -2.886 1.00 92.75 291 LEU A O 1
ATOM 2303 N N . THR A 1 292 ? -0.203 14.597 -1.258 1.00 91.38 292 THR A N 1
ATOM 2304 C CA . THR A 1 292 ? -0.873 13.944 -0.126 1.00 91.38 292 THR A CA 1
ATOM 2305 C C . THR A 1 292 ? -2.390 14.123 -0.195 1.00 91.38 292 THR A C 1
ATOM 2307 O O . THR A 1 292 ? -3.151 13.156 -0.125 1.00 91.38 292 THR A O 1
ATOM 2310 N N . SER A 1 293 ? -2.848 15.363 -0.388 1.00 92.44 293 SER A N 1
ATOM 2311 C CA . SER A 1 293 ? -4.272 15.697 -0.471 1.00 92.44 293 SER A CA 1
ATOM 2312 C C . SER A 1 293 ? -4.961 15.011 -1.656 1.00 92.44 293 SER A C 1
ATOM 2314 O O . SER A 1 293 ? -6.058 14.463 -1.509 1.00 92.44 293 SER A O 1
ATOM 2316 N N . SER A 1 294 ? -4.317 14.988 -2.824 1.00 95.81 294 SER A N 1
ATOM 2317 C CA . SER A 1 294 ? -4.873 14.415 -4.056 1.00 95.81 294 SER A CA 1
ATOM 2318 C C . SER A 1 294 ? -4.939 12.888 -4.007 1.00 95.81 294 SER A C 1
ATOM 2320 O O . SER A 1 294 ? -5.961 12.306 -4.391 1.00 95.81 294 SER A O 1
ATOM 2322 N N . VAL A 1 295 ? -3.910 12.234 -3.458 1.00 96.56 295 VAL A N 1
ATOM 2323 C CA . VAL A 1 295 ? -3.902 10.786 -3.190 1.00 96.56 295 VAL A CA 1
ATOM 2324 C C . VAL A 1 295 ? -5.002 10.431 -2.189 1.00 96.56 295 VAL A C 1
ATOM 2326 O O . VAL A 1 295 ? -5.884 9.627 -2.502 1.00 96.56 295 VAL A O 1
ATOM 2329 N N . ALA A 1 296 ? -5.048 11.106 -1.036 1.00 95.12 296 ALA A N 1
ATOM 2330 C CA . ALA A 1 296 ? -6.064 10.875 -0.010 1.00 95.12 296 ALA A CA 1
ATOM 2331 C C . ALA A 1 296 ? -7.490 11.090 -0.540 1.00 95.12 296 ALA A C 1
ATOM 2333 O O . ALA A 1 296 ? -8.400 10.303 -0.264 1.00 95.12 296 ALA A O 1
ATOM 2334 N N . LYS A 1 297 ? -7.707 12.143 -1.341 1.00 96.19 297 LYS A N 1
ATOM 2335 C CA . LYS A 1 297 ? -8.995 12.418 -1.992 1.00 96.19 297 LYS A CA 1
ATOM 2336 C C . LYS A 1 297 ? -9.378 11.305 -2.962 1.00 96.19 297 LYS A C 1
ATOM 2338 O O . LYS A 1 297 ? -10.557 10.960 -3.026 1.00 96.19 297 LYS A O 1
ATOM 2343 N N . THR A 1 298 ? -8.422 10.752 -3.700 1.00 98.00 298 THR A N 1
ATOM 2344 C CA . THR A 1 298 ? -8.656 9.659 -4.652 1.00 98.00 298 THR A CA 1
ATOM 2345 C C . THR A 1 298 ? -9.060 8.377 -3.931 1.00 98.00 298 THR A C 1
ATOM 2347 O O . THR A 1 298 ? -10.147 7.867 -4.203 1.00 98.00 298 THR A O 1
ATOM 2350 N N . ILE A 1 299 ? -8.295 7.945 -2.922 1.00 98.00 299 ILE A N 1
ATOM 2351 C CA . ILE A 1 299 ? -8.608 6.754 -2.111 1.00 98.00 299 ILE A CA 1
ATOM 2352 C C . ILE A 1 299 ? -9.964 6.909 -1.408 1.00 98.00 299 ILE A C 1
ATOM 2354 O O . ILE A 1 299 ? -10.830 6.043 -1.495 1.00 98.00 299 ILE A O 1
ATOM 2358 N N . ASN A 1 300 ? -10.211 8.052 -0.762 1.00 95.56 300 ASN A N 1
ATOM 2359 C CA . ASN A 1 300 ? -11.468 8.292 -0.052 1.00 95.56 300 ASN A CA 1
ATOM 2360 C C . ASN A 1 300 ? -12.680 8.364 -0.999 1.00 95.56 300 ASN A C 1
ATOM 2362 O O . ASN A 1 300 ? -13.770 7.946 -0.616 1.00 95.56 300 ASN A O 1
ATOM 2366 N N . ARG A 1 301 ? -12.535 8.906 -2.221 1.00 96.62 301 ARG A N 1
ATOM 2367 C CA . ARG A 1 301 ? -13.611 8.868 -3.233 1.00 96.62 301 ARG A CA 1
ATOM 2368 C C . ARG A 1 301 ? -13.877 7.441 -3.698 1.00 96.62 301 ARG A C 1
ATOM 2370 O O . ARG A 1 301 ? -15.042 7.086 -3.841 1.00 96.62 301 ARG A O 1
ATOM 2377 N N . PHE A 1 302 ? -12.822 6.660 -3.909 1.00 97.75 302 PHE A N 1
ATOM 2378 C CA . PHE A 1 302 ? -12.916 5.257 -4.285 1.00 97.75 302 PHE A CA 1
ATOM 2379 C C . PHE A 1 302 ? -13.661 4.450 -3.215 1.00 97.75 302 PHE A C 1
ATOM 2381 O O . PHE A 1 302 ? -14.736 3.935 -3.501 1.00 97.75 302 PHE A O 1
ATOM 2388 N N . LEU A 1 303 ? -13.186 4.453 -1.964 1.00 95.31 303 LEU A N 1
ATOM 2389 C CA . LEU A 1 303 ? -13.786 3.694 -0.856 1.00 95.31 303 LEU A CA 1
ATOM 2390 C C . LEU A 1 303 ? -15.249 4.065 -0.574 1.00 95.31 303 LEU A C 1
ATOM 2392 O O . LEU A 1 303 ? -16.040 3.208 -0.199 1.00 95.31 303 LEU A O 1
ATOM 2396 N N . LYS A 1 304 ? -15.642 5.326 -0.791 1.00 91.88 304 LYS A N 1
ATOM 2397 C CA . LYS A 1 304 ? -17.041 5.772 -0.651 1.00 91.88 304 LYS A CA 1
ATOM 2398 C C . LYS A 1 304 ? -18.008 5.127 -1.636 1.00 91.88 304 LYS A C 1
ATOM 2400 O O . LYS A 1 304 ? -19.202 5.082 -1.353 1.00 91.88 304 LYS A O 1
ATOM 2405 N N . ARG A 1 305 ? -17.514 4.735 -2.811 1.00 93.56 305 ARG A N 1
ATOM 2406 C CA . ARG A 1 305 ? -18.320 4.111 -3.866 1.00 93.56 305 ARG A CA 1
ATOM 2407 C C . ARG A 1 305 ? -18.443 2.601 -3.665 1.00 93.56 305 ARG A C 1
ATOM 2409 O O . ARG A 1 305 ? -19.337 2.006 -4.251 1.00 93.56 305 ARG A O 1
ATOM 2416 N N . GLN A 1 306 ? -17.583 2.007 -2.837 1.00 93.38 306 GLN A N 1
ATOM 2417 C CA . GLN A 1 306 ? -17.561 0.567 -2.617 1.00 93.38 306 GLN A CA 1
ATOM 2418 C C . GLN A 1 306 ? -18.637 0.135 -1.619 1.00 93.38 306 GLN A C 1
ATOM 2420 O O . GLN A 1 306 ? -18.855 0.774 -0.587 1.00 93.38 306 GLN A O 1
ATOM 2425 N N . THR A 1 307 ? -19.290 -0.986 -1.917 1.00 90.00 307 THR A N 1
ATOM 2426 C CA . THR A 1 307 ? -20.211 -1.663 -0.994 1.00 90.00 307 THR A CA 1
ATOM 2427 C C . THR A 1 307 ? -19.460 -2.377 0.127 1.00 90.00 307 THR A C 1
ATOM 2429 O O . THR A 1 307 ? -19.947 -2.415 1.253 1.00 90.00 307 THR A O 1
ATOM 2432 N N . GLU A 1 308 ? -18.256 -2.876 -0.167 1.00 92.12 308 GLU A N 1
ATOM 2433 C CA . GLU A 1 308 ? -17.414 -3.658 0.746 1.00 92.12 308 GLU A CA 1
ATOM 2434 C C . GLU A 1 308 ? -16.026 -3.014 0.939 1.00 92.12 308 GLU A C 1
ATOM 2436 O O . GLU A 1 308 ? -15.005 -3.592 0.573 1.00 92.12 308 GLU A O 1
ATOM 2441 N N . PRO A 1 309 ? -15.934 -1.792 1.497 1.00 93.00 309 PRO A N 1
ATOM 2442 C CA . PRO A 1 309 ? -14.671 -1.050 1.584 1.00 93.00 309 PRO A CA 1
ATOM 2443 C C . PRO A 1 309 ? -13.569 -1.764 2.388 1.00 93.00 309 PRO A C 1
ATOM 2445 O O . PRO A 1 309 ? -12.396 -1.462 2.198 1.00 93.00 309 PRO A O 1
ATOM 2448 N N . TRP A 1 310 ? -13.925 -2.724 3.247 1.00 93.44 310 TRP A N 1
ATOM 2449 C CA . TRP A 1 310 ? -12.987 -3.545 4.024 1.00 93.44 310 TRP A CA 1
ATOM 2450 C C . TRP A 1 310 ? -12.213 -4.576 3.190 1.00 93.44 310 TRP A C 1
ATOM 2452 O O . TRP A 1 310 ? -11.361 -5.267 3.737 1.00 93.44 310 TRP A O 1
ATOM 2462 N N . CYS A 1 311 ? -12.492 -4.718 1.890 1.00 96.81 311 CYS A N 1
ATOM 2463 C CA . CYS A 1 311 ? -11.716 -5.593 1.009 1.00 96.81 311 CYS A CA 1
ATOM 2464 C C . CYS A 1 311 ? -10.350 -5.004 0.618 1.00 96.81 311 CYS A C 1
ATOM 2466 O O . CYS A 1 311 ? -9.544 -5.717 0.021 1.00 96.81 311 CYS A O 1
ATOM 2468 N N . TRP A 1 312 ? -10.076 -3.738 0.952 1.00 97.88 312 TRP A N 1
ATOM 2469 C CA . TRP A 1 312 ? -8.827 -3.046 0.631 1.00 97.88 312 TRP A CA 1
ATOM 2470 C C . TRP A 1 312 ? -8.060 -2.626 1.879 1.00 97.88 312 TRP A C 1
ATOM 2472 O O . TRP A 1 312 ? -8.628 -2.094 2.830 1.00 97.88 312 TRP A O 1
ATOM 2482 N N . GLU A 1 313 ? -6.744 -2.787 1.817 1.00 97.00 313 GLU A N 1
ATOM 2483 C CA . GLU A 1 313 ? -5.789 -2.290 2.801 1.00 97.00 313 GLU A CA 1
ATOM 2484 C C . GLU A 1 313 ? -4.871 -1.285 2.104 1.00 97.00 313 GLU A C 1
ATOM 2486 O O . GLU A 1 313 ? -4.113 -1.651 1.208 1.00 97.00 313 GLU A O 1
ATOM 2491 N N . PHE A 1 314 ? -4.960 -0.009 2.481 1.00 97.75 314 PHE A N 1
ATOM 2492 C CA . PHE A 1 314 ? -4.136 1.049 1.897 1.00 97.75 314 PHE A CA 1
ATOM 2493 C C . PHE A 1 314 ? -3.035 1.461 2.859 1.00 97.75 314 PHE A C 1
ATOM 2495 O O . PHE A 1 314 ? -3.327 1.827 3.998 1.00 97.75 314 PHE A O 1
ATOM 2502 N N . ILE A 1 315 ? -1.799 1.502 2.368 1.00 96.19 315 ILE A N 1
ATOM 2503 C CA . ILE A 1 315 ? -0.681 2.134 3.066 1.00 96.19 315 ILE A CA 1
ATOM 2504 C C . ILE A 1 315 ? -0.158 3.318 2.257 1.00 96.19 315 ILE A C 1
ATOM 2506 O O . ILE A 1 315 ? 0.010 3.236 1.038 1.00 96.19 315 ILE A O 1
ATOM 2510 N N . LEU A 1 316 ? 0.096 4.422 2.954 1.00 94.81 316 LEU A N 1
ATOM 2511 C CA . LEU A 1 316 ? 0.815 5.565 2.411 1.00 94.81 316 LEU A CA 1
ATOM 2512 C C . LEU A 1 316 ? 2.262 5.534 2.872 1.00 94.81 316 LEU A C 1
ATOM 2514 O O . LEU A 1 316 ? 2.545 5.351 4.059 1.00 94.81 316 LEU A O 1
ATOM 2518 N N . PHE A 1 317 ? 3.160 5.756 1.923 1.00 88.00 317 PHE A N 1
ATOM 2519 C CA . PHE A 1 317 ? 4.587 5.672 2.149 1.00 88.00 317 PHE A CA 1
ATOM 2520 C C . PHE A 1 317 ? 5.304 6.923 1.636 1.00 88.00 317 PHE A C 1
ATOM 2522 O O . PHE A 1 317 ? 5.039 7.383 0.524 1.00 88.00 317 PHE A O 1
ATOM 2529 N N . ASN A 1 318 ? 6.230 7.452 2.440 1.00 74.56 318 ASN A N 1
ATOM 2530 C CA . ASN A 1 318 ? 7.247 8.411 2.000 1.00 74.56 318 ASN A CA 1
ATOM 2531 C C . ASN A 1 318 ? 8.526 8.245 2.846 1.00 74.56 318 ASN A C 1
ATOM 2533 O O . ASN A 1 318 ? 8.490 7.730 3.962 1.00 74.56 318 ASN A O 1
ATOM 2537 N N . GLY A 1 319 ? 9.676 8.662 2.319 1.00 62.91 319 GLY A N 1
ATOM 2538 C CA . GLY A 1 319 ? 10.981 8.563 2.982 1.00 62.91 319 GLY A CA 1
ATOM 2539 C C . GLY A 1 319 ? 11.268 9.652 4.029 1.00 62.91 319 GLY A C 1
ATOM 2540 O O . GLY A 1 319 ? 12.358 9.646 4.618 1.00 62.91 319 GLY A O 1
ATOM 2541 N N . GLU A 1 320 ? 10.340 10.591 4.248 1.00 70.69 320 GLU A N 1
ATOM 2542 C CA . GLU A 1 320 ? 10.492 11.735 5.155 1.00 70.69 320 GLU A CA 1
ATOM 2543 C C . GLU A 1 320 ? 9.531 11.643 6.358 1.00 70.69 320 GLU A C 1
ATOM 2545 O O . GLU A 1 320 ? 8.347 11.346 6.220 1.00 70.69 320 GLU A O 1
ATOM 2550 N N . MET A 1 321 ? 10.030 11.938 7.566 1.00 73.31 321 MET A N 1
ATOM 2551 C CA . MET A 1 321 ? 9.243 11.823 8.807 1.00 73.31 321 MET A CA 1
ATOM 2552 C C . MET A 1 321 ? 8.052 12.783 8.880 1.00 73.31 321 MET A C 1
ATOM 2554 O O . MET A 1 321 ? 7.002 12.408 9.393 1.00 73.31 321 MET A O 1
ATOM 2558 N N . LYS A 1 322 ? 8.208 14.015 8.373 1.00 74.69 322 LYS A N 1
ATOM 2559 C CA . LYS A 1 322 ? 7.168 15.061 8.432 1.00 74.69 322 LYS A CA 1
ATOM 2560 C C . LYS A 1 322 ? 5.872 14.663 7.716 1.00 74.69 322 LYS A C 1
ATOM 2562 O O . LYS A 1 322 ? 4.799 15.182 8.017 1.00 74.69 322 LYS A O 1
ATOM 2567 N N . ASP A 1 323 ? 5.968 13.724 6.782 1.00 78.12 323 ASP A N 1
ATOM 2568 C CA . ASP A 1 323 ? 4.821 13.269 6.013 1.00 78.12 323 ASP A CA 1
ATOM 2569 C C . ASP A 1 323 ? 3.982 12.242 6.780 1.00 78.12 323 ASP A C 1
ATOM 2571 O O . ASP A 1 323 ? 2.764 12.212 6.618 1.00 78.12 323 ASP A O 1
ATOM 2575 N N . ILE A 1 324 ? 4.594 11.465 7.682 1.00 81.75 324 ILE A N 1
ATOM 2576 C CA . ILE A 1 324 ? 3.890 10.468 8.503 1.00 81.75 324 ILE A CA 1
ATOM 2577 C C . ILE A 1 324 ? 2.830 11.132 9.378 1.00 81.75 324 ILE A C 1
ATOM 2579 O O . ILE A 1 324 ? 1.699 10.655 9.440 1.00 81.75 324 ILE A O 1
ATOM 2583 N N . GLU A 1 325 ? 3.157 12.268 9.991 1.00 80.88 325 GLU A N 1
ATOM 2584 C CA . GLU A 1 325 ? 2.199 13.052 10.775 1.00 80.88 325 GLU A CA 1
ATOM 2585 C C . GLU A 1 325 ? 1.024 13.525 9.906 1.00 80.88 325 GLU A C 1
ATOM 2587 O O . GLU A 1 325 ? -0.145 13.345 10.257 1.00 80.88 325 GLU A O 1
ATOM 2592 N N . SER A 1 326 ? 1.322 14.041 8.709 1.00 82.69 326 SER A N 1
ATOM 2593 C CA . SER A 1 326 ? 0.300 14.459 7.745 1.00 82.69 326 SER A CA 1
ATOM 2594 C C . SER A 1 326 ? -0.602 13.297 7.315 1.00 82.69 326 SER A C 1
ATOM 2596 O O . SER A 1 326 ? -1.811 13.484 7.168 1.00 82.69 326 SER A O 1
ATOM 2598 N N . TYR A 1 327 ? -0.050 12.094 7.144 1.00 86.56 327 TYR A N 1
ATOM 2599 C CA . TYR A 1 327 ? -0.812 10.899 6.780 1.00 86.56 327 TYR A CA 1
ATOM 2600 C C . TYR A 1 327 ? -1.654 10.372 7.943 1.00 86.56 327 TYR A C 1
ATOM 2602 O O . TYR A 1 327 ? -2.828 10.051 7.743 1.00 86.56 327 TYR A O 1
ATOM 2610 N N . ASN A 1 328 ? -1.107 10.351 9.160 1.00 84.31 328 ASN A N 1
ATOM 2611 C CA . ASN A 1 328 ? -1.841 9.982 10.370 1.00 84.31 328 ASN A CA 1
ATOM 2612 C C . ASN A 1 328 ? -3.058 10.908 10.559 1.00 84.31 328 ASN A C 1
ATOM 2614 O O . ASN A 1 328 ? -4.174 10.433 10.783 1.00 84.31 328 ASN A O 1
ATOM 2618 N N . ASN A 1 329 ? -2.890 12.214 10.320 1.00 84.50 329 ASN A N 1
ATOM 2619 C CA . ASN A 1 329 ? -3.968 13.209 10.378 1.00 84.50 329 ASN A CA 1
ATOM 2620 C C . ASN A 1 329 ? -5.133 12.937 9.402 1.00 84.50 329 ASN A C 1
ATOM 2622 O O . ASN A 1 329 ? -6.274 13.359 9.639 1.00 84.50 329 ASN A O 1
ATOM 2626 N N . LEU A 1 330 ? -4.914 12.187 8.317 1.00 87.31 330 LEU A N 1
ATOM 2627 C CA . LEU A 1 330 ? -5.992 11.803 7.399 1.00 87.31 330 LEU A CA 1
ATOM 2628 C C . LEU A 1 330 ? -7.015 10.865 8.060 1.00 87.31 330 LEU A C 1
ATOM 2630 O O . LEU A 1 330 ? -8.211 10.990 7.773 1.00 87.31 330 LEU A O 1
ATOM 2634 N N . ARG A 1 331 ? -6.580 9.994 8.982 1.00 86.62 331 ARG A N 1
ATOM 2635 C CA . ARG A 1 331 ? -7.441 9.033 9.706 1.00 86.62 331 ARG A CA 1
ATOM 2636 C C . ARG A 1 331 ? -8.498 9.736 10.548 1.00 86.62 331 ARG A C 1
ATOM 2638 O O . ARG A 1 331 ? -9.658 9.334 10.582 1.00 86.62 331 ARG A O 1
ATOM 2645 N N . PHE A 1 332 ? -8.107 10.841 11.176 1.00 80.44 332 PHE A N 1
ATOM 2646 C CA . PHE A 1 332 ? -8.966 11.631 12.059 1.00 80.44 332 PHE A CA 1
ATOM 2647 C C . PHE A 1 332 ? -9.845 12.628 11.300 1.00 80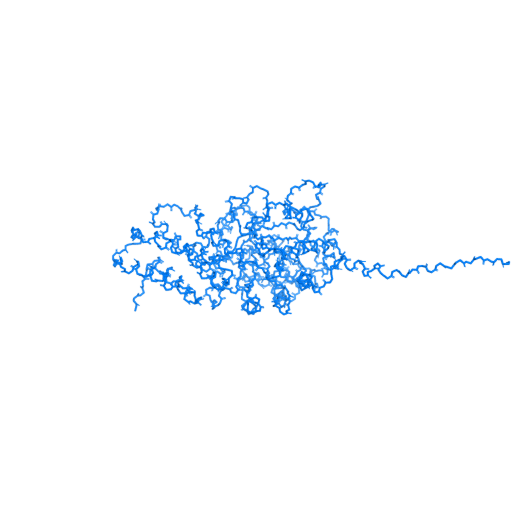.44 332 PHE A C 1
ATOM 2649 O O . PHE A 1 332 ? -10.849 13.119 11.813 1.00 80.44 332 PHE A O 1
ATOM 2656 N N . THR A 1 333 ? -9.517 12.929 10.043 1.00 79.56 333 THR A N 1
ATOM 2657 C CA . THR A 1 333 ? -10.271 13.912 9.253 1.00 79.56 333 THR A CA 1
ATOM 2658 C C . THR A 1 333 ? -11.203 13.276 8.222 1.00 79.56 333 THR A C 1
ATOM 2660 O O . THR A 1 333 ? -12.173 13.924 7.802 1.00 79.56 333 THR A O 1
ATOM 2663 N N . LYS A 1 334 ? -10.970 12.018 7.821 1.00 83.81 334 LYS A N 1
ATOM 2664 C CA . LYS A 1 334 ? -11.749 11.308 6.793 1.00 83.81 334 LYS A CA 1
ATOM 2665 C C . LYS A 1 334 ? -12.180 9.920 7.279 1.00 83.81 334 LYS A C 1
ATOM 2667 O O . LYS A 1 334 ? -11.368 9.018 7.394 1.00 83.81 334 LYS A O 1
ATOM 2672 N N . THR A 1 335 ? -13.490 9.718 7.436 1.00 81.94 335 THR A N 1
ATOM 2673 C CA . THR A 1 335 ? -14.097 8.459 7.920 1.00 81.94 335 THR A CA 1
ATOM 2674 C C . THR A 1 335 ? -13.632 7.211 7.168 1.00 81.94 335 THR A C 1
ATOM 2676 O O . THR A 1 335 ? -13.288 6.223 7.798 1.00 81.94 335 THR A O 1
ATOM 2679 N N . HIS A 1 336 ? -13.562 7.252 5.834 1.00 88.00 336 HIS A N 1
ATOM 2680 C CA . HIS A 1 336 ? -13.137 6.089 5.042 1.00 88.00 336 HIS A CA 1
ATOM 2681 C C . HIS A 1 336 ? -11.616 5.882 5.016 1.00 88.00 336 HIS A C 1
ATOM 2683 O O . HIS A 1 336 ? -11.162 4.911 4.432 1.00 88.00 336 HIS A O 1
ATOM 2689 N N . LEU A 1 337 ? -10.826 6.782 5.611 1.00 91.19 337 LEU A N 1
ATOM 2690 C CA . LEU A 1 337 ? -9.374 6.627 5.740 1.00 91.19 337 LEU A CA 1
ATOM 2691 C C . LEU A 1 337 ? -8.953 6.305 7.178 1.00 91.19 337 LEU A C 1
ATOM 2693 O O . LEU A 1 337 ? -7.763 6.320 7.462 1.00 91.19 337 LEU A O 1
ATOM 2697 N N . GLY A 1 338 ? -9.882 6.008 8.093 1.00 86.31 338 GLY A N 1
ATOM 2698 C CA . GLY A 1 338 ? -9.522 5.659 9.474 1.00 86.31 338 GLY A CA 1
ATOM 2699 C C . GLY A 1 338 ? -8.601 4.433 9.568 1.00 86.31 338 GLY A C 1
ATOM 2700 O O . GLY A 1 338 ? -7.773 4.344 10.470 1.00 86.31 338 GLY A O 1
ATOM 2701 N N . GLY A 1 339 ? -8.729 3.503 8.613 1.00 89.56 339 GLY A N 1
ATOM 2702 C CA . GLY A 1 339 ? -7.914 2.289 8.510 1.00 89.56 339 GLY A CA 1
ATOM 2703 C C . GLY A 1 339 ? -6.659 2.443 7.656 1.00 89.56 339 GLY A C 1
ATOM 2704 O O . GLY A 1 339 ? -6.016 1.448 7.355 1.00 89.56 339 GLY A O 1
ATOM 2705 N N . LEU A 1 340 ? -6.330 3.661 7.218 1.00 93.75 340 LEU A N 1
ATOM 2706 C CA . LEU A 1 340 ? -5.139 3.932 6.417 1.00 93.75 340 LEU A CA 1
ATOM 2707 C C . LEU A 1 340 ? -3.881 3.578 7.212 1.00 93.75 340 LEU A C 1
ATOM 2709 O O . LEU A 1 340 ? -3.743 4.031 8.342 1.00 93.75 340 LEU A O 1
ATOM 2713 N N . TYR A 1 341 ? -2.943 2.850 6.624 1.00 94.31 341 TYR A N 1
ATOM 2714 C CA . TYR A 1 341 ? -1.643 2.552 7.222 1.00 94.31 341 TYR A CA 1
ATOM 2715 C C . TYR A 1 341 ? -0.619 3.611 6.808 1.00 94.31 341 TYR A C 1
ATOM 2717 O O . TYR A 1 341 ? -0.741 4.227 5.744 1.00 94.31 341 TYR A O 1
ATOM 2725 N N . THR A 1 342 ? 0.402 3.812 7.632 1.00 92.25 342 THR A N 1
ATOM 2726 C CA . THR A 1 342 ? 1.537 4.687 7.330 1.00 92.25 342 THR A CA 1
ATOM 2727 C C . THR A 1 342 ? 2.841 3.927 7.466 1.00 92.25 342 THR A C 1
ATOM 2729 O O . THR A 1 342 ? 3.044 3.181 8.422 1.00 92.25 342 THR A O 1
ATOM 2732 N N . GLY A 1 343 ? 3.729 4.110 6.494 1.00 90.31 343 GLY A N 1
ATOM 2733 C CA . GLY A 1 343 ? 5.030 3.459 6.486 1.00 90.31 343 GLY A CA 1
ATOM 2734 C C . GLY A 1 343 ? 6.163 4.424 6.180 1.00 90.31 343 GLY A C 1
ATOM 2735 O O . GLY A 1 343 ? 5.976 5.416 5.473 1.00 90.31 343 GLY A O 1
ATOM 2736 N N . ILE A 1 344 ? 7.342 4.106 6.711 1.00 86.31 344 ILE A N 1
ATOM 2737 C CA . ILE A 1 344 ? 8.584 4.838 6.457 1.00 86.31 344 ILE A CA 1
ATOM 2738 C C . ILE A 1 344 ? 9.749 3.872 6.235 1.00 86.31 344 ILE A C 1
ATOM 2740 O O . ILE A 1 344 ? 9.751 2.729 6.702 1.00 86.31 344 ILE A O 1
ATOM 2744 N N . ASN A 1 345 ? 10.762 4.333 5.504 1.00 81.50 345 ASN A N 1
ATOM 2745 C CA . ASN A 1 345 ? 12.031 3.623 5.425 1.00 81.50 345 ASN A CA 1
ATOM 2746 C C . ASN A 1 345 ? 12.692 3.640 6.802 1.00 81.50 345 ASN A C 1
ATOM 2748 O O . ASN A 1 345 ? 12.780 4.690 7.442 1.00 81.50 345 ASN A O 1
ATOM 2752 N N . TYR A 1 346 ? 13.177 2.485 7.245 1.00 74.62 346 TYR A N 1
ATOM 2753 C CA . TYR A 1 346 ? 13.900 2.378 8.499 1.00 74.62 346 TYR A CA 1
ATOM 2754 C C . TYR A 1 346 ? 15.149 3.270 8.460 1.00 74.62 346 TYR A C 1
ATOM 2756 O O . TYR A 1 346 ? 16.026 3.095 7.610 1.00 74.62 346 TYR A O 1
ATOM 2764 N N . LYS A 1 347 ? 15.210 4.214 9.402 1.00 68.06 347 LYS A N 1
ATOM 2765 C CA . LYS A 1 347 ? 16.377 5.033 9.735 1.00 68.06 347 LYS A CA 1
ATOM 2766 C C . LYS A 1 347 ? 16.593 4.941 11.236 1.00 68.06 347 LYS A C 1
ATOM 2768 O O . LYS A 1 347 ? 15.629 4.944 12.012 1.00 68.06 347 LYS A O 1
ATOM 2773 N N . LYS A 1 348 ? 17.845 4.834 11.670 1.00 59.97 348 LYS A N 1
ATOM 2774 C CA . LYS A 1 348 ? 18.134 4.671 13.097 1.00 59.97 348 LYS A CA 1
ATOM 2775 C C . LYS A 1 348 ? 17.680 5.922 13.881 1.00 59.97 348 LYS A C 1
ATOM 2777 O O . LYS A 1 348 ? 17.773 7.041 13.383 1.00 59.97 348 LYS A O 1
ATOM 2782 N N . HIS A 1 349 ? 17.167 5.739 15.103 1.00 57.38 349 HIS A N 1
ATOM 2783 C CA . HIS A 1 349 ? 16.801 6.804 16.064 1.00 57.38 349 HIS A CA 1
ATOM 2784 C C . HIS A 1 349 ? 15.604 7.717 15.728 1.00 57.38 349 HIS A C 1
ATOM 2786 O O . HIS A 1 349 ? 15.443 8.762 16.361 1.00 57.38 349 HIS A O 1
ATOM 2792 N N . THR A 1 350 ? 14.745 7.353 14.774 1.00 58.38 350 THR A N 1
ATOM 2793 C CA . THR A 1 350 ? 13.674 8.256 14.304 1.00 58.38 350 THR A CA 1
ATOM 2794 C C . THR A 1 350 ? 12.244 7.760 14.520 1.00 58.38 350 THR A C 1
ATOM 2796 O O . THR A 1 350 ? 11.338 8.584 14.594 1.00 58.38 350 THR A O 1
ATOM 2799 N N . PHE A 1 351 ? 12.008 6.457 14.696 1.00 63.47 351 PHE A N 1
ATOM 2800 C CA . PHE A 1 351 ? 10.648 5.896 14.681 1.00 63.47 351 PHE A CA 1
ATOM 2801 C C . PHE A 1 351 ? 9.893 5.947 16.021 1.00 63.47 351 PHE A C 1
ATOM 2803 O O . PHE A 1 351 ? 8.668 6.050 15.993 1.00 63.47 351 PHE A O 1
ATOM 2810 N N . ASP A 1 352 ? 10.574 5.972 17.174 1.00 64.06 352 ASP A N 1
ATOM 2811 C CA . ASP A 1 352 ? 9.903 5.980 18.492 1.00 64.06 352 ASP A CA 1
ATOM 2812 C C . ASP A 1 352 ? 9.001 7.211 18.704 1.00 64.06 352 ASP A C 1
ATOM 2814 O O . ASP A 1 352 ? 8.036 7.154 19.462 1.00 64.06 352 ASP A O 1
ATOM 2818 N N . LYS A 1 353 ? 9.284 8.322 18.008 1.00 64.12 353 LYS A N 1
ATOM 2819 C CA . LYS A 1 353 ? 8.510 9.570 18.112 1.00 64.12 353 LYS A CA 1
ATOM 2820 C C . LYS A 1 353 ? 7.284 9.619 17.198 1.00 64.12 353 LYS A C 1
ATOM 2822 O O . LYS A 1 353 ? 6.307 10.265 17.548 1.00 64.12 353 LYS A O 1
ATOM 2827 N N . ILE A 1 354 ? 7.350 8.984 16.027 1.00 70.19 354 ILE A N 1
ATOM 2828 C CA . ILE A 1 354 ? 6.328 9.104 14.967 1.00 70.19 354 ILE A CA 1
ATOM 2829 C C . ILE A 1 354 ? 5.442 7.859 14.822 1.00 70.19 354 ILE A C 1
ATOM 2831 O O . ILE A 1 354 ? 4.409 7.933 14.159 1.00 70.19 354 ILE A O 1
ATOM 2835 N N . ARG A 1 355 ? 5.846 6.731 15.428 1.00 78.75 355 ARG A N 1
ATOM 2836 C CA . ARG A 1 355 ? 5.106 5.457 15.511 1.00 78.75 355 ARG A CA 1
ATOM 2837 C C . ARG A 1 355 ? 4.364 5.061 14.214 1.00 78.75 355 ARG A C 1
ATOM 2839 O O . ARG A 1 355 ? 3.154 4.819 14.265 1.00 78.75 355 ARG A O 1
ATOM 2846 N N . PRO A 1 356 ? 5.055 4.952 13.057 1.00 86.62 356 PRO A N 1
ATOM 2847 C CA . PRO A 1 356 ? 4.438 4.463 11.817 1.00 86.62 356 PRO A CA 1
ATOM 2848 C C . PRO A 1 356 ? 3.828 3.070 12.035 1.00 86.62 356 PRO A C 1
ATOM 2850 O O . PRO A 1 356 ? 4.208 2.373 12.973 1.00 86.62 356 PRO A O 1
ATOM 2853 N N . ASP A 1 357 ? 2.900 2.617 11.196 1.00 89.88 357 ASP A N 1
ATOM 2854 C CA . ASP A 1 357 ? 2.470 1.212 11.261 1.00 89.88 357 ASP A CA 1
ATOM 2855 C C . ASP A 1 357 ? 3.544 0.284 10.676 1.00 89.88 357 ASP A C 1
ATOM 2857 O O . ASP A 1 357 ? 3.692 -0.843 11.142 1.00 89.88 357 ASP A O 1
ATOM 2861 N N . GLU A 1 358 ? 4.317 0.760 9.694 1.00 90.38 358 GLU A N 1
ATOM 2862 C CA . GLU A 1 358 ? 5.273 -0.053 8.941 1.00 90.38 358 GLU A CA 1
ATOM 2863 C C . GLU A 1 358 ? 6.681 0.531 8.833 1.00 90.38 358 GLU A C 1
ATOM 2865 O O . GLU A 1 358 ? 6.876 1.728 8.606 1.00 90.38 358 GLU A O 1
ATOM 2870 N N . LEU A 1 359 ? 7.665 -0.368 8.898 1.00 87.44 359 LEU A N 1
ATOM 2871 C CA . LEU A 1 359 ? 9.072 -0.090 8.652 1.00 87.44 359 LEU A CA 1
ATOM 2872 C C . LEU A 1 359 ? 9.563 -0.923 7.463 1.00 87.44 359 LEU A C 1
ATOM 2874 O O . LEU A 1 359 ? 9.569 -2.157 7.518 1.00 87.44 359 LEU A O 1
ATOM 2878 N N . ARG A 1 360 ? 10.024 -0.253 6.398 1.00 86.12 360 ARG A N 1
ATOM 2879 C CA . ARG A 1 360 ? 10.719 -0.922 5.286 1.00 86.12 360 ARG A CA 1
ATOM 2880 C C . ARG A 1 360 ? 12.221 -0.957 5.537 1.00 86.12 360 ARG A C 1
ATOM 2882 O O . ARG A 1 360 ? 12.821 0.068 5.854 1.00 86.12 360 ARG A O 1
ATOM 2889 N N . MET A 1 361 ? 12.841 -2.115 5.346 1.00 81.31 361 MET A N 1
ATOM 2890 C CA . MET A 1 361 ? 14.290 -2.290 5.476 1.00 81.31 361 MET A CA 1
ATOM 2891 C C . MET A 1 361 ? 14.844 -3.232 4.404 1.00 81.31 361 MET A C 1
ATOM 2893 O O . MET A 1 361 ? 14.116 -4.011 3.784 1.00 81.31 361 MET A O 1
ATOM 2897 N N . ALA A 1 362 ? 16.153 -3.171 4.172 1.00 79.75 362 ALA A N 1
ATOM 2898 C CA . ALA A 1 362 ? 16.810 -4.096 3.261 1.00 79.75 362 ALA A CA 1
ATOM 2899 C C . ALA A 1 362 ? 16.709 -5.541 3.775 1.00 79.75 362 ALA A C 1
ATOM 2901 O O . ALA A 1 362 ? 16.894 -5.801 4.966 1.00 79.75 362 ALA A O 1
ATOM 2902 N N . LEU A 1 363 ? 16.469 -6.501 2.883 1.00 80.00 363 LEU A N 1
ATOM 2903 C CA . LEU A 1 363 ? 16.603 -7.914 3.230 1.00 80.00 363 LEU A CA 1
ATOM 2904 C C . LEU A 1 363 ? 18.091 -8.265 3.292 1.00 80.00 363 LEU A C 1
ATOM 2906 O O . LEU A 1 363 ? 18.720 -8.389 2.247 1.00 80.00 363 LEU A O 1
ATOM 2910 N N . SER A 1 364 ? 18.631 -8.446 4.497 1.00 76.12 364 SER A N 1
ATOM 2911 C CA . SER A 1 364 ? 20.015 -8.875 4.710 1.00 76.12 364 SER A CA 1
ATOM 2912 C C . SER A 1 364 ? 20.132 -9.907 5.822 1.00 76.12 364 SER A C 1
ATOM 2914 O O . SER A 1 364 ? 19.284 -9.967 6.711 1.00 76.12 364 SER A O 1
ATOM 2916 N N . ASN A 1 365 ? 21.201 -10.714 5.820 1.00 75.25 365 ASN A N 1
ATOM 2917 C CA . ASN A 1 365 ? 21.451 -11.658 6.921 1.00 75.25 365 ASN A CA 1
ATOM 2918 C C . ASN A 1 365 ? 21.527 -10.937 8.278 1.00 75.25 365 ASN A C 1
ATOM 2920 O O . ASN A 1 365 ? 21.087 -11.495 9.280 1.00 75.25 365 ASN A O 1
ATOM 2924 N N . GLN A 1 366 ? 22.051 -9.709 8.303 1.00 74.00 366 GLN A N 1
ATOM 2925 C CA . GLN A 1 366 ? 22.129 -8.902 9.517 1.00 74.00 366 GLN A CA 1
ATOM 2926 C C . GLN A 1 366 ? 20.746 -8.417 9.957 1.00 74.00 366 GLN A C 1
ATOM 2928 O O . GLN A 1 366 ? 20.398 -8.582 11.118 1.00 74.00 366 GLN A O 1
ATOM 2933 N N . ASN A 1 367 ? 19.908 -7.928 9.037 1.00 76.12 367 ASN A N 1
ATOM 2934 C CA . ASN A 1 367 ? 18.539 -7.519 9.364 1.00 76.12 367 ASN A CA 1
ATOM 2935 C C . ASN A 1 367 ? 17.669 -8.705 9.797 1.00 76.12 367 ASN A C 1
ATOM 2937 O O . ASN A 1 367 ? 16.899 -8.567 10.741 1.00 76.12 367 ASN A O 1
ATOM 2941 N N . ILE A 1 368 ? 17.857 -9.892 9.208 1.00 75.69 368 ILE A N 1
ATOM 2942 C CA . ILE A 1 368 ? 17.201 -11.130 9.662 1.00 75.69 368 ILE A CA 1
ATOM 2943 C C . ILE A 1 368 ? 17.655 -11.497 11.085 1.00 75.69 368 ILE A C 1
ATOM 2945 O O . ILE A 1 368 ? 16.826 -11.821 11.935 1.00 75.69 368 ILE A O 1
ATOM 2949 N N . LYS A 1 369 ? 18.963 -11.446 11.378 1.00 74.31 369 LYS A N 1
ATOM 2950 C CA . LYS A 1 369 ? 19.490 -11.719 12.728 1.00 74.31 369 LYS A CA 1
ATOM 2951 C C . LYS A 1 369 ? 19.009 -10.696 13.744 1.00 74.31 369 LYS A C 1
ATOM 2953 O O . LYS A 1 369 ? 18.561 -11.087 14.813 1.00 74.31 369 LYS A O 1
ATOM 2958 N N . ASN A 1 370 ? 19.064 -9.413 13.411 1.00 69.94 370 ASN A N 1
ATOM 2959 C CA . ASN A 1 370 ? 18.611 -8.346 14.290 1.00 69.94 370 ASN A CA 1
ATOM 2960 C C . ASN A 1 370 ? 17.109 -8.466 14.539 1.00 69.94 370 ASN A C 1
ATOM 2962 O O . ASN A 1 370 ? 16.683 -8.351 15.678 1.00 69.94 370 ASN A O 1
ATOM 2966 N N . PHE A 1 371 ? 16.307 -8.814 13.537 1.00 68.44 371 PHE A N 1
ATOM 2967 C CA . PHE A 1 371 ? 14.897 -9.146 13.733 1.00 68.44 371 PHE A CA 1
ATOM 2968 C C . PHE A 1 371 ? 14.688 -10.320 14.718 1.00 68.44 371 PHE A C 1
ATOM 2970 O O . PHE A 1 371 ? 13.765 -10.296 15.533 1.00 68.44 371 PHE A O 1
ATOM 2977 N N . ASN A 1 372 ? 15.559 -11.333 14.675 1.00 67.25 372 ASN A N 1
ATOM 2978 C CA . ASN A 1 372 ? 15.511 -12.502 15.561 1.00 67.25 372 ASN A CA 1
ATOM 2979 C C . ASN A 1 372 ? 16.046 -12.277 16.973 1.00 67.25 372 ASN A C 1
ATOM 2981 O O . ASN A 1 372 ? 15.543 -12.898 17.904 1.00 67.25 372 ASN A O 1
ATOM 2985 N N . ASN A 1 373 ? 17.023 -11.389 17.130 1.00 61.16 373 ASN A N 1
ATOM 2986 C CA . ASN A 1 373 ? 17.752 -11.201 18.382 1.00 61.16 373 ASN A CA 1
ATOM 2987 C C . ASN A 1 373 ? 17.401 -9.900 19.108 1.00 61.16 373 ASN A C 1
ATOM 2989 O O . ASN A 1 373 ? 17.738 -9.748 20.279 1.00 61.16 373 ASN A O 1
ATOM 2993 N N . SER A 1 374 ? 16.801 -8.928 18.422 1.00 54.72 374 SER A N 1
ATOM 2994 C CA . SER A 1 374 ? 16.478 -7.640 19.027 1.00 54.72 374 SER A CA 1
ATOM 2995 C C . SER A 1 374 ? 15.075 -7.635 19.608 1.00 54.72 374 SER A C 1
ATOM 2997 O O . SER A 1 374 ? 14.172 -8.345 19.156 1.00 54.72 374 SER A O 1
ATOM 2999 N N . LYS A 1 375 ? 14.878 -6.706 20.545 1.00 53.59 375 LYS A N 1
ATOM 3000 C CA . LYS A 1 375 ? 13.555 -6.314 21.003 1.00 53.59 375 LYS A CA 1
ATOM 3001 C C . LYS A 1 375 ? 12.629 -5.886 19.866 1.00 53.59 375 LYS A C 1
ATOM 3003 O O . LYS A 1 375 ? 11.454 -5.839 20.151 1.00 53.59 375 LYS A O 1
ATOM 3008 N N . LEU A 1 376 ? 13.069 -5.644 18.611 1.00 52.84 376 LEU A N 1
ATOM 3009 C CA . LEU A 1 376 ? 12.178 -5.381 17.453 1.00 52.84 376 LEU A CA 1
ATOM 3010 C C . LEU A 1 376 ? 11.072 -6.420 17.279 1.00 52.84 376 LEU A C 1
ATOM 3012 O O . LEU A 1 376 ? 9.992 -6.060 16.827 1.00 52.84 376 LEU A O 1
ATOM 3016 N N . GLY A 1 377 ? 11.311 -7.675 17.673 1.00 49.06 377 GLY A N 1
ATOM 3017 C CA . GLY A 1 377 ? 10.265 -8.700 17.722 1.00 49.06 377 GLY A CA 1
ATOM 3018 C C . GLY A 1 377 ? 9.156 -8.432 18.753 1.00 49.06 377 GLY A C 1
ATOM 3019 O O . GLY A 1 377 ? 8.075 -8.989 18.610 1.00 49.06 377 GLY A O 1
ATOM 3020 N N . GLU A 1 378 ? 9.419 -7.587 19.753 1.00 51.69 378 GLU A N 1
ATOM 3021 C CA . GLU A 1 378 ? 8.471 -7.052 20.744 1.00 51.69 378 GLU A CA 1
ATOM 3022 C C . GLU A 1 378 ? 7.801 -5.750 20.269 1.00 51.69 378 GLU A C 1
ATOM 3024 O O . GLU A 1 378 ? 6.818 -5.321 20.870 1.00 51.69 378 GLU A O 1
ATOM 3029 N N . TYR A 1 379 ? 8.314 -5.090 19.219 1.00 55.31 379 TYR A N 1
ATOM 3030 C CA . TYR A 1 379 ? 7.714 -3.845 18.748 1.00 55.31 379 TYR A CA 1
ATOM 3031 C C . TYR A 1 379 ? 6.516 -4.145 17.849 1.00 55.31 379 TYR A C 1
ATOM 3033 O O . TYR A 1 379 ? 6.566 -4.933 16.905 1.00 55.31 379 TYR A O 1
ATOM 3041 N N . GLU A 1 380 ? 5.439 -3.428 18.130 1.00 76.50 380 GLU A N 1
ATOM 3042 C CA . GLU A 1 380 ? 4.183 -3.436 17.401 1.00 76.50 380 GLU A CA 1
ATOM 3043 C C . GLU A 1 380 ? 4.352 -2.782 16.011 1.00 76.50 380 GLU A C 1
ATOM 3045 O O . GLU A 1 380 ? 3.836 -1.693 15.806 1.00 76.50 380 GLU A O 1
ATOM 3050 N N . TYR A 1 381 ? 5.079 -3.361 15.051 1.00 85.31 381 TYR A N 1
ATOM 3051 C CA . TYR A 1 381 ? 5.183 -2.838 13.671 1.00 85.31 381 TYR A CA 1
ATOM 3052 C C . TYR A 1 381 ? 4.947 -3.927 12.622 1.00 85.31 381 TYR A C 1
ATOM 3054 O O . TYR A 1 381 ? 5.141 -5.118 12.868 1.00 85.31 381 TYR A O 1
ATOM 3062 N N . ILE A 1 382 ? 4.576 -3.498 11.418 1.00 89.06 382 ILE A N 1
ATOM 3063 C CA . ILE A 1 382 ? 4.730 -4.285 10.196 1.00 89.06 382 ILE A CA 1
ATOM 3064 C C . ILE A 1 382 ? 6.179 -4.132 9.728 1.00 89.06 382 ILE A C 1
ATOM 3066 O O . ILE A 1 382 ? 6.691 -3.015 9.629 1.00 89.06 382 ILE A O 1
ATOM 3070 N N . ILE A 1 383 ? 6.843 -5.248 9.439 1.00 87.75 383 ILE A N 1
ATOM 3071 C CA . ILE A 1 383 ? 8.213 -5.257 8.926 1.00 87.75 383 ILE A CA 1
ATOM 3072 C C . ILE A 1 383 ? 8.198 -5.705 7.472 1.00 87.75 383 ILE A C 1
ATOM 3074 O O . ILE A 1 383 ? 7.914 -6.867 7.178 1.00 87.75 383 ILE A O 1
ATOM 3078 N N . THR A 1 384 ? 8.572 -4.797 6.576 1.00 89.44 384 THR A N 1
ATOM 3079 C CA . THR A 1 384 ? 8.659 -5.070 5.140 1.00 89.44 384 THR A CA 1
ATOM 3080 C C . THR A 1 384 ? 10.114 -5.166 4.711 1.00 89.44 384 THR A C 1
ATOM 3082 O O . THR A 1 384 ? 10.880 -4.207 4.816 1.00 89.44 384 THR A O 1
ATOM 3085 N N . LEU A 1 385 ? 10.505 -6.333 4.202 1.00 87.50 385 LEU A N 1
ATOM 3086 C CA . LEU A 1 385 ? 11.852 -6.580 3.701 1.00 87.50 385 LEU A CA 1
ATOM 3087 C C . LEU A 1 385 ? 11.916 -6.423 2.182 1.00 87.50 385 LEU A C 1
ATOM 3089 O O . LEU A 1 385 ? 11.067 -6.938 1.450 1.00 87.50 385 LEU A O 1
ATOM 3093 N N . VAL A 1 386 ? 12.966 -5.746 1.715 1.00 85.50 386 VAL A N 1
ATOM 3094 C CA . VAL A 1 386 ? 13.202 -5.448 0.295 1.00 85.50 386 VAL A CA 1
ATOM 3095 C C . VAL A 1 386 ? 14.465 -6.191 -0.194 1.00 85.50 386 VAL A C 1
ATOM 3097 O O . VAL A 1 386 ? 15.584 -5.762 0.112 1.00 85.50 386 VAL A O 1
ATOM 3100 N N . PRO A 1 387 ? 14.334 -7.313 -0.938 1.00 78.31 387 PRO A N 1
ATOM 3101 C CA . PRO A 1 387 ? 15.436 -8.118 -1.480 1.00 78.31 387 PRO A CA 1
ATOM 3102 C C . PRO A 1 387 ? 16.423 -7.327 -2.315 1.00 78.31 387 PRO A C 1
ATOM 3104 O O . PRO A 1 387 ? 16.015 -6.613 -3.227 1.00 78.31 387 PRO A O 1
ATOM 3107 N N . GLY A 1 388 ? 17.714 -7.502 -2.032 1.00 67.38 388 GLY A N 1
ATOM 3108 C CA . GLY A 1 388 ? 18.865 -6.899 -2.696 1.00 67.38 388 GLY A CA 1
ATOM 3109 C C . GLY A 1 388 ? 19.077 -5.405 -2.436 1.00 67.38 388 GLY A C 1
ATOM 3110 O O . GLY A 1 388 ? 19.921 -4.814 -3.106 1.00 67.38 388 GLY A O 1
ATOM 3111 N N . ALA A 1 389 ? 18.312 -4.772 -1.537 1.00 64.19 389 ALA A N 1
ATOM 3112 C CA . ALA A 1 389 ? 18.567 -3.395 -1.091 1.00 64.19 389 ALA A CA 1
ATOM 3113 C C . ALA A 1 389 ? 19.733 -3.325 -0.081 1.00 64.19 389 ALA A C 1
ATOM 3115 O O . ALA A 1 389 ? 19.869 -2.352 0.649 1.00 64.19 389 ALA A O 1
ATOM 3116 N N . GLU A 1 390 ? 20.549 -4.385 -0.009 1.00 57.38 390 GLU A N 1
ATOM 3117 C CA . GLU A 1 390 ? 21.717 -4.496 0.859 1.00 57.38 390 GLU A CA 1
ATOM 3118 C C . GLU A 1 390 ? 22.820 -3.518 0.417 1.00 57.38 390 GLU A C 1
ATOM 3120 O O . GLU A 1 390 ? 23.237 -3.531 -0.745 1.00 57.38 390 GLU A O 1
ATOM 3125 N N . ARG A 1 391 ? 23.402 -2.780 1.370 1.00 48.69 391 ARG A N 1
ATOM 3126 C CA . ARG A 1 391 ? 24.837 -2.476 1.309 1.00 48.69 391 ARG A CA 1
ATOM 3127 C C . ARG A 1 391 ? 25.618 -3.735 1.705 1.00 48.69 391 ARG A C 1
ATOM 3129 O O . ARG A 1 391 ? 25.201 -4.410 2.651 1.00 48.69 391 ARG A O 1
ATOM 3136 N N . PRO A 1 392 ? 26.758 -4.061 1.070 1.00 41.72 392 PRO A N 1
ATOM 3137 C CA . PRO A 1 392 ? 27.754 -4.876 1.750 1.00 41.72 392 PRO A CA 1
ATOM 3138 C C . PRO A 1 392 ? 28.210 -4.094 2.990 1.00 41.72 392 PRO A C 1
ATOM 3140 O O . PRO A 1 392 ? 28.896 -3.085 2.868 1.00 41.72 392 PRO A O 1
ATOM 3143 N N . TYR A 1 393 ? 27.765 -4.507 4.175 1.00 40.00 393 TYR A N 1
ATOM 3144 C CA . TYR A 1 393 ? 28.365 -4.040 5.421 1.00 40.00 393 TYR A CA 1
ATOM 3145 C C . TYR A 1 393 ? 29.664 -4.811 5.630 1.00 40.00 393 TYR A C 1
ATOM 3147 O O . TYR A 1 393 ? 29.676 -6.041 5.554 1.00 40.00 393 TYR A O 1
ATOM 3155 N N . GLU A 1 394 ? 30.750 -4.084 5.873 1.00 35.66 394 GLU A N 1
ATOM 3156 C CA . GLU A 1 394 ? 32.077 -4.668 6.078 1.00 35.66 394 GLU A CA 1
ATOM 3157 C C . GLU A 1 394 ? 32.233 -5.315 7.470 1.00 35.66 394 GLU A C 1
ATOM 3159 O O . GLU A 1 394 ? 33.195 -6.045 7.685 1.00 35.66 394 GLU A O 1
ATOM 3164 N N . GLU A 1 395 ? 31.271 -5.157 8.395 1.00 36.12 395 GLU A N 1
ATOM 3165 C CA . GLU A 1 395 ? 31.423 -5.622 9.783 1.00 36.12 395 GLU A CA 1
ATOM 3166 C C . GLU A 1 395 ? 30.182 -6.320 10.376 1.00 36.12 395 GLU A C 1
ATOM 3168 O O . GLU A 1 395 ? 29.035 -5.886 10.220 1.00 36.12 395 GLU A O 1
ATOM 3173 N N . TYR A 1 396 ? 30.447 -7.414 11.103 1.00 36.00 396 TYR A N 1
ATOM 3174 C CA . TYR A 1 396 ? 29.488 -8.342 11.728 1.00 36.00 396 TYR A CA 1
ATOM 3175 C C . TYR A 1 396 ? 28.754 -7.750 12.952 1.00 36.00 396 TYR A C 1
ATOM 3177 O O . TYR A 1 396 ? 27.754 -8.311 13.398 1.00 36.00 396 TYR A O 1
ATOM 3185 N N . GLU A 1 397 ? 29.223 -6.608 13.465 1.00 39.25 397 GLU A N 1
ATOM 3186 C CA . GLU A 1 397 ? 28.655 -5.893 14.623 1.00 39.25 397 GLU A CA 1
ATOM 3187 C C . GLU A 1 397 ? 27.822 -4.659 14.237 1.00 39.25 397 GLU A C 1
ATOM 3189 O O . GLU A 1 397 ? 27.360 -3.917 15.101 1.00 39.25 397 GLU A O 1
ATOM 3194 N N . SER A 1 398 ? 27.582 -4.440 12.942 1.00 41.22 398 SER A N 1
ATOM 3195 C CA . SER A 1 398 ? 26.761 -3.319 12.482 1.00 41.22 398 SER A CA 1
ATOM 3196 C C . SER A 1 398 ? 25.288 -3.465 12.900 1.00 41.22 398 SER A C 1
ATOM 3198 O O . SER A 1 398 ? 24.672 -4.535 12.812 1.00 41.22 398 SER A O 1
ATOM 3200 N N . GLU A 1 399 ? 24.714 -2.367 13.390 1.00 50.16 399 GLU A N 1
ATOM 3201 C CA . GLU A 1 399 ? 23.306 -2.261 13.786 1.00 50.16 399 GLU A CA 1
ATOM 3202 C C . GLU A 1 399 ? 22.364 -2.427 12.572 1.00 50.16 399 GLU A C 1
ATOM 3204 O O . GLU A 1 399 ? 22.813 -2.530 11.433 1.00 50.16 399 GLU A O 1
ATOM 3209 N N . LEU A 1 400 ? 21.044 -2.501 12.806 1.00 53.94 400 LEU A N 1
ATOM 3210 C CA . LEU A 1 400 ? 20.013 -2.651 11.760 1.00 53.94 400 LEU A CA 1
ATOM 3211 C C . LEU A 1 400 ? 20.293 -1.764 10.540 1.00 53.94 400 LEU A C 1
ATOM 3213 O O . LEU A 1 400 ? 20.363 -0.542 10.655 1.00 53.94 400 LEU A O 1
ATOM 3217 N N . GLY A 1 401 ? 20.440 -2.403 9.382 1.00 52.81 401 GLY A N 1
ATOM 3218 C CA . GLY A 1 401 ? 20.819 -1.752 8.140 1.00 52.81 401 GLY A CA 1
ATOM 3219 C C . GLY A 1 401 ? 19.683 -0.900 7.590 1.00 52.81 401 GLY A C 1
ATOM 3220 O O . GLY A 1 401 ? 18.562 -1.386 7.409 1.00 52.81 401 GLY A O 1
ATOM 3221 N N . GLU A 1 402 ? 20.002 0.357 7.298 1.00 56.94 402 GLU A N 1
ATOM 3222 C CA . GLU A 1 402 ? 19.114 1.309 6.635 1.00 56.94 402 GLU A CA 1
ATOM 3223 C C . GLU A 1 402 ? 18.795 0.862 5.201 1.00 56.94 402 GLU A C 1
ATOM 3225 O O . GLU A 1 402 ? 19.548 0.106 4.576 1.00 56.94 402 GLU A O 1
ATOM 3230 N N . LEU A 1 403 ? 17.667 1.336 4.658 1.00 51.72 403 LEU A N 1
ATOM 3231 C CA . LEU A 1 403 ? 17.477 1.306 3.210 1.00 51.72 403 LEU A CA 1
ATOM 3232 C C . LEU A 1 403 ? 18.432 2.311 2.590 1.00 51.72 403 LEU A C 1
ATOM 3234 O O . LEU A 1 403 ? 18.188 3.516 2.612 1.00 51.72 403 LEU A O 1
ATOM 3238 N N . ASP A 1 404 ? 19.511 1.792 2.031 1.00 45.53 404 ASP A N 1
ATOM 3239 C CA . ASP A 1 404 ? 20.511 2.597 1.370 1.00 45.53 404 ASP A CA 1
ATOM 3240 C C . ASP A 1 404 ? 20.857 1.967 0.025 1.00 45.53 404 ASP A C 1
ATOM 3242 O O . ASP A 1 404 ? 21.195 0.787 -0.076 1.00 45.53 404 ASP A O 1
ATOM 3246 N N . PHE A 1 405 ? 20.727 2.771 -1.025 1.00 49.84 405 PHE A N 1
ATOM 3247 C CA . PHE A 1 405 ? 20.967 2.376 -2.403 1.00 49.84 405 PHE A CA 1
ATOM 3248 C C . PHE A 1 405 ? 22.253 3.063 -2.889 1.00 49.84 405 PHE A C 1
ATOM 3250 O O . PHE A 1 405 ? 22.167 4.022 -3.660 1.00 49.84 405 PHE A O 1
ATOM 3257 N N . PRO A 1 406 ? 23.458 2.641 -2.450 1.00 42.06 406 PRO A N 1
ATOM 3258 C CA . PRO A 1 406 ? 24.685 3.208 -3.005 1.00 42.06 406 PRO A CA 1
ATOM 3259 C C . PRO A 1 406 ? 24.727 2.874 -4.493 1.00 42.06 406 PRO A C 1
ATOM 3261 O O . PRO A 1 406 ? 24.370 1.751 -4.814 1.00 42.06 406 PRO A O 1
ATOM 3264 N N . ASN A 1 407 ? 25.177 3.786 -5.367 1.00 46.81 407 ASN A N 1
ATOM 3265 C CA . ASN A 1 407 ? 25.367 3.566 -6.813 1.00 46.81 407 ASN A CA 1
ATOM 3266 C C . ASN A 1 407 ? 26.221 2.300 -7.085 1.00 46.81 407 ASN A C 1
ATOM 3268 O O . ASN A 1 407 ? 27.451 2.388 -7.131 1.00 46.81 407 ASN A O 1
ATOM 3272 N N . PRO A 1 408 ? 25.638 1.107 -7.272 1.00 44.31 408 PRO A N 1
ATOM 3273 C CA . PRO A 1 408 ? 26.355 -0.113 -7.572 1.00 44.31 408 PRO A CA 1
ATOM 3274 C C . PRO A 1 408 ? 26.754 -0.105 -9.047 1.00 44.31 408 PRO A C 1
ATOM 3276 O O . PRO A 1 408 ? 26.150 0.555 -9.892 1.00 44.31 408 PRO A O 1
ATOM 3279 N N . LYS A 1 409 ? 27.751 -0.910 -9.400 1.00 50.62 409 LYS A N 1
ATOM 3280 C CA . LYS A 1 409 ? 28.071 -1.166 -10.808 1.00 50.62 409 LYS A CA 1
ATOM 3281 C C . LYS A 1 409 ? 26.916 -1.938 -11.466 1.00 50.62 409 LYS A C 1
ATOM 3283 O O . LYS A 1 409 ? 26.300 -2.799 -10.835 1.00 50.62 409 LYS A O 1
ATOM 3288 N N . SER A 1 410 ? 26.636 -1.668 -12.740 1.00 52.19 410 SER A N 1
ATOM 3289 C CA . SER A 1 410 ? 25.551 -2.292 -13.525 1.00 52.19 410 SER A CA 1
ATOM 3290 C C . SER A 1 410 ? 25.569 -3.834 -13.519 1.00 52.19 410 SER A C 1
ATOM 3292 O O . SER A 1 410 ? 24.516 -4.470 -13.588 1.00 52.19 410 SER A O 1
ATOM 3294 N N . GLU A 1 411 ? 26.746 -4.441 -13.354 1.00 54.38 411 GLU A N 1
ATOM 3295 C CA . GLU A 1 411 ? 26.956 -5.892 -13.237 1.00 54.38 411 GLU A CA 1
ATOM 3296 C C . GLU A 1 411 ? 26.311 -6.501 -11.973 1.00 54.38 411 GLU A C 1
ATOM 3298 O O . GLU A 1 411 ? 25.709 -7.574 -12.041 1.00 54.38 411 GLU A O 1
ATOM 3303 N N . TYR A 1 412 ? 26.342 -5.791 -10.838 1.00 52.78 412 TYR A N 1
ATOM 3304 C CA . TYR A 1 412 ? 25.728 -6.229 -9.572 1.00 52.78 412 TYR A CA 1
ATOM 3305 C C . TYR A 1 412 ? 24.193 -6.268 -9.659 1.00 52.78 412 TYR A C 1
ATOM 3307 O O . TYR A 1 412 ? 23.522 -7.148 -9.130 1.00 52.78 412 TYR A O 1
ATOM 3315 N N . ALA A 1 413 ? 23.608 -5.335 -10.404 1.00 54.09 413 ALA A N 1
ATOM 3316 C CA . ALA A 1 413 ? 22.170 -5.288 -10.636 1.00 54.09 413 ALA A CA 1
ATOM 3317 C C . ALA A 1 413 ? 21.645 -6.446 -11.502 1.00 54.09 413 ALA A C 1
ATOM 3319 O O . ALA A 1 413 ? 20.511 -6.911 -11.333 1.00 54.09 413 ALA A O 1
ATOM 3320 N N . GLN A 1 414 ? 22.439 -6.893 -12.476 1.00 58.59 414 GLN A N 1
ATOM 3321 C CA . GLN A 1 414 ? 22.082 -8.032 -13.320 1.00 58.59 414 GLN A CA 1
ATOM 3322 C C . GLN A 1 414 ? 22.182 -9.354 -12.552 1.00 58.59 414 GLN A C 1
ATOM 3324 O O . GLN A 1 414 ? 21.312 -10.212 -12.733 1.00 58.59 414 GLN A O 1
ATOM 3329 N N . SER A 1 415 ? 23.168 -9.499 -11.658 1.00 61.25 415 SER A N 1
ATOM 3330 C CA . SER A 1 415 ? 23.302 -10.693 -10.816 1.00 61.25 415 SER A CA 1
ATOM 3331 C C . SER A 1 415 ? 22.156 -10.826 -9.810 1.00 61.25 415 SER A C 1
ATOM 3333 O O . SER A 1 415 ? 21.544 -11.885 -9.769 1.00 61.25 415 SER A O 1
ATOM 3335 N N . VAL A 1 416 ? 21.763 -9.757 -9.108 1.00 60.47 416 VAL A N 1
ATOM 3336 C CA . VAL A 1 416 ? 20.637 -9.750 -8.143 1.00 60.47 416 VAL A CA 1
ATOM 3337 C C . VAL A 1 416 ? 19.330 -10.257 -8.769 1.00 60.47 416 VAL A C 1
ATOM 3339 O O . VAL A 1 416 ? 18.682 -11.162 -8.243 1.00 60.47 416 VAL A O 1
ATOM 3342 N N . ASN A 1 417 ? 18.954 -9.736 -9.940 1.00 61.34 417 ASN A N 1
ATOM 3343 C CA . ASN A 1 417 ? 17.721 -10.157 -10.613 1.00 61.34 417 ASN A CA 1
ATOM 3344 C C . ASN A 1 417 ? 17.806 -11.594 -11.146 1.00 61.34 417 ASN A C 1
ATOM 3346 O O . ASN A 1 417 ? 16.837 -12.349 -11.044 1.00 61.34 417 ASN A O 1
ATOM 3350 N N . LYS A 1 418 ? 18.964 -11.997 -11.685 1.00 65.50 418 LYS A N 1
ATOM 3351 C CA . LYS A 1 418 ? 19.215 -13.386 -12.096 1.00 65.50 418 LYS A CA 1
ATOM 3352 C C . LYS A 1 418 ? 19.137 -14.339 -10.897 1.00 65.50 418 LYS A C 1
ATOM 3354 O O . LYS A 1 418 ? 18.576 -15.428 -11.015 1.00 65.50 418 LYS A O 1
ATOM 3359 N N . ASP A 1 419 ? 19.637 -13.909 -9.748 1.00 63.25 419 ASP A N 1
ATOM 3360 C CA . ASP A 1 419 ? 19.660 -14.672 -8.508 1.00 63.25 419 ASP A CA 1
ATOM 3361 C C . ASP A 1 419 ? 18.258 -14.891 -7.938 1.00 63.25 419 ASP A C 1
ATOM 3363 O O . ASP A 1 419 ? 17.924 -16.022 -7.571 1.00 63.25 419 ASP A O 1
ATOM 3367 N N . MET A 1 420 ? 17.419 -13.848 -7.935 1.00 63.62 420 MET A N 1
ATOM 3368 C CA . MET A 1 420 ? 16.010 -13.957 -7.540 1.00 63.62 420 MET A CA 1
ATOM 3369 C C . MET A 1 420 ? 15.194 -14.824 -8.512 1.00 63.62 420 MET A C 1
ATOM 3371 O O . MET A 1 420 ? 14.284 -15.539 -8.091 1.00 63.62 420 MET A O 1
ATOM 3375 N N . LEU A 1 421 ? 15.520 -14.809 -9.810 1.00 67.12 421 LEU A N 1
ATOM 3376 C CA . LEU A 1 421 ? 14.843 -15.629 -10.821 1.00 67.12 421 LEU A CA 1
ATOM 3377 C C . LEU A 1 421 ? 15.194 -17.121 -10.724 1.00 67.12 421 LEU A C 1
ATOM 3379 O O . LEU A 1 421 ? 14.315 -17.965 -10.890 1.00 67.12 421 LEU A O 1
ATOM 3383 N N . ASN A 1 422 ? 16.459 -17.459 -10.465 1.00 64.06 422 ASN A N 1
ATOM 3384 C CA . ASN A 1 422 ? 16.974 -18.822 -10.644 1.00 64.06 422 ASN A CA 1
ATOM 3385 C C . ASN A 1 422 ? 16.755 -19.772 -9.455 1.00 64.06 422 ASN A C 1
ATOM 3387 O O . ASN A 1 422 ? 17.288 -20.881 -9.474 1.00 64.06 422 ASN A O 1
ATOM 3391 N N . LYS A 1 423 ? 16.006 -19.365 -8.418 1.00 69.38 423 LYS A N 1
ATOM 3392 C CA . LYS A 1 423 ? 15.756 -20.144 -7.182 1.00 69.38 423 LYS A CA 1
ATOM 3393 C C . LYS A 1 423 ? 17.020 -20.751 -6.534 1.00 69.38 423 LYS A C 1
ATOM 3395 O O . LYS A 1 423 ? 16.948 -21.764 -5.843 1.00 69.38 423 LYS A O 1
ATOM 3400 N N . LYS A 1 424 ? 18.198 -20.184 -6.817 1.00 67.19 424 LYS A N 1
ATOM 3401 C CA . LYS A 1 424 ? 19.518 -20.727 -6.436 1.00 67.19 424 LYS A CA 1
ATOM 3402 C C . LYS A 1 424 ? 20.564 -19.647 -6.128 1.00 67.19 424 LYS A C 1
ATOM 3404 O O . LYS A 1 424 ? 21.636 -19.989 -5.645 1.00 67.19 424 LYS A O 1
ATOM 3409 N N . GLY A 1 425 ? 20.286 -18.378 -6.434 1.00 68.50 425 GLY A N 1
ATOM 3410 C CA . GLY A 1 425 ? 21.226 -17.276 -6.220 1.00 68.50 425 GLY A CA 1
ATOM 3411 C C . GLY A 1 425 ? 21.212 -16.724 -4.793 1.00 68.50 425 GLY A C 1
ATOM 3412 O O . GLY A 1 425 ? 20.364 -17.111 -3.984 1.00 68.50 425 GLY A O 1
ATOM 3413 N N . LYS A 1 426 ? 22.136 -15.803 -4.485 1.00 72.38 426 LYS A N 1
ATOM 3414 C CA . LYS A 1 426 ? 22.344 -15.270 -3.125 1.00 72.38 426 LYS A CA 1
ATOM 3415 C C . LYS A 1 426 ? 21.070 -14.628 -2.567 1.00 72.38 426 LYS A C 1
ATOM 3417 O O . LYS A 1 426 ? 20.687 -14.911 -1.435 1.00 72.38 426 LYS A O 1
ATOM 3422 N N . GLU A 1 427 ? 20.377 -13.840 -3.383 1.00 74.69 427 GLU A N 1
ATOM 3423 C CA . GLU A 1 427 ? 19.138 -13.164 -2.978 1.00 74.69 427 GLU A CA 1
ATOM 3424 C C . GLU A 1 427 ? 18.002 -14.137 -2.682 1.00 74.69 427 GLU A C 1
ATOM 3426 O O . GLU A 1 427 ? 17.311 -14.006 -1.676 1.00 74.69 427 GLU A O 1
ATOM 3431 N N . TYR A 1 428 ? 17.844 -15.173 -3.506 1.00 80.19 428 TYR A N 1
ATOM 3432 C CA . TYR A 1 428 ? 16.877 -16.227 -3.217 1.00 80.19 428 TYR A CA 1
ATOM 3433 C C . TYR A 1 428 ? 17.212 -16.947 -1.903 1.00 80.19 428 TYR A C 1
ATOM 3435 O O . TYR A 1 428 ? 16.318 -17.202 -1.102 1.00 80.19 428 TYR A O 1
ATOM 3443 N N . ILE A 1 429 ? 18.492 -17.236 -1.640 1.00 80.81 429 ILE A N 1
ATOM 3444 C CA . ILE A 1 429 ? 18.928 -17.844 -0.372 1.00 80.81 429 ILE A CA 1
ATOM 3445 C C . ILE A 1 429 ? 18.589 -16.934 0.817 1.00 80.81 429 ILE A C 1
ATOM 3447 O O . ILE A 1 429 ? 18.103 -17.428 1.833 1.00 80.81 429 ILE A O 1
ATOM 3451 N N . ASN A 1 430 ? 18.813 -15.622 0.700 1.00 81.56 430 ASN A N 1
ATOM 3452 C CA . ASN A 1 430 ? 18.439 -14.653 1.733 1.00 81.56 430 ASN A CA 1
ATOM 3453 C C . ASN A 1 430 ? 16.919 -14.635 1.973 1.00 81.56 430 ASN A C 1
ATOM 3455 O O . ASN A 1 430 ? 16.496 -14.648 3.128 1.00 81.56 430 ASN A O 1
ATOM 3459 N N . ILE A 1 431 ? 16.106 -14.676 0.907 1.00 87.12 431 ILE A N 1
ATOM 3460 C CA . ILE A 1 431 ? 14.643 -14.790 1.020 1.00 87.12 431 ILE A CA 1
ATOM 3461 C C . ILE A 1 431 ? 14.287 -16.063 1.786 1.00 87.12 431 ILE A C 1
ATOM 3463 O O . ILE A 1 431 ? 13.572 -15.990 2.776 1.00 87.12 431 ILE A O 1
ATOM 3467 N N . ILE A 1 432 ? 14.824 -17.221 1.393 1.00 87.62 432 ILE A N 1
ATOM 3468 C CA . ILE A 1 432 ? 14.521 -18.490 2.064 1.00 87.62 432 ILE A CA 1
ATOM 3469 C C . ILE A 1 432 ? 14.904 -18.470 3.550 1.00 87.62 432 ILE A C 1
ATOM 3471 O O . ILE A 1 432 ? 14.098 -18.886 4.374 1.00 87.62 432 ILE A O 1
ATOM 3475 N N . LYS A 1 433 ? 16.073 -17.928 3.915 1.00 85.50 433 LYS A N 1
ATOM 3476 C CA . LYS A 1 433 ? 16.474 -17.778 5.326 1.00 85.50 433 LYS A CA 1
AT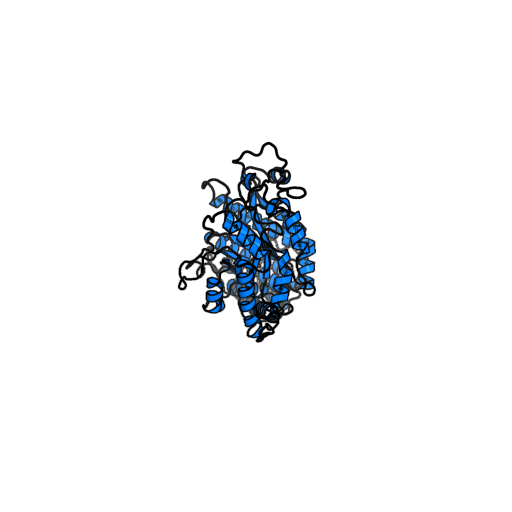OM 3477 C C . LYS A 1 433 ? 15.498 -16.916 6.126 1.00 85.50 433 LYS A C 1
ATOM 3479 O O . LYS A 1 433 ? 15.193 -17.230 7.273 1.00 85.50 433 LYS A O 1
ATOM 3484 N N . PHE A 1 434 ? 15.012 -15.832 5.527 1.00 86.81 434 PHE A N 1
ATOM 3485 C CA . PHE A 1 434 ? 13.974 -15.009 6.136 1.00 86.81 434 PHE A CA 1
ATOM 3486 C C . PHE A 1 434 ? 12.669 -15.796 6.311 1.00 86.81 434 PHE A C 1
ATOM 3488 O O . PHE A 1 434 ? 12.108 -15.807 7.406 1.00 86.81 434 PHE A O 1
ATOM 3495 N N . LEU A 1 435 ? 12.229 -16.520 5.280 1.00 89.12 435 LEU A N 1
ATOM 3496 C CA . LEU A 1 435 ? 11.023 -17.345 5.352 1.00 89.12 435 LEU A CA 1
ATOM 3497 C C . LEU A 1 435 ? 11.138 -18.458 6.405 1.00 89.12 435 LEU A C 1
ATOM 3499 O O . LEU A 1 435 ? 10.166 -18.718 7.110 1.00 89.12 435 LEU A O 1
ATOM 3503 N N . ASP A 1 436 ? 12.313 -19.073 6.561 1.00 86.62 436 ASP A N 1
ATOM 3504 C CA . ASP A 1 436 ? 12.586 -20.033 7.639 1.00 86.62 436 ASP A CA 1
ATOM 3505 C C . ASP A 1 436 ? 12.422 -19.379 9.018 1.00 86.62 436 ASP A C 1
ATOM 3507 O O . ASP A 1 436 ? 11.750 -19.937 9.885 1.00 86.62 436 ASP A O 1
ATOM 3511 N N . SER A 1 437 ? 12.938 -18.155 9.203 1.00 81.25 437 SER A N 1
ATOM 3512 C CA . SER A 1 437 ? 12.803 -17.443 10.482 1.00 81.25 437 SER A CA 1
ATOM 3513 C C . SER A 1 437 ? 11.353 -17.119 10.861 1.00 81.25 437 SER A C 1
ATOM 3515 O O . SER A 1 437 ? 11.012 -17.113 12.043 1.00 81.25 437 SER A O 1
ATOM 3517 N N . ILE A 1 438 ? 10.476 -16.907 9.874 1.00 82.56 438 ILE A N 1
ATOM 3518 C CA . ILE A 1 438 ? 9.033 -16.737 10.099 1.00 82.56 438 ILE A CA 1
ATOM 3519 C C . ILE A 1 438 ? 8.383 -18.084 10.418 1.00 82.56 438 ILE A C 1
ATOM 3521 O O . ILE A 1 438 ? 7.598 -18.202 11.361 1.00 82.56 438 ILE A O 1
ATOM 3525 N N . LYS A 1 439 ? 8.711 -19.117 9.635 1.00 80.06 439 LYS A N 1
ATOM 3526 C CA . LYS A 1 439 ? 8.139 -20.459 9.768 1.00 80.06 439 LYS A CA 1
ATOM 3527 C C . LYS A 1 439 ? 8.356 -21.040 11.162 1.00 80.06 439 LYS A C 1
ATOM 3529 O O . LYS A 1 439 ? 7.454 -21.684 11.693 1.00 80.06 439 LYS A O 1
ATOM 3534 N N . ASP A 1 440 ? 9.512 -20.794 11.767 1.00 70.56 440 ASP A N 1
ATOM 3535 C CA . ASP A 1 440 ? 9.793 -21.268 13.121 1.00 70.56 440 ASP A CA 1
ATOM 3536 C C . ASP A 1 440 ? 8.997 -20.502 14.188 1.00 70.56 440 ASP A C 1
ATOM 3538 O O . ASP A 1 440 ? 8.502 -21.125 15.125 1.00 70.56 440 ASP A O 1
ATOM 3542 N N . ARG A 1 441 ? 8.747 -19.198 13.999 1.00 68.94 441 ARG A N 1
ATOM 3543 C CA . ARG A 1 441 ? 7.916 -18.389 14.912 1.00 68.94 441 ARG A CA 1
ATOM 3544 C C . ARG A 1 441 ? 6.436 -18.741 14.857 1.00 68.94 441 ARG A C 1
ATOM 3546 O O . ARG A 1 441 ? 5.806 -18.880 15.898 1.00 68.94 441 ARG A O 1
ATOM 3553 N N . THR A 1 442 ? 5.884 -18.939 13.658 1.00 64.00 442 THR A N 1
ATOM 3554 C CA . THR A 1 442 ? 4.453 -19.273 13.486 1.00 64.00 442 THR A CA 1
ATOM 3555 C C . THR A 1 442 ? 4.045 -20.584 14.171 1.00 64.00 442 THR A C 1
ATOM 3557 O O . THR A 1 442 ? 2.866 -20.780 14.461 1.00 64.00 442 THR A O 1
ATOM 3560 N N . LYS A 1 443 ? 5.005 -21.473 14.465 1.00 61.66 443 LYS A N 1
ATOM 3561 C CA . LYS A 1 443 ? 4.775 -22.706 15.233 1.00 61.66 443 LYS A CA 1
ATOM 3562 C C . LYS A 1 443 ? 4.708 -22.480 16.744 1.00 61.66 443 LYS A C 1
ATOM 3564 O O . LYS A 1 443 ? 4.098 -23.294 17.431 1.00 61.66 443 LYS A O 1
ATOM 3569 N N . THR A 1 444 ? 5.365 -21.441 17.259 1.00 53.66 444 THR A N 1
ATOM 3570 C CA . THR A 1 444 ? 5.544 -21.217 18.702 1.00 53.66 444 THR A CA 1
ATOM 3571 C C . THR A 1 444 ? 4.665 -20.098 19.249 1.00 53.66 444 THR A C 1
ATOM 3573 O O . THR A 1 444 ? 4.265 -20.175 20.406 1.00 53.66 444 THR A O 1
ATOM 3576 N N . ASP A 1 445 ? 4.346 -19.080 18.444 1.00 54.03 445 ASP A N 1
ATOM 3577 C CA . ASP A 1 445 ? 3.538 -17.935 18.867 1.00 54.03 445 ASP A CA 1
ATOM 3578 C C . ASP A 1 445 ? 2.893 -17.228 17.655 1.00 54.03 445 ASP A C 1
ATOM 3580 O O . ASP A 1 445 ? 3.571 -16.878 16.689 1.00 54.03 445 ASP A O 1
ATOM 3584 N N . GLN A 1 446 ? 1.574 -17.008 17.693 1.00 55.78 446 GLN A N 1
ATOM 3585 C CA . GLN A 1 446 ? 0.843 -16.252 16.660 1.00 55.78 446 GLN A CA 1
ATOM 3586 C C . GLN A 1 446 ? 0.841 -14.734 16.919 1.00 55.78 446 GLN A C 1
ATOM 3588 O O . GLN A 1 446 ? 0.315 -13.981 16.104 1.00 55.78 446 GLN A O 1
ATOM 3593 N N . SER A 1 447 ? 1.396 -14.270 18.041 1.00 55.94 447 SER A N 1
ATOM 3594 C CA . SER A 1 447 ? 1.321 -12.871 18.482 1.00 55.94 447 SER A CA 1
ATOM 3595 C C . SER A 1 447 ? 2.463 -11.972 17.983 1.00 55.94 447 SER A C 1
ATOM 3597 O O . SER A 1 447 ? 2.555 -10.814 18.380 1.00 55.94 447 SER A O 1
ATOM 3599 N N . GLY A 1 448 ? 3.304 -12.473 17.072 1.00 61.94 448 GLY A N 1
ATOM 3600 C CA . GLY A 1 448 ? 4.429 -11.725 16.505 1.00 61.94 448 GLY A CA 1
ATOM 3601 C C . GLY A 1 448 ? 4.041 -10.626 15.497 1.00 61.94 448 GLY A C 1
ATOM 3602 O O . GLY A 1 448 ? 2.896 -10.565 15.032 1.00 61.94 448 GLY A O 1
ATOM 3603 N N . PRO A 1 449 ? 5.004 -9.766 15.112 1.00 70.62 449 PRO A N 1
ATOM 3604 C CA . PRO A 1 449 ? 4.794 -8.721 14.111 1.00 70.62 449 PRO A CA 1
ATOM 3605 C C . PRO A 1 449 ? 4.361 -9.300 12.758 1.00 70.62 449 PRO A C 1
ATOM 3607 O O . PRO A 1 449 ? 4.632 -10.460 12.438 1.00 70.62 449 PRO A O 1
ATOM 3610 N N . SER A 1 450 ? 3.680 -8.488 11.947 1.00 84.19 450 SER A N 1
ATOM 3611 C CA . SER A 1 450 ? 3.362 -8.877 10.572 1.00 84.19 450 SER A CA 1
ATOM 3612 C C . SER A 1 450 ? 4.594 -8.708 9.682 1.00 84.19 450 SER A C 1
ATOM 3614 O O . SER A 1 450 ? 5.263 -7.675 9.730 1.00 84.19 450 SER A O 1
ATOM 3616 N N . HIS A 1 451 ? 4.887 -9.716 8.860 1.00 88.62 451 HIS A N 1
ATOM 3617 C CA . HIS A 1 451 ? 6.056 -9.738 7.983 1.00 88.62 451 HIS A CA 1
ATOM 3618 C C . HIS A 1 451 ? 5.651 -9.611 6.536 1.00 88.62 451 HIS A C 1
ATOM 3620 O O . HIS A 1 451 ? 4.733 -10.285 6.078 1.00 88.62 451 HIS A O 1
ATOM 3626 N N . HIS A 1 452 ? 6.344 -8.755 5.808 1.00 93.19 452 HIS A N 1
ATOM 3627 C CA . HIS A 1 452 ? 6.039 -8.444 4.425 1.00 93.19 452 HIS A CA 1
ATOM 3628 C C . HIS A 1 452 ? 7.312 -8.581 3.587 1.00 93.19 452 HIS A C 1
ATOM 3630 O O . HIS A 1 452 ? 8.424 -8.301 4.042 1.00 93.19 452 HIS A O 1
ATOM 3636 N N . LEU A 1 453 ? 7.155 -9.048 2.354 1.00 92.50 453 LEU A N 1
ATOM 3637 C CA . LEU A 1 453 ? 8.217 -9.186 1.367 1.00 92.50 453 LEU A CA 1
ATOM 3638 C C . LEU A 1 453 ? 7.813 -8.422 0.108 1.00 92.50 453 LEU A C 1
ATOM 3640 O O . LEU A 1 453 ? 6.908 -8.846 -0.611 1.00 92.50 453 LEU A O 1
ATOM 3644 N N . LEU A 1 454 ? 8.515 -7.330 -0.180 1.00 91.31 454 LEU A N 1
ATOM 3645 C CA . LEU A 1 454 ? 8.324 -6.549 -1.400 1.00 91.31 454 LEU A CA 1
ATOM 3646 C C . LEU A 1 454 ? 9.213 -7.125 -2.509 1.00 91.31 454 LEU A C 1
ATOM 3648 O O . LEU A 1 454 ? 10.425 -7.197 -2.334 1.00 91.31 454 LEU A O 1
ATOM 3652 N N . THR A 1 455 ? 8.655 -7.572 -3.638 1.00 86.88 455 THR A N 1
ATOM 3653 C CA . THR A 1 455 ? 9.425 -8.311 -4.657 1.00 86.88 455 THR A CA 1
ATOM 3654 C C . THR A 1 455 ? 9.221 -7.826 -6.092 1.00 86.88 455 THR A C 1
ATOM 3656 O O . THR A 1 455 ? 8.097 -7.636 -6.548 1.00 86.88 455 THR A O 1
ATOM 3659 N N . ASP A 1 456 ? 10.329 -7.747 -6.838 1.00 80.50 456 ASP A N 1
ATOM 3660 C CA . ASP A 1 456 ? 10.366 -7.494 -8.291 1.00 80.50 456 ASP A CA 1
ATOM 3661 C C . ASP A 1 456 ? 10.098 -8.743 -9.141 1.00 80.50 456 ASP A C 1
ATOM 3663 O O . ASP A 1 456 ? 10.049 -8.676 -10.378 1.00 80.50 456 ASP A O 1
ATOM 3667 N N . ILE A 1 457 ? 9.947 -9.913 -8.506 1.00 81.88 457 ILE A N 1
ATOM 3668 C CA . ILE A 1 457 ? 9.686 -11.196 -9.173 1.00 81.88 457 ILE A CA 1
ATOM 3669 C C . ILE A 1 457 ? 8.370 -11.802 -8.645 1.00 81.88 457 ILE A C 1
ATOM 3671 O O . ILE A 1 457 ? 8.391 -12.852 -7.995 1.00 81.88 457 ILE A O 1
ATOM 3675 N N . PRO A 1 458 ? 7.200 -11.197 -8.937 1.00 85.81 458 PRO A N 1
ATOM 3676 C CA . PRO A 1 458 ? 5.935 -11.622 -8.329 1.00 85.81 458 PRO A CA 1
ATOM 3677 C C . PRO A 1 458 ? 5.524 -13.054 -8.684 1.00 85.81 458 PRO A C 1
ATOM 3679 O O . PRO A 1 458 ? 4.894 -13.733 -7.881 1.00 85.81 458 PRO A O 1
ATOM 3682 N N . LYS A 1 459 ? 5.978 -13.576 -9.832 1.00 85.44 459 LYS A N 1
ATOM 3683 C CA . LYS A 1 459 ? 5.784 -14.982 -10.231 1.00 85.44 459 LYS A CA 1
ATOM 3684 C C . LYS A 1 459 ? 6.321 -16.019 -9.231 1.00 85.44 459 LYS A C 1
ATOM 3686 O O . LYS A 1 459 ? 5.961 -17.186 -9.323 1.00 85.44 459 LYS A O 1
ATOM 3691 N N . ASN A 1 460 ? 7.208 -15.629 -8.311 1.00 87.50 460 ASN A N 1
ATOM 3692 C CA . ASN A 1 460 ? 7.722 -16.525 -7.274 1.00 87.50 460 ASN A CA 1
ATOM 3693 C C . ASN A 1 460 ? 6.860 -16.527 -5.997 1.00 87.50 460 ASN A C 1
ATOM 3695 O O . ASN A 1 460 ? 7.161 -17.302 -5.091 1.00 87.50 460 ASN A O 1
ATOM 3699 N N . ALA A 1 461 ? 5.811 -15.701 -5.904 1.00 91.38 461 ALA A N 1
ATOM 3700 C CA . ALA A 1 461 ? 4.997 -15.574 -4.696 1.00 91.38 461 ALA A CA 1
ATOM 3701 C C . ALA A 1 461 ? 4.396 -16.914 -4.247 1.00 91.38 461 ALA A C 1
ATOM 3703 O O . ALA A 1 461 ? 4.575 -17.301 -3.095 1.00 91.38 461 ALA A O 1
ATOM 3704 N N . GLU A 1 462 ? 3.787 -17.673 -5.165 1.00 91.38 462 GLU A N 1
ATOM 3705 C CA . GLU A 1 462 ? 3.260 -19.015 -4.874 1.00 91.38 462 GLU A CA 1
ATOM 3706 C C . GLU A 1 462 ? 4.343 -19.924 -4.275 1.00 91.38 462 GLU A C 1
ATOM 3708 O O . GLU A 1 462 ? 4.143 -20.554 -3.238 1.00 91.38 462 GLU A O 1
ATOM 3713 N N . HIS A 1 463 ? 5.531 -19.944 -4.886 1.00 90.00 463 HIS A N 1
ATOM 3714 C CA . HIS A 1 463 ? 6.656 -20.754 -4.418 1.00 90.00 463 HIS A CA 1
ATOM 3715 C C . HIS A 1 463 ? 7.073 -20.385 -2.987 1.00 90.00 463 HIS A C 1
ATOM 3717 O O . HIS A 1 463 ? 7.279 -21.273 -2.160 1.00 90.00 463 HIS A O 1
ATOM 3723 N N . TYR A 1 464 ? 7.168 -19.091 -2.675 1.00 90.69 464 TYR A N 1
ATOM 3724 C CA . TYR A 1 464 ? 7.502 -18.611 -1.331 1.00 90.69 464 TYR A CA 1
ATOM 3725 C C . TYR A 1 464 ? 6.426 -18.985 -0.304 1.00 90.69 464 TYR A C 1
ATOM 3727 O O . TYR A 1 464 ? 6.749 -19.470 0.780 1.00 90.69 464 TYR A O 1
ATOM 3735 N N . LYS A 1 465 ? 5.146 -18.851 -0.654 1.00 90.69 465 LYS A N 1
ATOM 3736 C CA . LYS A 1 465 ? 4.033 -19.235 0.221 1.00 90.69 465 LYS A CA 1
ATOM 3737 C C . LYS A 1 465 ? 3.996 -20.740 0.488 1.00 90.69 465 LYS A C 1
ATOM 3739 O O . LYS A 1 465 ? 3.873 -21.165 1.636 1.00 90.69 465 LYS A O 1
ATOM 3744 N N . LEU A 1 466 ? 4.156 -21.563 -0.551 1.00 89.56 466 LEU A N 1
ATOM 3745 C CA . LEU A 1 466 ? 4.201 -23.023 -0.422 1.00 89.56 466 LEU A CA 1
ATOM 3746 C C . LEU A 1 466 ? 5.393 -23.493 0.429 1.00 89.56 466 LEU A C 1
ATOM 3748 O O . LEU A 1 466 ? 5.268 -24.465 1.178 1.00 89.56 466 LEU A O 1
ATOM 3752 N N . TYR A 1 467 ? 6.529 -22.793 0.354 1.00 89.25 467 TYR A N 1
ATOM 3753 C CA . TYR A 1 467 ? 7.697 -23.051 1.198 1.00 89.25 467 TYR A CA 1
ATOM 3754 C C . TYR A 1 467 ? 7.392 -22.857 2.695 1.00 89.25 467 TYR A C 1
ATOM 3756 O O . TYR A 1 467 ? 7.671 -23.741 3.519 1.00 89.25 467 TYR A O 1
ATOM 3764 N N . ILE A 1 468 ? 6.759 -21.734 3.047 1.00 87.81 468 ILE A N 1
ATOM 3765 C CA . ILE A 1 468 ? 6.390 -21.405 4.435 1.00 87.81 468 ILE A CA 1
ATOM 3766 C C . ILE A 1 468 ? 5.358 -22.394 4.970 1.00 87.81 468 ILE A C 1
ATOM 3768 O O . ILE A 1 468 ? 5.528 -22.931 6.064 1.00 87.81 468 ILE A O 1
ATOM 3772 N N . GLN A 1 469 ? 4.369 -22.749 4.144 1.00 86.38 469 GLN A N 1
ATOM 3773 C CA . GLN A 1 469 ? 3.380 -23.790 4.444 1.00 86.38 469 GLN A CA 1
ATOM 3774 C C . GLN A 1 469 ? 3.992 -25.199 4.582 1.00 86.38 469 GLN A C 1
ATOM 3776 O O . GLN A 1 469 ? 3.282 -26.145 4.912 1.00 86.38 469 GLN A O 1
ATOM 3781 N N . GLY A 1 470 ? 5.291 -25.373 4.304 1.00 85.19 470 GLY A N 1
ATOM 3782 C CA . GLY A 1 470 ? 5.981 -26.660 4.394 1.00 85.19 470 GLY A CA 1
ATOM 3783 C C . GLY A 1 470 ? 5.604 -27.659 3.303 1.00 85.19 470 GLY A C 1
ATOM 3784 O O . GLY A 1 470 ? 5.920 -28.836 3.433 1.00 85.19 470 GLY A O 1
ATOM 3785 N N . LYS A 1 471 ? 4.960 -27.198 2.226 1.00 85.12 471 LYS A N 1
ATOM 3786 C CA . LYS A 1 471 ? 4.578 -28.026 1.071 1.00 85.12 471 LYS A CA 1
ATOM 3787 C C . LYS A 1 471 ? 5.724 -28.235 0.080 1.00 85.12 471 LYS A C 1
ATOM 3789 O O . LYS A 1 471 ? 5.629 -29.095 -0.788 1.00 85.12 471 LYS A O 1
ATOM 3794 N N . ILE A 1 472 ? 6.795 -27.453 0.200 1.00 82.38 472 ILE A N 1
ATOM 3795 C CA . ILE A 1 472 ? 8.034 -27.607 -0.568 1.00 82.38 472 ILE A CA 1
ATOM 3796 C C . ILE A 1 472 ? 9.180 -27.887 0.424 1.00 82.38 472 ILE A C 1
ATOM 3798 O O . ILE A 1 472 ? 9.204 -27.257 1.487 1.00 82.38 472 ILE A O 1
ATOM 3802 N N . PRO A 1 473 ? 10.113 -28.814 0.112 1.00 68.88 473 PRO A N 1
ATOM 3803 C CA . PRO A 1 473 ? 11.232 -29.152 0.992 1.00 68.88 473 PRO A CA 1
ATOM 3804 C C . PRO A 1 473 ? 12.104 -27.943 1.346 1.00 68.88 473 PRO A C 1
ATOM 3806 O O . PRO A 1 473 ? 12.290 -27.036 0.528 1.00 68.88 473 PRO A O 1
ATOM 3809 N N . SER A 1 474 ? 12.690 -27.959 2.547 1.00 66.81 474 SER A N 1
ATOM 3810 C CA . SER A 1 474 ? 13.663 -26.942 2.963 1.00 66.81 474 SER A CA 1
ATOM 3811 C C . SER A 1 474 ? 14.924 -26.989 2.089 1.00 66.81 474 SER A C 1
ATOM 3813 O O . SER A 1 474 ? 15.259 -28.016 1.491 1.00 66.81 474 SER A O 1
ATOM 3815 N N . MET A 1 475 ? 15.695 -25.898 2.049 1.00 60.44 475 MET A N 1
ATOM 3816 C CA . MET A 1 475 ? 16.978 -25.889 1.328 1.00 60.44 475 MET A CA 1
ATOM 3817 C C . MET A 1 475 ? 17.969 -26.944 1.848 1.00 60.44 475 MET A C 1
ATOM 3819 O O . MET A 1 475 ? 18.724 -27.498 1.053 1.00 60.44 475 MET A O 1
ATOM 3823 N N . SER A 1 476 ? 17.931 -27.276 3.145 1.00 57.06 476 SER A N 1
ATOM 3824 C CA . SER A 1 476 ? 18.729 -28.361 3.739 1.00 57.06 476 SER A CA 1
ATOM 3825 C C . SER A 1 476 ? 18.317 -29.757 3.253 1.00 57.06 476 SER A C 1
ATOM 3827 O O . SER A 1 476 ? 19.161 -30.645 3.146 1.00 57.06 476 SER A O 1
ATOM 3829 N N . GLN A 1 477 ? 17.042 -29.949 2.905 1.00 55.38 477 GLN A N 1
ATOM 3830 C CA . GLN A 1 477 ? 16.542 -31.174 2.274 1.00 55.38 477 GLN A CA 1
ATOM 3831 C C . GLN A 1 477 ? 16.886 -31.220 0.777 1.00 55.38 477 GLN A C 1
ATOM 3833 O O . GLN A 1 477 ? 17.205 -32.277 0.242 1.00 55.38 477 GLN A O 1
ATOM 3838 N N . LEU A 1 478 ? 16.893 -30.075 0.089 1.00 51.72 478 LEU A N 1
ATOM 3839 C CA . LEU A 1 478 ? 17.301 -29.986 -1.320 1.00 51.72 478 LEU A CA 1
ATOM 3840 C C . LEU A 1 478 ? 18.809 -30.214 -1.520 1.00 51.72 478 LEU A C 1
ATOM 3842 O O . LEU A 1 478 ? 19.217 -30.759 -2.550 1.00 51.72 478 LEU A O 1
ATOM 3846 N N . THR A 1 479 ? 19.653 -29.826 -0.560 1.00 51.75 479 THR A N 1
ATOM 3847 C CA . THR A 1 479 ? 21.093 -30.127 -0.595 1.00 51.75 479 THR A CA 1
ATOM 3848 C C . THR A 1 479 ? 21.400 -31.571 -0.203 1.00 51.75 479 THR A C 1
ATOM 3850 O O . THR A 1 479 ? 22.289 -32.161 -0.816 1.00 51.75 479 THR A O 1
ATOM 3853 N N . SER A 1 480 ? 20.647 -32.181 0.722 1.00 43.03 480 SER A N 1
ATOM 3854 C CA . SER A 1 480 ? 20.806 -33.604 1.069 1.00 43.03 480 SER A CA 1
ATOM 3855 C C . SER A 1 480 ? 20.306 -34.557 -0.028 1.00 43.03 480 SER A C 1
ATOM 3857 O O . SER A 1 480 ? 20.939 -35.578 -0.294 1.00 43.03 480 SER A O 1
ATOM 3859 N N . LEU A 1 481 ? 19.246 -34.188 -0.755 1.00 40.91 481 LEU A N 1
ATOM 3860 C CA . LEU A 1 481 ? 18.777 -34.922 -1.940 1.00 40.91 481 LEU A CA 1
ATOM 3861 C C . LEU A 1 481 ? 19.785 -34.879 -3.103 1.00 40.91 481 LEU A C 1
ATOM 3863 O O . LEU A 1 481 ? 19.863 -35.824 -3.884 1.00 40.91 481 LEU A O 1
ATOM 3867 N N . ASN A 1 482 ? 20.599 -33.822 -3.201 1.00 40.16 482 ASN A N 1
ATOM 3868 C CA . ASN A 1 482 ? 21.665 -33.725 -4.206 1.00 40.16 482 ASN A CA 1
ATOM 3869 C C . ASN A 1 482 ? 22.992 -34.363 -3.761 1.00 40.16 482 ASN A C 1
ATOM 3871 O O . ASN A 1 482 ? 23.798 -34.737 -4.613 1.00 40.16 482 ASN A O 1
ATOM 3875 N N . SER A 1 483 ? 23.239 -34.525 -2.457 1.00 42.38 483 SER A N 1
ATOM 3876 C CA . SER A 1 483 ? 24.413 -35.253 -1.954 1.00 42.38 483 SER A CA 1
ATOM 3877 C C . SER A 1 483 ? 24.194 -36.769 -1.872 1.00 42.38 483 SER A C 1
ATOM 3879 O O . SER A 1 483 ? 25.166 -37.517 -1.964 1.00 42.38 483 SER A O 1
ATOM 3881 N N . GLY A 1 484 ? 22.938 -37.229 -1.803 1.00 38.81 484 GLY A N 1
ATOM 3882 C CA . GLY A 1 484 ? 22.560 -38.649 -1.833 1.00 38.81 484 GLY A CA 1
ATOM 3883 C C . GLY A 1 484 ? 22.733 -39.353 -3.187 1.00 38.81 484 GLY A C 1
ATOM 3884 O O . GLY A 1 484 ? 22.651 -40.574 -3.241 1.00 38.81 484 GLY A O 1
ATOM 3885 N N . ASN A 1 485 ? 23.020 -38.614 -4.267 1.00 36.38 485 ASN A N 1
ATOM 3886 C CA . ASN A 1 485 ? 23.248 -39.167 -5.611 1.00 36.38 485 ASN A CA 1
ATOM 3887 C C . ASN A 1 485 ? 24.731 -39.305 -5.998 1.00 36.38 485 ASN A C 1
ATOM 3889 O O . ASN A 1 485 ? 25.049 -39.610 -7.149 1.00 36.38 485 ASN A O 1
ATOM 3893 N N . LYS A 1 486 ? 25.666 -39.133 -5.053 1.00 42.00 486 LYS A N 1
ATOM 3894 C CA . LYS A 1 486 ? 27.029 -39.631 -5.264 1.00 42.00 486 LYS A CA 1
ATOM 3895 C C . LYS A 1 486 ? 27.010 -41.146 -5.086 1.00 42.00 486 LYS A C 1
ATOM 3897 O O . LYS A 1 486 ? 27.066 -41.639 -3.963 1.00 42.00 486 LYS A O 1
ATOM 3902 N N . GLN A 1 487 ? 26.935 -41.871 -6.207 1.00 38.03 487 GLN A N 1
ATOM 3903 C CA . GLN A 1 487 ? 27.268 -43.295 -6.246 1.00 38.03 487 GLN A CA 1
ATOM 3904 C C . GLN A 1 487 ? 28.571 -43.513 -5.460 1.00 38.03 487 GLN A C 1
ATOM 3906 O O . GLN A 1 487 ? 29.537 -42.773 -5.687 1.00 38.03 487 GLN A O 1
ATOM 3911 N N . PRO A 1 488 ? 28.630 -44.492 -4.541 1.00 38.09 488 PRO A N 1
ATOM 3912 C CA . PRO A 1 488 ? 29.891 -44.844 -3.918 1.00 38.09 488 PRO A CA 1
ATOM 3913 C C . PRO A 1 488 ? 30.845 -45.241 -5.041 1.00 38.09 488 PRO A C 1
ATOM 3915 O O . PRO A 1 488 ? 30.524 -46.114 -5.847 1.00 38.09 488 PRO A O 1
ATOM 3918 N N . ALA A 1 489 ? 31.996 -44.571 -5.123 1.00 40.06 489 ALA A N 1
ATOM 3919 C CA . ALA A 1 489 ? 33.060 -44.968 -6.026 1.00 40.06 489 ALA A CA 1
ATOM 3920 C C . ALA A 1 489 ? 33.423 -46.421 -5.692 1.00 40.06 489 ALA A C 1
ATOM 3922 O O . ALA A 1 489 ? 34.078 -46.698 -4.686 1.00 40.06 489 ALA A O 1
ATOM 3923 N N . SER A 1 490 ? 32.935 -47.359 -6.507 1.00 39.75 490 SER A N 1
ATOM 3924 C CA . SER A 1 490 ? 33.275 -48.768 -6.407 1.00 39.75 490 SER A CA 1
ATOM 3925 C C . SER A 1 490 ? 34.758 -48.886 -6.722 1.00 39.75 490 SER A C 1
ATOM 3927 O O . SER A 1 490 ? 35.170 -48.890 -7.884 1.00 39.75 490 SER A O 1
ATOM 3929 N N . GLY A 1 491 ? 35.568 -48.937 -5.668 1.00 45.84 491 GLY A N 1
ATOM 3930 C CA . GLY A 1 491 ? 36.981 -49.237 -5.768 1.00 45.84 491 GLY A CA 1
ATOM 3931 C C . GLY A 1 491 ? 37.165 -50.577 -6.465 1.00 45.84 491 GLY A C 1
ATOM 3932 O O . GLY A 1 491 ? 36.830 -51.626 -5.921 1.00 45.84 491 GLY A O 1
ATOM 3933 N N . THR A 1 492 ? 37.742 -50.550 -7.660 1.00 40.41 492 THR A N 1
ATOM 3934 C CA . THR A 1 492 ? 38.343 -51.737 -8.261 1.00 40.41 492 THR A CA 1
ATOM 3935 C C . THR A 1 492 ? 39.851 -51.631 -8.107 1.00 40.41 492 THR A C 1
ATOM 3937 O O . THR A 1 492 ? 40.553 -50.984 -8.878 1.00 40.41 492 THR A O 1
ATOM 3940 N N . LYS A 1 493 ? 40.355 -52.312 -7.073 1.00 47.31 493 LYS A N 1
ATOM 3941 C CA . LYS A 1 493 ? 41.729 -52.811 -7.042 1.00 47.31 493 LYS A CA 1
ATOM 3942 C C . LYS A 1 493 ? 41.945 -53.677 -8.288 1.00 47.31 493 LYS A C 1
ATOM 3944 O O . LYS A 1 493 ? 41.274 -54.695 -8.436 1.00 47.31 493 LYS A O 1
ATOM 3949 N N . ARG A 1 494 ? 42.937 -53.356 -9.118 1.00 36.41 494 ARG A N 1
ATOM 3950 C CA . ARG A 1 494 ? 43.603 -54.348 -9.975 1.00 36.41 494 ARG A CA 1
ATOM 3951 C C . ARG A 1 494 ? 45.085 -54.406 -9.623 1.00 36.41 494 ARG A C 1
ATOM 3953 O O . ARG A 1 494 ? 45.885 -53.588 -10.056 1.00 36.41 494 ARG A O 1
ATOM 3960 N N . LYS A 1 495 ? 45.421 -55.406 -8.803 1.00 44.41 495 LYS A N 1
ATOM 3961 C CA . LYS A 1 495 ? 46.722 -56.083 -8.834 1.00 44.41 495 LYS A CA 1
ATOM 3962 C C . LYS A 1 495 ? 46.726 -57.015 -10.050 1.00 44.41 495 LYS A C 1
ATOM 3964 O O . LYS A 1 495 ? 45.719 -57.680 -10.274 1.00 44.41 495 LYS A O 1
ATOM 3969 N N . GLY A 1 496 ? 47.866 -57.155 -10.724 1.00 36.03 496 GLY A N 1
ATOM 3970 C CA . GLY A 1 496 ? 48.166 -58.377 -11.480 1.00 36.03 496 GLY A CA 1
ATOM 3971 C C . GLY A 1 496 ? 48.867 -58.184 -12.820 1.00 36.03 496 GLY A C 1
ATOM 3972 O O . GLY A 1 496 ? 48.206 -58.053 -13.839 1.00 36.03 496 GLY A O 1
ATOM 3973 N N . LYS A 1 497 ? 50.203 -58.230 -12.764 1.00 38.16 497 LYS A N 1
ATOM 3974 C CA . LYS A 1 497 ? 51.157 -58.805 -13.734 1.00 38.16 497 LYS A CA 1
ATOM 3975 C C . LYS A 1 497 ? 50.568 -59.456 -15.005 1.00 38.16 497 LYS A C 1
ATOM 3977 O O . LYS A 1 497 ? 49.870 -60.463 -14.896 1.00 38.16 497 LYS A O 1
ATOM 3982 N N . LYS A 1 498 ? 51.078 -59.056 -16.170 1.00 46.66 498 LYS A N 1
ATOM 3983 C CA . LYS A 1 498 ? 52.142 -59.785 -16.882 1.00 46.66 498 LYS A CA 1
ATOM 3984 C C . LYS A 1 498 ? 52.937 -58.817 -17.742 1.00 46.66 498 LYS A C 1
ATOM 3986 O O . LYS A 1 498 ? 52.293 -57.902 -18.294 1.00 46.66 498 LYS A O 1
#

Sequence (498 aa):
MKEFKTRPFRKINRSLQLLDRANIENIDDIVATVVFGLNNKFDPDWKEETVPEGLSSSVIEIVEKAITQAQKNKNTTAREANAYYGLSPLVSSLKGAEEGQDKGTYVSIVDEVQRALRLKMAQRSDGVSIIAHRGHGPTNRTRGGLIKLTDKRRTDRPAENSESAFRAAFNAAGTKLQPGLDGIECDVFLSKDNIPILSHEGKIKEQLSDSASYPHIDEEKSIDHLNAEELYKIRRNGEESNFISLEHLLKLSEQKAPSYFNGTNNPFRIEIEMKGKPSDEKNKDEYSKNLTSSVAKTINRFLKRQTEPWCWEFILFNGEMKDIESYNNLRFTKTHLGGLYTGINYKKHTFDKIRPDELRMALSNQNIKNFNNSKLGEYEYIITLVPGAERPYEEYESELGELDFPNPKSEYAQSVNKDMLNKKGKEYINIIKFLDSIKDRTKTDQSGPSHHLLTDIPKNAEHYKLYIQGKIPSMSQLTSLNSGNKQPASGTKRKGKK